Protein AF-0000000078983158 (afdb_homodimer)

Foldseek 3Di:
DEEEEEPLQFFLNVLLQVVCVVVPYHYFYEDCDPRTNAHDDLLDLVSLLVVLVVCPPAAHAEYEHDWADQQFVPPDPVRDDPVSLVVRLSTLPVSLVSNCVSCVVNCLVNLHEYEREAALLCAPVPPPDGSVSNNVSSVNNLVVQLVVQVVCLVSSYAGEYEHLFLEPTPRSHPPTPYYSNQSSVLQVVVRVVTGSVCGSFYYYSNGHGHHD/DEEEEEPLQFFLNVLLQVVCVVVPYHYFYEDCDPRTNAHDDLLDLVSLLVVLVVCPPAAHAEYEYDWADQQFVPPDPVRDDPVSLVVRLSTLPVSLVSNCVSCVVNCLVNLHEYEREAALLCAPVPPPDGSVSNNVSSVNNLVVQLVVQVVCLVSSYAGEYEHLFLEPTPRSHPPTPYYSNQSSVLQVVVRVVTGSVCGSFYYYSNGHGHHD

Structure (mmCIF, N/CA/C/O backbone):
data_AF-0000000078983158-model_v1
#
loop_
_entity.id
_entity.type
_entity.pdbx_description
1 polymer 'Oxidoreductase, short-chain dehydrogenase/reductase family'
#
loop_
_atom_site.group_PDB
_atom_site.id
_atom_site.type_symbol
_atom_site.label_atom_id
_atom_site.label_alt_id
_atom_site.label_comp_id
_atom_site.label_asym_id
_atom_site.label_entity_id
_atom_site.label_seq_id
_atom_site.pdbx_PDB_ins_code
_atom_site.Cartn_x
_atom_site.Cartn_y
_atom_site.Cartn_z
_atom_site.occupancy
_atom_site.B_iso_or_equiv
_atom_site.auth_seq_id
_atom_site.auth_comp_id
_atom_site.auth_asym_id
_atom_site.auth_atom_id
_atom_site.pdbx_PDB_model_num
ATOM 1 N N . MET A 1 1 ? -1.088 28.672 16.016 1 96.62 1 MET A N 1
ATOM 2 C CA . MET A 1 1 ? -0.353 27.766 15.141 1 96.62 1 MET A CA 1
ATOM 3 C C . MET A 1 1 ? -0.89 27.844 13.711 1 96.62 1 MET A C 1
ATOM 5 O O . MET A 1 1 ? -1.976 28.375 13.477 1 96.62 1 MET A O 1
ATOM 9 N N . HIS A 1 2 ? -0.095 27.484 12.703 1 98.75 2 HIS A N 1
ATOM 10 C CA . HIS A 1 2 ? -0.523 27.359 11.32 1 98.75 2 HIS A CA 1
ATOM 11 C C . HIS A 1 2 ? -0.781 25.891 10.953 1 98.75 2 HIS A C 1
ATOM 13 O O . HIS A 1 2 ? 0.136 25.078 10.984 1 98.75 2 HIS A O 1
ATOM 19 N N . VAL A 1 3 ? -2.059 25.594 10.633 1 98.88 3 VAL A N 1
ATOM 20 C CA . VAL A 1 3 ? -2.494 24.25 10.266 1 98.88 3 VAL A CA 1
ATOM 21 C C . VAL A 1 3 ? -2.773 24.188 8.766 1 98.88 3 VAL A C 1
ATOM 23 O O . VAL A 1 3 ? -3.492 25.031 8.227 1 98.88 3 VAL A O 1
ATOM 26 N N . LEU A 1 4 ? -2.125 23.281 8.078 1 98.94 4 LEU A N 1
ATOM 27 C CA . LEU A 1 4 ? -2.449 23.031 6.676 1 98.94 4 LEU A CA 1
ATOM 28 C C . LEU A 1 4 ? -3.176 21.703 6.516 1 98.94 4 LEU A C 1
ATOM 30 O O . LEU A 1 4 ? -2.732 20.672 7.039 1 98.94 4 LEU A O 1
ATOM 34 N N . ILE A 1 5 ? -4.312 21.719 5.844 1 98.94 5 ILE A N 1
ATOM 35 C CA . ILE A 1 5 ? -5.152 20.531 5.684 1 98.94 5 ILE A CA 1
ATOM 36 C C . ILE A 1 5 ? -5.449 20.297 4.203 1 98.94 5 ILE A C 1
ATOM 38 O O . ILE A 1 5 ? -5.98 21.188 3.525 1 98.94 5 ILE A O 1
ATOM 42 N N . THR A 1 6 ? -5.078 19.125 3.688 1 98.88 6 THR A N 1
ATOM 43 C CA . THR A 1 6 ? -5.496 18.781 2.33 1 98.88 6 THR A CA 1
ATOM 44 C C . THR A 1 6 ? -6.91 18.203 2.33 1 98.88 6 THR A C 1
ATOM 46 O O . THR A 1 6 ? -7.285 17.484 3.25 1 98.88 6 THR A O 1
ATOM 49 N N . GLY A 1 7 ? -7.648 18.453 1.261 1 98.06 7 GLY A N 1
ATOM 50 C CA . GLY A 1 7 ? -9.039 18.016 1.235 1 98.06 7 GLY A CA 1
ATOM 51 C C . GLY A 1 7 ? -9.891 18.688 2.295 1 98.06 7 GLY A C 1
ATOM 52 O O . GLY A 1 7 ? -10.594 18 3.051 1 98.06 7 GLY A O 1
ATOM 53 N N . GLY A 1 8 ? -9.875 20 2.336 1 97.88 8 GLY A N 1
ATOM 54 C CA . GLY A 1 8 ? -10.508 20.734 3.424 1 97.88 8 GLY A CA 1
ATOM 55 C C . GLY A 1 8 ? -11.906 21.219 3.086 1 97.88 8 GLY A C 1
ATOM 56 O O . GLY A 1 8 ? -12.523 21.938 3.869 1 97.88 8 GLY A O 1
ATOM 57 N N . ASN A 1 9 ? -12.5 20.797 1.946 1 96.25 9 ASN A N 1
ATOM 58 C CA . ASN A 1 9 ? -13.734 21.422 1.486 1 96.25 9 ASN A CA 1
ATOM 59 C C . ASN A 1 9 ? -14.953 20.578 1.854 1 96.25 9 ASN A C 1
ATOM 61 O O . ASN A 1 9 ? -16.094 21.016 1.698 1 96.25 9 ASN A O 1
ATOM 65 N N . ARG A 1 10 ? -14.797 19.406 2.314 1 94.44 10 ARG A N 1
ATOM 66 C CA . ARG A 1 10 ? -15.938 18.578 2.723 1 94.44 10 ARG A CA 1
ATOM 67 C C . ARG A 1 10 ? -15.547 17.609 3.834 1 94.44 10 ARG A C 1
ATOM 69 O O . ARG A 1 10 ? -14.375 17.484 4.172 1 94.44 10 ARG A O 1
ATOM 76 N N . GLY A 1 11 ? -16.516 17.062 4.457 1 96.25 11 GLY A N 1
ATOM 77 C CA . GLY A 1 11 ? -16.344 15.961 5.395 1 96.25 11 GLY A CA 1
ATOM 78 C C . GLY A 1 11 ? -15.453 16.328 6.574 1 96.25 11 GLY A C 1
ATOM 79 O O . GLY A 1 11 ? -15.664 17.359 7.215 1 96.25 11 GLY A O 1
ATOM 80 N N . ILE A 1 12 ? -14.547 15.43 6.902 1 97.88 12 ILE A N 1
ATOM 81 C CA . ILE A 1 12 ? -13.68 15.531 8.07 1 97.88 12 ILE A CA 1
ATOM 82 C C . ILE A 1 12 ? -12.758 16.734 7.938 1 97.88 12 ILE A C 1
ATOM 84 O O . ILE A 1 12 ? -12.594 17.516 8.883 1 97.88 12 ILE A O 1
ATOM 88 N N . GLY A 1 13 ? -12.211 16.953 6.68 1 98.44 13 GLY A N 1
ATOM 89 C CA . GLY A 1 13 ? -11.305 18.062 6.441 1 98.44 13 GLY A CA 1
ATOM 90 C C . GLY A 1 13 ? -11.953 19.422 6.688 1 98.44 13 GLY A C 1
ATOM 91 O O . GLY A 1 13 ? -11.352 20.297 7.297 1 98.44 13 GLY A O 1
ATOM 92 N N . ARG A 1 14 ? -13.141 19.531 6.203 1 98.12 14 ARG A N 1
ATOM 93 C CA . ARG A 1 14 ? -13.883 20.781 6.395 1 98.12 14 ARG A CA 1
ATOM 94 C C . ARG A 1 14 ? -14.133 21.047 7.875 1 98.12 14 ARG A C 1
ATOM 96 O O . ARG A 1 14 ? -13.977 22.172 8.344 1 98.12 14 ARG A O 1
ATOM 103 N N . GLU A 1 15 ? -14.555 20.016 8.609 1 98.56 15 GLU A N 1
ATOM 104 C CA . GLU A 1 15 ? -14.836 20.156 10.031 1 98.56 15 GLU A CA 1
ATOM 105 C C . GLU A 1 15 ? -13.57 20.5 10.812 1 98.56 15 GLU A C 1
ATOM 107 O O . GLU A 1 15 ? -13.594 21.359 11.695 1 98.56 15 GLU A O 1
ATOM 112 N N . LEU A 1 16 ? -12.453 19.844 10.508 1 98.81 16 LEU A N 1
ATOM 113 C CA . LEU A 1 16 ? -11.188 20.125 11.164 1 98.81 16 LEU A CA 1
ATOM 114 C C . LEU A 1 16 ? -10.766 21.578 10.922 1 98.81 16 LEU A C 1
ATOM 116 O O . LEU A 1 16 ? -10.359 22.281 11.859 1 98.81 16 LEU A O 1
ATOM 120 N N . ALA A 1 17 ? -10.867 22 9.656 1 98.69 17 ALA A N 1
ATOM 121 C CA . ALA A 1 17 ? -10.508 23.375 9.312 1 98.69 17 ALA A CA 1
ATOM 122 C C . ALA A 1 17 ? -11.344 24.375 10.109 1 98.69 17 ALA A C 1
ATOM 124 O O . ALA A 1 17 ? -10.812 25.328 10.672 1 98.69 17 ALA A O 1
ATOM 125 N N . ALA A 1 18 ? -12.617 24.156 10.188 1 98.5 18 ALA A N 1
ATOM 126 C CA . ALA A 1 18 ? -13.531 25.047 10.891 1 98.5 18 ALA A CA 1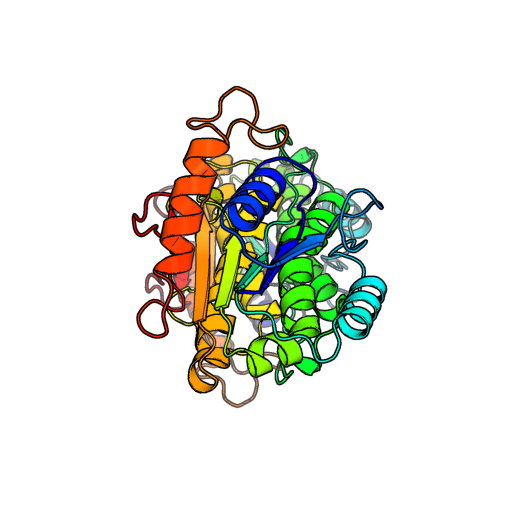
ATOM 127 C C . ALA A 1 18 ? -13.188 25.109 12.375 1 98.5 18 ALA A C 1
ATOM 129 O O . ALA A 1 18 ? -13.195 26.203 12.969 1 98.5 18 ALA A O 1
ATOM 130 N N . ARG A 1 19 ? -12.891 24.016 12.961 1 98.69 19 ARG A N 1
ATOM 131 C CA . ARG A 1 19 ? -12.602 23.953 14.391 1 98.69 19 ARG A CA 1
ATOM 132 C C . ARG A 1 19 ? -11.289 24.656 14.719 1 98.69 19 ARG A C 1
ATOM 134 O O . ARG A 1 19 ? -11.195 25.359 15.719 1 98.69 19 ARG A O 1
ATOM 141 N N . TYR A 1 20 ? -10.281 24.453 13.953 1 98.81 20 TYR A N 1
ATOM 142 C CA . TYR A 1 20 ? -9.016 25.141 14.195 1 98.81 20 TYR A CA 1
ATOM 143 C C . TYR A 1 20 ? -9.156 26.641 14.016 1 98.81 20 TYR A C 1
ATOM 145 O O . TYR A 1 20 ? -8.594 27.422 14.789 1 98.81 20 TYR A O 1
ATOM 153 N N . ARG A 1 21 ? -9.93 27.078 13 1 98.62 21 ARG A N 1
ATOM 154 C CA . ARG A 1 21 ? -10.18 28.5 12.82 1 98.62 21 ARG A CA 1
ATOM 155 C C . ARG A 1 21 ? -10.914 29.094 14.016 1 98.62 21 ARG A C 1
ATOM 157 O O . ARG A 1 21 ? -10.57 30.172 14.5 1 98.62 21 ARG A O 1
ATOM 164 N N . ALA A 1 22 ? -11.875 28.344 14.469 1 98.44 22 ALA A N 1
ATOM 165 C CA . ALA A 1 22 ? -12.68 28.797 15.602 1 98.44 22 ALA A CA 1
ATOM 166 C C . ALA A 1 22 ? -11.82 28.922 16.859 1 98.44 22 ALA A C 1
ATOM 168 O O . ALA A 1 22 ? -12.07 29.781 17.719 1 98.44 22 ALA A O 1
ATOM 169 N N . ALA A 1 23 ? -10.828 28.109 16.953 1 98.38 23 ALA A N 1
ATOM 170 C CA . ALA A 1 23 ? -9.938 28.109 18.109 1 98.38 23 ALA A CA 1
ATOM 171 C C . ALA A 1 23 ? -8.859 29.188 17.953 1 98.38 23 ALA A C 1
ATOM 173 O O . ALA A 1 23 ? -7.977 29.312 18.812 1 98.38 23 ALA A O 1
ATOM 174 N N . GLY A 1 24 ? -8.812 29.922 16.844 1 98.38 24 GLY A N 1
ATOM 175 C CA . GLY A 1 24 ? -7.949 31.078 16.672 1 98.38 24 GLY A CA 1
ATOM 176 C C . GLY A 1 24 ? -6.66 30.75 15.938 1 98.38 24 GLY A C 1
ATOM 177 O O . GLY A 1 24 ? -5.75 31.578 15.875 1 98.38 24 GLY A O 1
ATOM 178 N N . HIS A 1 25 ? -6.551 29.562 15.383 1 98.5 25 HIS A N 1
ATOM 179 C CA . HIS A 1 25 ? -5.352 29.172 14.656 1 98.5 25 HIS A CA 1
ATOM 180 C C . HIS A 1 25 ? -5.422 29.625 13.195 1 98.5 25 HIS A C 1
ATOM 182 O O . HIS A 1 25 ? -6.512 29.828 12.656 1 98.5 25 HIS A O 1
ATOM 188 N N . GLY A 1 26 ? -4.258 29.922 12.57 1 98.5 26 GLY A N 1
ATOM 189 C CA . GLY A 1 26 ? -4.199 30.062 11.125 1 98.5 26 GLY A CA 1
ATOM 190 C C . GLY A 1 26 ? -4.402 28.75 10.391 1 98.5 26 GLY A C 1
ATOM 191 O O . GLY A 1 26 ? -3.816 27.719 10.758 1 98.5 26 GLY A O 1
ATOM 192 N N . VAL A 1 27 ? -5.32 28.766 9.391 1 98.75 27 VAL A N 1
ATOM 193 C CA . VAL A 1 27 ? -5.598 27.516 8.672 1 98.75 27 VAL A CA 1
ATOM 194 C C . VAL A 1 27 ? -5.449 27.75 7.172 1 98.75 27 VAL A C 1
ATOM 196 O O . VAL A 1 27 ? -5.957 28.734 6.633 1 98.75 27 VAL A O 1
ATOM 199 N N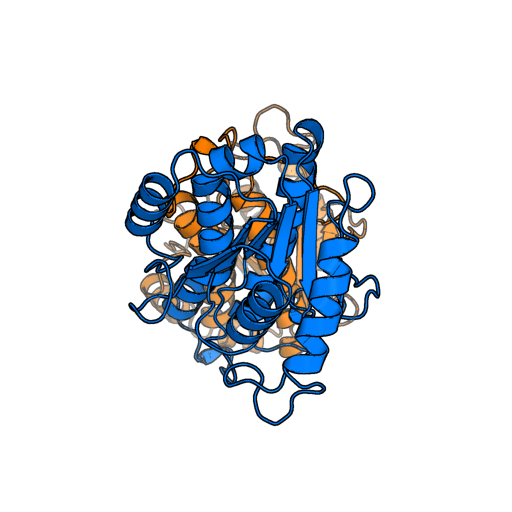 . THR A 1 28 ? -4.66 26.969 6.496 1 98.75 28 THR A N 1
ATOM 200 C CA . THR A 1 28 ? -4.652 26.812 5.043 1 98.75 28 THR A CA 1
ATOM 201 C C . THR A 1 28 ? -5.301 25.5 4.629 1 98.75 28 THR A C 1
ATOM 203 O O . THR A 1 28 ? -4.695 24.438 4.762 1 98.75 28 THR A O 1
ATOM 206 N N . ALA A 1 29 ? -6.508 25.578 4.176 1 98.75 29 ALA A N 1
ATOM 207 C CA . ALA A 1 29 ? -7.195 24.406 3.629 1 98.75 29 ALA A CA 1
ATOM 208 C C . ALA A 1 29 ? -7.051 24.344 2.111 1 98.75 29 ALA A C 1
ATOM 210 O O . ALA A 1 29 ? -7.035 25.375 1.44 1 98.75 29 ALA A O 1
ATOM 211 N N . THR A 1 30 ? -6.914 23.109 1.592 1 98.69 30 THR A N 1
ATOM 212 C CA . THR A 1 30 ? -6.805 22.969 0.146 1 98.69 30 THR A CA 1
ATOM 213 C C . THR A 1 30 ? -7.953 22.109 -0.398 1 98.69 30 THR A C 1
ATOM 215 O O . THR A 1 30 ? -8.562 21.344 0.342 1 98.69 30 THR A O 1
ATOM 218 N N . ALA A 1 31 ? -8.281 22.297 -1.625 1 97.94 31 ALA A N 1
ATOM 219 C CA . ALA A 1 31 ? -9.234 21.484 -2.381 1 97.94 31 ALA A CA 1
ATOM 220 C C . ALA A 1 31 ? -8.922 21.531 -3.875 1 97.94 31 ALA A C 1
ATOM 222 O O . ALA A 1 31 ? -8.164 22.391 -4.336 1 97.94 31 ALA A O 1
ATOM 223 N N . ARG A 1 32 ? -9.438 20.641 -4.598 1 95.25 32 ARG A N 1
ATOM 224 C CA . ARG A 1 32 ? -9.18 20.562 -6.031 1 95.25 32 ARG A CA 1
ATOM 225 C C . ARG A 1 32 ? -9.75 21.766 -6.762 1 95.25 32 ARG A C 1
ATOM 227 O O . ARG A 1 32 ? -9.203 22.203 -7.777 1 95.25 32 ARG A O 1
ATOM 234 N N . ASP A 1 33 ? -10.773 22.234 -6.164 1 90.25 33 ASP A N 1
ATOM 235 C CA . ASP A 1 33 ? -11.391 23.406 -6.766 1 90.25 33 ASP A CA 1
ATOM 236 C C . ASP A 1 33 ? -11.055 24.672 -5.969 1 90.25 33 ASP A C 1
ATOM 238 O O . ASP A 1 33 ? -10.203 24.641 -5.078 1 90.25 33 ASP A O 1
ATOM 242 N N . ASP A 1 34 ? -11.633 25.797 -6.293 1 90.69 34 ASP A N 1
ATOM 243 C CA . ASP A 1 34 ? -11.297 27.062 -5.68 1 90.69 34 ASP A CA 1
ATOM 244 C C . ASP A 1 34 ? -12.156 27.328 -4.445 1 90.69 34 ASP A C 1
ATOM 246 O O . ASP A 1 34 ? -12.336 28.484 -4.039 1 90.69 34 ASP A O 1
ATOM 250 N N . SER A 1 35 ? -12.562 26.219 -3.803 1 93.5 35 SER A N 1
ATOM 251 C CA . SER A 1 35 ? -13.477 26.375 -2.676 1 93.5 35 SER A CA 1
ATOM 252 C C . SER A 1 35 ? -12.711 26.578 -1.368 1 93.5 35 SER A C 1
ATOM 254 O O . SER A 1 35 ? -13.312 26.859 -0.329 1 93.5 35 SER A O 1
ATOM 256 N N . CYS A 1 36 ? -11.391 26.422 -1.396 1 96.31 36 CYS A N 1
ATOM 257 C CA . CYS A 1 36 ? -10.562 26.578 -0.202 1 96.31 36 CYS A CA 1
ATOM 258 C C . CYS A 1 36 ? -9.484 27.641 -0.414 1 96.31 36 CYS A C 1
ATOM 260 O O . CYS A 1 36 ? -9.531 28.391 -1.389 1 96.31 36 CYS A O 1
ATOM 262 N N . ASP A 1 37 ? -8.602 27.766 0.597 1 96.88 37 ASP A N 1
ATOM 263 C CA . ASP A 1 37 ? -7.57 28.797 0.602 1 96.88 37 ASP A CA 1
ATOM 264 C C . ASP A 1 37 ? -6.574 28.578 -0.535 1 96.88 37 ASP A C 1
ATOM 266 O O . ASP A 1 37 ? -6.055 29.547 -1.104 1 96.88 37 ASP A O 1
ATOM 270 N N . VAL A 1 38 ? -6.242 27.359 -0.862 1 97.69 38 VAL A N 1
ATOM 271 C CA . VAL A 1 38 ? -5.281 27 -1.898 1 97.69 38 VAL A CA 1
ATOM 272 C C . VAL A 1 38 ? -5.867 25.891 -2.781 1 97.69 38 VAL A C 1
ATOM 274 O O . VAL A 1 38 ? -6.414 24.906 -2.279 1 97.69 38 VAL A O 1
ATOM 277 N N . ALA A 1 39 ? -5.848 26.094 -4.09 1 97.56 39 ALA A N 1
ATOM 278 C CA . ALA A 1 39 ? -6.215 25.031 -5.023 1 97.56 39 ALA A CA 1
ATOM 279 C C . ALA A 1 39 ? -5.125 23.969 -5.098 1 97.56 39 ALA A C 1
ATOM 281 O O . ALA A 1 39 ? -3.965 24.281 -5.375 1 97.56 39 ALA A O 1
ATOM 282 N N . LEU A 1 40 ? -5.531 22.672 -4.809 1 98.56 40 LEU A N 1
ATOM 283 C CA . LEU A 1 40 ? -4.562 21.578 -4.859 1 98.56 40 LEU A CA 1
ATOM 284 C C . LEU A 1 40 ? -5.25 20.25 -5.184 1 98.56 40 LEU A C 1
ATOM 286 O O . LEU A 1 40 ? -6.043 19.75 -4.387 1 98.56 40 LEU A O 1
ATOM 290 N N . ASP A 1 41 ? -5.035 19.797 -6.375 1 98.62 41 ASP A N 1
ATOM 291 C CA . ASP A 1 41 ? -5.184 18.359 -6.633 1 98.62 41 ASP A CA 1
ATOM 292 C C . ASP A 1 41 ? -3.945 17.594 -6.176 1 98.62 41 ASP A C 1
ATOM 294 O O . ASP A 1 41 ? -2.877 17.719 -6.781 1 98.62 41 ASP A O 1
ATOM 298 N N . VAL A 1 42 ? -4.082 16.781 -5.125 1 98.75 42 VAL A N 1
ATOM 299 C CA . VAL A 1 42 ? -2.92 16.172 -4.496 1 98.75 42 VAL A CA 1
ATOM 300 C C . VAL A 1 42 ? -2.26 15.195 -5.473 1 98.75 42 VAL A C 1
ATOM 302 O O . VAL A 1 42 ? -1.14 14.734 -5.242 1 98.75 42 VAL A O 1
ATOM 305 N N . THR A 1 43 ? -2.938 14.867 -6.613 1 98.5 43 THR A N 1
ATOM 306 C CA . THR A 1 43 ? -2.346 13.969 -7.594 1 98.5 43 THR A CA 1
ATOM 307 C C . THR A 1 43 ? -1.53 14.742 -8.625 1 98.5 43 THR A C 1
ATOM 309 O O . THR A 1 43 ? -0.917 14.148 -9.508 1 98.5 43 THR A O 1
ATOM 312 N N . ASP A 1 44 ? -1.465 16.094 -8.531 1 98.44 44 ASP A N 1
ATOM 313 C CA . ASP A 1 44 ? -0.818 16.938 -9.539 1 98.44 44 ASP A CA 1
ATOM 314 C C . ASP A 1 44 ? 0.466 17.547 -9 1 98.44 44 ASP A C 1
ATOM 316 O O . ASP A 1 44 ? 0.421 18.547 -8.273 1 98.44 44 ASP A O 1
ATOM 320 N N . PRO A 1 45 ? 1.632 17.047 -9.461 1 98.19 45 PRO A N 1
ATOM 321 C CA . PRO A 1 45 ? 2.9 17.578 -8.961 1 98.19 45 PRO A CA 1
ATOM 322 C C . PRO A 1 45 ? 3.057 19.078 -9.211 1 98.19 45 PRO A C 1
ATOM 324 O O . PRO A 1 45 ? 3.668 19.781 -8.398 1 98.19 45 PRO A O 1
ATOM 327 N N . ALA A 1 46 ? 2.537 19.531 -10.273 1 98.19 46 ALA A N 1
ATOM 328 C CA . ALA A 1 46 ? 2.668 20.953 -10.586 1 98.19 46 ALA A CA 1
ATOM 329 C C . ALA A 1 46 ? 1.929 21.812 -9.57 1 98.19 46 ALA A C 1
ATOM 331 O O . ALA A 1 46 ? 2.389 22.906 -9.219 1 98.19 46 ALA A O 1
ATOM 332 N N . GLN A 1 47 ? 0.814 21.391 -9.086 1 98.5 47 GLN A N 1
ATOM 333 C CA . GLN A 1 47 ? 0.055 22.141 -8.094 1 98.5 47 GLN A CA 1
ATOM 334 C C . GLN A 1 47 ? 0.733 22.109 -6.73 1 98.5 47 GLN A C 1
ATOM 336 O O . GLN A 1 47 ? 0.609 23.047 -5.941 1 98.5 47 GLN A O 1
ATOM 341 N N . HIS A 1 48 ? 1.474 21.047 -6.434 1 98.62 48 HIS A N 1
ATOM 342 C CA . HIS A 1 48 ? 2.275 21.016 -5.219 1 98.62 48 HIS A CA 1
ATOM 343 C C . HIS A 1 48 ? 3.373 22.078 -5.25 1 98.62 48 HIS A C 1
ATOM 345 O O . HIS A 1 48 ? 3.621 22.75 -4.25 1 98.62 48 HIS A O 1
ATOM 351 N N . ARG A 1 49 ? 4.004 22.125 -6.387 1 97.81 49 ARG A N 1
ATOM 352 C CA . ARG A 1 49 ? 5.043 23.141 -6.539 1 97.81 49 ARG A CA 1
ATOM 353 C C . ARG A 1 49 ? 4.469 24.547 -6.359 1 97.81 49 ARG A C 1
ATOM 355 O O . ARG A 1 49 ? 5.07 25.391 -5.688 1 97.81 49 ARG A O 1
ATOM 362 N N . ALA A 1 50 ? 3.357 24.797 -6.953 1 98 50 ALA A N 1
ATOM 363 C CA . ALA A 1 50 ? 2.703 26.094 -6.844 1 98 50 ALA A CA 1
ATOM 364 C C . ALA A 1 50 ? 2.338 26.406 -5.395 1 98 50 ALA A C 1
ATOM 366 O O . ALA A 1 50 ? 2.516 27.531 -4.93 1 98 50 ALA A O 1
ATOM 367 N N . MET A 1 51 ? 1.805 25.422 -4.688 1 98.31 51 MET A N 1
ATOM 368 C CA . MET A 1 51 ? 1.46 25.594 -3.281 1 98.31 51 MET A CA 1
ATOM 369 C C . MET A 1 51 ? 2.699 25.906 -2.453 1 98.31 51 MET A C 1
ATOM 371 O O . MET A 1 51 ? 2.67 26.797 -1.595 1 98.31 51 MET A O 1
ATOM 375 N N . ALA A 1 52 ? 3.762 25.172 -2.703 1 98 52 ALA A N 1
ATOM 376 C CA . ALA A 1 52 ? 5.012 25.406 -1.979 1 98 52 ALA A CA 1
ATOM 377 C C . ALA A 1 52 ? 5.516 26.828 -2.195 1 98 52 ALA A C 1
ATOM 379 O O . ALA A 1 52 ? 5.988 27.469 -1.257 1 98 52 ALA A O 1
ATOM 380 N N . GLU A 1 53 ? 5.395 27.25 -3.416 1 98.06 53 GLU A N 1
ATOM 381 C CA . GLU A 1 53 ? 5.805 28.609 -3.727 1 98.06 53 GLU A CA 1
ATOM 382 C C . GLU A 1 53 ? 4.93 29.625 -3.004 1 98.06 53 GLU A C 1
ATOM 384 O O . GLU A 1 53 ? 5.434 30.609 -2.451 1 98.06 53 GLU A O 1
ATOM 389 N N . GLN A 1 54 ? 3.676 29.422 -3.004 1 97.56 54 GLN A N 1
ATOM 390 C CA . GLN A 1 54 ? 2.719 30.312 -2.361 1 97.56 54 GLN A CA 1
ATOM 391 C C . GLN A 1 54 ? 2.969 30.391 -0.857 1 97.56 54 GLN A C 1
ATOM 393 O O . GLN A 1 54 ? 2.758 31.438 -0.244 1 97.56 54 GLN A O 1
ATOM 398 N N . LEU A 1 55 ? 3.428 29.312 -0.294 1 98.06 55 LEU A N 1
ATOM 399 C CA . LEU A 1 55 ? 3.566 29.234 1.156 1 98.06 55 LEU A CA 1
ATOM 400 C C . LEU A 1 55 ? 5.023 29.406 1.574 1 98.06 55 LEU A C 1
ATOM 402 O O . LEU A 1 55 ? 5.375 29.156 2.729 1 98.06 55 LEU A O 1
ATOM 406 N N . ALA A 1 56 ? 5.852 29.812 0.584 1 96.94 56 ALA A N 1
ATOM 407 C CA . ALA A 1 56 ? 7.285 29.922 0.85 1 96.94 56 ALA A CA 1
ATOM 408 C C . ALA A 1 56 ? 7.543 30.812 2.066 1 96.94 56 ALA A C 1
ATOM 410 O O . ALA A 1 56 ? 6.973 31.906 2.18 1 96.94 56 ALA A O 1
ATOM 411 N N . GLY A 1 57 ? 8.359 30.266 2.98 1 96.44 57 GLY A N 1
ATOM 412 C CA . GLY A 1 57 ? 8.758 31.047 4.145 1 96.44 57 GLY A CA 1
ATOM 413 C C . GLY A 1 57 ? 7.738 31.016 5.262 1 96.44 57 GLY A C 1
ATOM 414 O O . GLY A 1 57 ? 7.984 31.531 6.352 1 96.44 57 GLY A O 1
ATOM 415 N N . ARG A 1 58 ? 6.594 30.469 5.078 1 98.19 58 ARG A N 1
ATOM 416 C CA . ARG A 1 58 ? 5.562 30.391 6.105 1 98.19 58 ARG A CA 1
ATOM 417 C C . ARG A 1 58 ? 5.637 29.062 6.855 1 98.19 58 ARG A C 1
ATOM 419 O O . ARG A 1 58 ? 5.371 28 6.277 1 98.19 58 ARG A O 1
ATOM 426 N N . PRO A 1 59 ? 6 29.172 8.094 1 98.69 59 PRO A N 1
ATOM 427 C CA . PRO A 1 59 ? 6.078 27.922 8.859 1 98.69 59 PRO A CA 1
ATOM 428 C C . PRO A 1 59 ? 4.73 27.203 8.953 1 98.69 59 PRO A C 1
ATOM 430 O O . PRO A 1 59 ? 3.684 27.844 9.016 1 98.69 59 PRO A O 1
ATOM 433 N N . VAL A 1 60 ? 4.723 25.859 8.906 1 98.81 60 VAL A N 1
ATOM 434 C CA . VAL A 1 60 ? 3.553 25.016 9.109 1 98.81 60 VAL A CA 1
ATOM 435 C C . VAL A 1 60 ? 3.742 24.172 10.359 1 98.81 60 VAL A C 1
ATOM 437 O O . VAL A 1 60 ? 4.629 23.312 10.406 1 98.81 60 VAL A O 1
ATOM 440 N N . ASP A 1 61 ? 2.891 24.375 11.352 1 98.88 61 ASP A N 1
ATOM 441 C CA . ASP A 1 61 ? 3.016 23.703 12.641 1 98.88 61 ASP A CA 1
ATOM 442 C C . ASP A 1 61 ? 2.393 22.312 12.602 1 98.88 61 ASP A C 1
ATOM 444 O O . ASP A 1 61 ? 2.812 21.406 13.336 1 98.88 61 ASP A O 1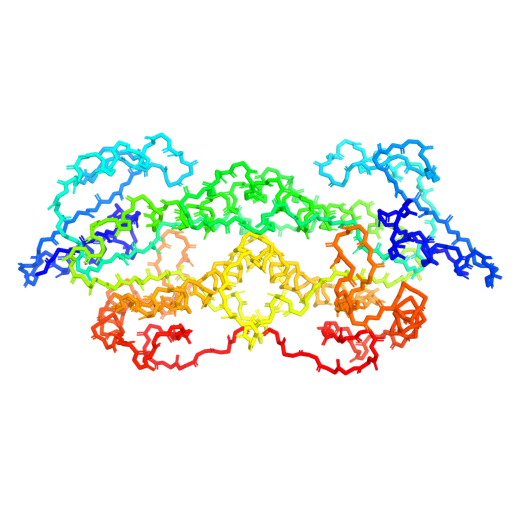
ATOM 448 N N . LEU A 1 62 ? 1.373 22.156 11.805 1 98.94 62 LEU A N 1
ATOM 449 C CA . LEU A 1 62 ? 0.647 20.891 11.68 1 98.94 62 LEU A CA 1
ATOM 450 C C . LEU A 1 62 ? 0.151 20.703 10.25 1 98.94 62 LEU A C 1
ATOM 452 O O . LEU A 1 62 ? -0.611 21.516 9.734 1 98.94 62 LEU A O 1
ATOM 456 N N . LEU A 1 63 ? 0.661 19.719 9.602 1 98.94 63 LEU A N 1
ATOM 457 C CA . LEU A 1 63 ? 0.161 19.266 8.305 1 98.94 63 LEU A CA 1
ATOM 458 C C . LEU A 1 63 ? -0.775 18.078 8.461 1 98.94 63 LEU A C 1
ATOM 460 O O . LEU A 1 63 ? -0.397 17.062 9.047 1 98.94 63 LEU A O 1
ATOM 464 N N . ILE A 1 64 ? -1.992 18.219 8.039 1 98.94 64 ILE A N 1
ATOM 465 C CA . ILE A 1 64 ? -2.971 17.141 8.047 1 98.94 64 ILE A CA 1
ATOM 466 C C . ILE A 1 64 ? -3.211 16.641 6.625 1 98.94 64 ILE A C 1
ATOM 468 O O . ILE A 1 64 ? -3.869 17.328 5.832 1 98.94 64 ILE A O 1
ATOM 472 N N . CYS A 1 65 ? -2.65 15.5 6.316 1 98.94 65 CYS A N 1
ATOM 473 C CA . CYS A 1 65 ? -2.918 14.836 5.047 1 98.94 65 CYS A CA 1
ATOM 474 C C . CYS A 1 65 ? -4.246 14.086 5.09 1 98.94 65 CYS A C 1
ATOM 476 O O . CYS A 1 65 ? -4.289 12.906 5.43 1 98.94 65 CYS A O 1
ATOM 478 N N . ASN A 1 66 ? -5.273 14.766 4.676 1 98.75 66 ASN A N 1
ATOM 479 C CA . ASN A 1 66 ? -6.645 14.289 4.812 1 98.75 66 ASN A CA 1
ATOM 480 C C . ASN A 1 66 ? -7.242 13.898 3.461 1 98.75 66 ASN A C 1
ATOM 482 O O . ASN A 1 66 ? -8.109 13.031 3.389 1 98.75 66 ASN A O 1
ATOM 486 N N . ALA A 1 67 ? -6.75 14.547 2.385 1 98.5 67 ALA A N 1
ATOM 487 C CA . ALA A 1 67 ? -7.289 14.25 1.059 1 98.5 67 ALA A CA 1
ATOM 488 C C . ALA A 1 67 ? -7.168 12.766 0.731 1 98.5 67 ALA A C 1
ATOM 490 O O . ALA A 1 67 ? -6.125 12.156 0.969 1 98.5 67 ALA A O 1
ATOM 491 N N . GLY A 1 68 ? -8.172 12.148 0.291 1 97.81 68 GLY A N 1
ATOM 492 C CA . GLY A 1 68 ? -8.211 10.75 -0.1 1 97.81 68 GLY A CA 1
ATOM 493 C C . GLY A 1 68 ? -9.477 10.375 -0.842 1 97.81 68 GLY A C 1
ATOM 494 O O . GLY A 1 68 ? -10.422 11.164 -0.916 1 97.81 68 GLY A O 1
ATOM 495 N N . VAL A 1 69 ? -9.453 9.203 -1.455 1 98.19 69 VAL A N 1
ATOM 496 C CA . VAL A 1 69 ? -10.602 8.734 -2.219 1 98.19 69 VAL A CA 1
ATOM 497 C C . VAL A 1 69 ? -10.898 7.277 -1.876 1 98.19 69 VAL A C 1
ATOM 499 O O . VAL A 1 69 ? -10.008 6.555 -1.419 1 98.19 69 VAL A O 1
ATOM 502 N N . TYR A 1 70 ? -12.102 6.91 -1.935 1 98.06 70 TYR A N 1
ATOM 503 C CA . TYR A 1 70 ? -12.602 5.543 -1.866 1 98.06 70 TYR A CA 1
ATOM 504 C C . TYR A 1 70 ? -13.383 5.184 -3.127 1 98.06 70 TYR A C 1
ATOM 506 O O . TYR A 1 70 ? -14.617 5.191 -3.123 1 98.06 70 TYR A O 1
ATOM 514 N N . LEU A 1 71 ? -12.695 4.703 -4.168 1 98.25 71 LEU A N 1
ATOM 515 C CA . LEU A 1 71 ? -13.242 4.664 -5.52 1 98.25 71 LEU A CA 1
ATOM 516 C C . LEU A 1 71 ? -13.828 3.293 -5.832 1 98.25 71 LEU A C 1
ATOM 518 O O . LEU A 1 71 ? -14.555 3.131 -6.812 1 98.25 71 LEU A O 1
ATOM 522 N N . ASP A 1 72 ? -13.523 2.273 -5.02 1 98.12 72 ASP A N 1
ATOM 523 C CA . ASP A 1 72 ? -13.891 0.915 -5.406 1 98.12 72 ASP A CA 1
ATOM 524 C C . ASP A 1 72 ? -14.945 0.343 -4.461 1 98.12 72 ASP A C 1
ATOM 526 O O . ASP A 1 72 ? -15.039 -0.875 -4.285 1 98.12 72 ASP A O 1
ATOM 530 N N . LYS A 1 73 ? -15.664 1.283 -3.797 1 94.88 73 LYS A N 1
ATOM 531 C CA . LYS A 1 73 ? -16.766 0.843 -2.938 1 94.88 73 LYS A CA 1
ATOM 532 C C . LYS A 1 73 ? -17.766 0.002 -3.715 1 94.88 73 LYS A C 1
ATOM 534 O O . LYS A 1 73 ? -18.281 0.436 -4.75 1 94.88 73 LYS A O 1
ATOM 539 N N . GLY A 1 74 ? -17.953 -1.215 -3.295 1 93.88 74 GLY A N 1
ATOM 540 C CA . GLY A 1 74 ? -18.984 -2.068 -3.852 1 93.88 74 GLY A CA 1
ATOM 541 C C . GLY A 1 74 ? -18.531 -2.828 -5.086 1 93.88 74 GLY A C 1
ATOM 542 O O . GLY A 1 74 ? -19.297 -3.633 -5.633 1 93.88 74 GLY A O 1
ATOM 543 N N . LEU A 1 75 ? -17.297 -2.594 -5.543 1 96.31 75 LEU A N 1
ATOM 544 C CA . LEU A 1 75 ? -16.812 -3.312 -6.715 1 96.31 75 LEU A CA 1
ATOM 545 C C . LEU A 1 75 ? -16.547 -4.773 -6.383 1 96.31 75 LEU A C 1
ATOM 547 O O . LEU A 1 75 ? -16.172 -5.098 -5.25 1 96.31 75 LEU A O 1
ATOM 551 N N . THR A 1 76 ? -16.734 -5.566 -7.398 1 95.31 76 THR A N 1
ATOM 552 C CA . THR A 1 76 ? -16.406 -6.984 -7.277 1 95.31 76 THR A CA 1
ATOM 553 C C . THR A 1 76 ? -15.102 -7.301 -8.008 1 95.31 76 THR A C 1
ATOM 555 O O . THR A 1 76 ? -14.664 -6.531 -8.867 1 95.31 76 THR A O 1
ATOM 558 N N . LEU A 1 77 ? -14.531 -8.43 -7.652 1 94.62 77 LEU A N 1
ATOM 559 C CA . LEU A 1 77 ? -13.219 -8.844 -8.133 1 94.62 77 LEU A CA 1
ATOM 560 C C . LEU A 1 77 ? -13.141 -8.742 -9.648 1 94.62 77 LEU A C 1
ATOM 562 O O . LEU A 1 77 ? -12.109 -8.336 -10.195 1 94.62 77 LEU A O 1
ATOM 566 N N . ASP A 1 78 ? -14.195 -8.984 -10.367 1 93.38 78 ASP A N 1
ATOM 567 C CA . ASP A 1 78 ? -14.188 -9.086 -11.828 1 93.38 78 ASP A CA 1
ATOM 568 C C . ASP A 1 78 ? -14.383 -7.719 -12.477 1 93.38 78 ASP A C 1
ATOM 570 O O . ASP A 1 78 ? -14.211 -7.57 -13.688 1 93.38 78 ASP A O 1
ATOM 574 N N . THR A 1 79 ? -14.609 -6.672 -11.656 1 95.31 79 THR A N 1
ATOM 575 C CA . THR A 1 79 ? -14.992 -5.395 -12.25 1 95.31 79 THR A CA 1
ATOM 576 C C . THR A 1 79 ? -13.867 -4.371 -12.109 1 95.31 79 THR A C 1
ATOM 578 O O . THR A 1 79 ? -13.93 -3.283 -12.68 1 95.31 79 THR A O 1
ATOM 581 N N . TYR A 1 80 ? -12.812 -4.723 -11.383 1 97.56 80 TYR A N 1
ATOM 582 C CA . TYR A 1 80 ? -11.711 -3.787 -11.164 1 97.56 80 TYR A CA 1
ATOM 583 C C . TYR A 1 80 ? -10.977 -3.5 -12.469 1 97.56 80 TYR A C 1
ATOM 585 O O . TYR A 1 80 ? -10.75 -4.406 -13.273 1 97.56 80 TYR A O 1
ATOM 593 N N . THR A 1 81 ? -10.672 -2.271 -12.672 1 97.75 81 THR A N 1
ATOM 594 C CA . THR A 1 81 ? -9.789 -1.86 -13.758 1 97.75 81 THR A CA 1
ATOM 595 C C . THR A 1 81 ? -8.461 -1.342 -13.211 1 97.75 81 THR A C 1
ATOM 597 O O . THR A 1 81 ? -8.375 -0.95 -12.047 1 97.75 81 THR A O 1
ATOM 600 N N . ALA A 1 82 ? -7.426 -1.301 -14.094 1 98.25 82 ALA A N 1
ATOM 601 C CA . ALA A 1 82 ? -6.133 -0.743 -13.703 1 98.25 82 ALA A CA 1
ATOM 602 C C . ALA A 1 82 ? -6.27 0.717 -13.281 1 98.25 82 ALA A C 1
ATOM 604 O O . ALA A 1 82 ? -5.547 1.184 -12.398 1 98.25 82 ALA A O 1
ATOM 605 N N . GLN A 1 83 ? -7.195 1.355 -13.891 1 98.38 83 GLN A N 1
ATOM 606 C CA . GLN A 1 83 ? -7.352 2.785 -13.648 1 98.38 83 GLN A CA 1
ATOM 607 C C . GLN A 1 83 ? -7.84 3.051 -12.227 1 98.38 83 GLN A C 1
ATOM 609 O O . GLN A 1 83 ? -7.441 4.035 -11.602 1 98.38 83 GLN A O 1
ATOM 614 N N . ILE A 1 84 ? -8.711 2.223 -11.672 1 98.56 84 ILE A N 1
ATOM 615 C CA . ILE A 1 84 ? -9.203 2.371 -10.305 1 98.56 84 ILE A CA 1
ATOM 616 C C . ILE A 1 84 ? -8.039 2.305 -9.32 1 98.56 84 ILE A C 1
ATOM 618 O O . ILE A 1 84 ? -7.965 3.092 -8.375 1 98.56 84 ILE A O 1
ATOM 622 N N . TRP A 1 85 ? -7.137 1.392 -9.57 1 98.81 85 TRP A N 1
ATOM 623 C CA . TRP A 1 85 ? -5.945 1.254 -8.734 1 98.81 85 TRP A CA 1
ATOM 624 C C . TRP A 1 85 ? -5.062 2.492 -8.836 1 98.81 85 TRP A C 1
ATOM 626 O O . TRP A 1 85 ? -4.68 3.074 -7.82 1 98.81 85 TRP A O 1
ATOM 636 N N . ALA A 1 86 ? -4.816 2.885 -10.055 1 98.75 86 ALA A N 1
ATOM 637 C CA . ALA A 1 86 ? -3.928 4.02 -10.289 1 98.75 86 ALA A CA 1
ATOM 638 C C . ALA A 1 86 ? -4.453 5.277 -9.602 1 98.75 86 ALA A C 1
ATOM 640 O O . ALA A 1 86 ? -3.701 5.977 -8.914 1 98.75 86 ALA A O 1
ATOM 641 N N . ASP A 1 87 ? -5.738 5.539 -9.789 1 98.75 87 ASP A N 1
ATOM 642 C CA . ASP A 1 87 ? -6.348 6.727 -9.195 1 98.75 87 ASP A CA 1
ATOM 643 C C . ASP A 1 87 ? -6.328 6.66 -7.676 1 98.75 87 ASP A C 1
ATOM 645 O O . ASP A 1 87 ? -6.094 7.668 -7.004 1 98.75 87 ASP A O 1
ATOM 649 N N . SER A 1 88 ? -6.574 5.5 -7.113 1 98.88 88 SER A N 1
ATOM 650 C CA . SER A 1 88 ? -6.598 5.324 -5.664 1 98.88 88 SER A CA 1
ATOM 651 C C . SER A 1 88 ? -5.223 5.57 -5.055 1 98.88 88 SER A C 1
ATOM 653 O O . SER A 1 88 ? -5.094 6.309 -4.078 1 98.88 88 SER A O 1
ATOM 655 N N . PHE A 1 89 ? -4.176 4.992 -5.641 1 98.94 89 PHE A N 1
ATOM 656 C CA . PHE A 1 89 ? -2.83 5.137 -5.098 1 98.94 89 PHE A CA 1
ATOM 657 C C . PHE A 1 89 ? -2.309 6.551 -5.312 1 98.94 89 PHE A C 1
ATOM 659 O O . PHE A 1 89 ? -1.587 7.09 -4.469 1 98.94 89 PHE A O 1
ATOM 666 N N . ALA A 1 90 ? -2.672 7.148 -6.441 1 98.88 90 ALA A N 1
ATOM 667 C CA . ALA A 1 90 ? -2.238 8.516 -6.711 1 98.88 90 ALA A CA 1
ATOM 668 C C . ALA A 1 90 ? -2.742 9.477 -5.637 1 98.88 90 ALA A C 1
ATOM 670 O O . ALA A 1 90 ? -1.997 10.336 -5.164 1 98.88 90 ALA A O 1
ATOM 671 N N . ALA A 1 91 ? -3.945 9.312 -5.23 1 98.81 91 ALA A N 1
ATOM 672 C CA . ALA A 1 91 ? -4.539 10.219 -4.258 1 98.81 91 ALA A CA 1
ATOM 673 C C . ALA A 1 91 ? -4.141 9.836 -2.834 1 98.81 91 ALA A C 1
ATOM 675 O O . ALA A 1 91 ? -3.652 10.672 -2.072 1 98.81 91 ALA A O 1
ATOM 676 N N . ASN A 1 92 ? -4.27 8.555 -2.494 1 98.94 92 ASN A N 1
ATOM 677 C CA . ASN A 1 92 ? -4.219 8.125 -1.101 1 98.94 92 ASN A CA 1
ATOM 678 C C . ASN A 1 92 ? -2.783 7.945 -0.619 1 98.94 92 ASN A C 1
ATOM 680 O O . ASN A 1 92 ? -2.531 7.887 0.585 1 98.94 92 ASN A O 1
ATOM 684 N N . VAL A 1 93 ? -1.84 7.777 -1.542 1 98.94 93 VAL A N 1
ATOM 685 C CA . VAL A 1 93 ? -0.473 7.48 -1.127 1 98.94 93 VAL A CA 1
ATOM 686 C C . VAL A 1 93 ? 0.483 8.516 -1.714 1 98.94 93 VAL A C 1
ATOM 688 O O . VAL A 1 93 ? 1.116 9.273 -0.976 1 98.94 93 VAL A O 1
ATOM 691 N N . THR A 1 94 ? 0.507 8.578 -3.062 1 98.88 94 THR A N 1
ATOM 692 C CA . THR A 1 94 ? 1.431 9.492 -3.727 1 98.88 94 THR A CA 1
ATOM 693 C C . THR A 1 94 ? 1.127 10.938 -3.35 1 98.88 94 THR A C 1
ATOM 695 O O . THR A 1 94 ? 2.043 11.734 -3.145 1 98.88 94 THR A O 1
ATOM 698 N N . GLY A 1 95 ? -0.154 11.25 -3.289 1 98.88 95 GLY A N 1
ATOM 699 C CA . GLY A 1 95 ? -0.564 12.586 -2.885 1 98.88 95 GLY A CA 1
ATOM 700 C C . GLY A 1 95 ? -0.074 12.961 -1.501 1 98.88 95 GLY A C 1
ATOM 701 O O . GLY A 1 95 ? 0.321 14.109 -1.27 1 98.88 95 GLY A O 1
ATOM 702 N N . VAL A 1 96 ? -0.109 12.039 -0.547 1 98.94 96 VAL A N 1
ATOM 703 C CA . VAL A 1 96 ? 0.406 12.258 0.8 1 98.94 96 VAL A CA 1
ATOM 704 C C . VAL A 1 96 ? 1.899 12.57 0.74 1 98.94 96 VAL A C 1
ATOM 706 O O . VAL A 1 96 ? 2.355 13.562 1.307 1 98.94 96 VAL A O 1
ATOM 709 N N . PHE A 1 97 ? 2.676 11.766 0.07 1 98.94 97 PHE A N 1
ATOM 710 C CA . PHE A 1 97 ? 4.121 11.938 -0.012 1 98.94 97 PHE A CA 1
ATOM 711 C C . PHE A 1 97 ? 4.477 13.273 -0.641 1 98.94 97 PHE A C 1
ATOM 713 O O . PHE A 1 97 ? 5.324 14.008 -0.122 1 98.94 97 PHE A O 1
ATOM 720 N N . LEU A 1 98 ? 3.811 13.547 -1.817 1 98.88 98 LEU A N 1
ATOM 721 C CA . LEU A 1 98 ? 4.113 14.781 -2.533 1 98.88 98 LEU A CA 1
ATOM 722 C C . LEU A 1 98 ? 3.799 16 -1.671 1 98.88 98 LEU A C 1
ATOM 724 O O . LEU A 1 98 ? 4.5 17.016 -1.741 1 98.88 98 LEU A O 1
ATOM 728 N N . THR A 1 99 ? 2.744 15.93 -0.893 1 98.88 99 THR A N 1
ATOM 729 C CA . THR A 1 99 ? 2.395 17.016 0.006 1 98.88 99 THR A CA 1
ATOM 730 C C . THR A 1 99 ? 3.49 17.234 1.044 1 98.88 99 THR A C 1
ATOM 732 O O . THR A 1 99 ? 3.945 18.375 1.244 1 98.88 99 THR A O 1
ATOM 735 N N . VAL A 1 100 ? 3.916 16.141 1.694 1 98.81 100 VAL A N 1
ATOM 736 C CA . VAL A 1 100 ? 4.977 16.203 2.693 1 98.81 100 VAL A CA 1
ATOM 737 C C . VAL A 1 100 ? 6.258 16.734 2.049 1 98.81 100 VAL A C 1
ATOM 739 O O . VAL A 1 100 ? 6.895 17.656 2.582 1 98.81 100 VAL A O 1
ATOM 742 N N . GLN A 1 101 ? 6.594 16.188 0.884 1 98.56 101 GLN A N 1
ATOM 743 C CA . GLN A 1 101 ? 7.801 16.578 0.161 1 98.56 101 GLN A CA 1
ATOM 744 C C . GLN A 1 101 ? 7.801 18.078 -0.145 1 98.56 101 GLN A C 1
ATOM 746 O O . GLN A 1 101 ? 8.789 18.766 0.104 1 98.56 101 GLN A O 1
ATOM 751 N N . ALA A 1 102 ? 6.699 18.594 -0.636 1 98.5 102 ALA A N 1
ATOM 752 C CA . ALA A 1 102 ? 6.586 19.984 -1.054 1 98.5 102 ALA A CA 1
ATOM 753 C C . ALA A 1 102 ? 6.676 20.938 0.144 1 98.5 102 ALA A C 1
ATOM 755 O O . ALA A 1 102 ? 7.18 22.047 0.024 1 98.5 102 ALA A O 1
ATOM 756 N N . LEU A 1 103 ? 6.234 20.469 1.325 1 98.62 103 LEU A N 1
ATOM 757 C CA . LEU A 1 103 ? 6.086 21.359 2.463 1 98.62 103 LEU A CA 1
ATOM 758 C C . LEU A 1 103 ? 7.195 21.141 3.486 1 98.62 103 LEU A C 1
ATOM 760 O O . LEU A 1 103 ? 7.152 21.688 4.586 1 98.62 103 LEU A O 1
ATOM 764 N N . LEU A 1 104 ? 8.172 20.312 3.129 1 98.19 104 LEU A N 1
ATOM 765 C CA . LEU A 1 104 ? 9.242 19.969 4.062 1 98.19 104 LEU A CA 1
ATOM 766 C C . LEU A 1 104 ? 9.922 21.234 4.59 1 98.19 104 LEU A C 1
ATOM 768 O O . LEU A 1 104 ? 10.148 21.359 5.793 1 98.19 104 LEU A O 1
ATOM 772 N N . PRO A 1 105 ? 10.227 22.281 3.715 1 98.19 105 PRO A N 1
ATOM 773 C CA . PRO A 1 105 ? 10.836 23.5 4.258 1 98.19 105 PRO A CA 1
ATOM 774 C C . PRO A 1 105 ? 9.938 24.203 5.277 1 98.19 105 PRO A C 1
ATOM 776 O O . PRO A 1 105 ? 10.43 24.703 6.285 1 98.19 105 PRO A O 1
ATOM 779 N N . ASN A 1 106 ? 8.625 24.25 5.027 1 98.75 106 ASN A N 1
ATOM 780 C CA . ASN A 1 106 ? 7.676 24.891 5.941 1 98.75 106 ASN A CA 1
ATOM 781 C C . ASN A 1 106 ? 7.598 24.141 7.27 1 98.75 106 ASN A C 1
ATOM 783 O O . ASN A 1 106 ? 7.512 24.75 8.328 1 98.75 106 ASN A O 1
ATOM 787 N N . LEU A 1 107 ? 7.637 22.797 7.199 1 98.69 107 LEU A N 1
ATOM 788 C CA . LEU A 1 107 ? 7.574 21.938 8.383 1 98.69 107 LEU A CA 1
ATOM 789 C C . LEU A 1 107 ? 8.844 22.078 9.211 1 98.69 107 LEU A C 1
ATOM 791 O O . LEU A 1 107 ? 8.781 22.141 10.445 1 98.69 107 LEU A O 1
ATOM 795 N N . ARG A 1 108 ? 9.977 22.094 8.523 1 98.06 108 ARG A N 1
ATOM 796 C CA . ARG A 1 108 ? 11.25 22.234 9.211 1 98.06 108 ARG A CA 1
ATOM 797 C C . ARG A 1 108 ? 11.336 23.594 9.914 1 98.06 108 ARG A C 1
ATOM 799 O O . ARG A 1 108 ? 11.844 23.688 11.039 1 98.06 108 ARG A O 1
ATOM 806 N N . ALA A 1 109 ? 10.836 24.609 9.273 1 98.12 109 ALA A N 1
ATOM 807 C CA . ALA A 1 109 ? 10.875 25.953 9.836 1 98.12 109 ALA A CA 1
ATOM 808 C C . ALA A 1 109 ? 10.086 26.016 11.148 1 98.12 109 ALA A C 1
ATOM 810 O O . ALA A 1 109 ? 10.438 26.781 12.047 1 98.12 109 ALA A O 1
ATOM 811 N N . ALA A 1 110 ? 9.062 25.203 11.328 1 98 110 ALA A N 1
ATOM 812 C CA . ALA A 1 110 ? 8.188 25.25 12.492 1 98 110 ALA A CA 1
ATOM 813 C C . ALA A 1 110 ? 8.5 24.109 13.461 1 98 110 ALA A C 1
ATOM 815 O O . ALA A 1 110 ? 7.941 24.047 14.562 1 98 110 ALA A O 1
ATOM 816 N N . SER A 1 111 ? 9.453 23.203 13.039 1 96.94 111 SER A N 1
ATOM 817 C CA . SER A 1 111 ? 9.523 21.922 13.742 1 96.94 111 SER A CA 1
ATOM 818 C C . SER A 1 111 ? 8.133 21.328 13.914 1 96.94 111 SER A C 1
ATOM 820 O O . SER A 1 111 ? 7.738 20.969 15.031 1 96.94 111 SER A O 1
ATOM 822 N N . GLY A 1 112 ? 7.43 21.312 12.805 1 98.38 112 GLY A N 1
ATOM 823 C CA . GLY A 1 112 ? 6.02 20.953 12.789 1 98.38 112 GLY A CA 1
ATOM 824 C C . GLY A 1 112 ? 5.773 19.469 12.906 1 98.38 112 GLY A C 1
ATOM 825 O O . GLY A 1 112 ? 6.699 18.703 13.172 1 98.38 112 GLY A O 1
ATOM 826 N N . LYS A 1 113 ? 4.449 19.047 12.836 1 98.81 113 LYS A N 1
ATOM 827 C CA . LYS A 1 113 ? 3.971 17.672 12.891 1 98.81 113 LYS A CA 1
ATOM 828 C C . LYS A 1 113 ? 3.178 17.312 11.633 1 98.81 113 LYS A C 1
ATOM 830 O O . LYS A 1 113 ? 2.662 18.203 10.953 1 98.81 113 LYS A O 1
ATOM 835 N N . ILE A 1 114 ? 3.184 16.047 11.375 1 98.94 114 ILE A N 1
ATOM 836 C CA . ILE A 1 114 ? 2.42 15.539 10.234 1 98.94 114 ILE A CA 1
ATOM 837 C C . ILE A 1 114 ? 1.397 14.516 10.719 1 98.94 114 ILE A C 1
ATOM 839 O O . ILE A 1 114 ? 1.743 13.578 11.445 1 98.94 114 ILE A O 1
ATOM 843 N N . ALA A 1 115 ? 0.172 14.727 10.398 1 98.94 115 ALA A N 1
ATOM 844 C CA . ALA A 1 115 ? -0.898 13.758 10.625 1 98.94 115 ALA A CA 1
ATOM 845 C C . ALA A 1 115 ? -1.41 13.195 9.305 1 98.94 115 ALA A C 1
ATOM 847 O O . ALA A 1 115 ? -1.848 13.938 8.43 1 98.94 115 ALA A O 1
ATOM 848 N N . ILE A 1 116 ? -1.33 11.898 9.141 1 98.94 116 ILE A N 1
ATOM 849 C CA . ILE A 1 116 ? -1.832 11.211 7.957 1 98.94 116 ILE A CA 1
ATOM 850 C C . ILE A 1 116 ? -3.135 10.484 8.289 1 98.94 116 ILE A C 1
ATOM 852 O O . ILE A 1 116 ? -3.182 9.672 9.219 1 98.94 116 ILE A O 1
ATOM 856 N N . ILE A 1 117 ? -4.199 10.82 7.555 1 98.75 117 ILE A N 1
ATOM 857 C CA . ILE A 1 117 ? -5.469 10.125 7.75 1 98.75 117 ILE A CA 1
ATOM 858 C C . ILE A 1 117 ? -5.496 8.852 6.914 1 98.75 117 ILE A C 1
ATOM 860 O O . ILE A 1 117 ? -5.605 8.906 5.684 1 98.75 117 ILE A O 1
ATOM 864 N N . SER A 1 118 ? -5.312 7.758 7.535 1 98.25 118 SER A N 1
ATOM 865 C CA . SER A 1 118 ? -5.473 6.434 6.945 1 98.25 118 SER A CA 1
ATOM 866 C C . SER A 1 118 ? -6.824 5.824 7.309 1 98.25 118 SER A C 1
ATOM 868 O O . SER A 1 118 ? -7.852 6.5 7.25 1 98.25 118 SER A O 1
ATOM 870 N N . SER A 1 119 ? -6.871 4.57 7.527 1 97.94 119 SER A N 1
ATOM 871 C CA . SER A 1 119 ? -8.102 3.85 7.844 1 97.94 119 SER A CA 1
ATOM 872 C C . SER A 1 119 ? -7.805 2.543 8.57 1 97.94 119 SER A C 1
ATOM 874 O O . SER A 1 119 ? -6.754 1.935 8.367 1 97.94 119 SER A O 1
ATOM 876 N N . GLN A 1 120 ? -8.781 2.125 9.422 1 97.19 120 GLN A N 1
ATOM 877 C CA . GLN A 1 120 ? -8.695 0.783 9.984 1 97.19 120 GLN A CA 1
ATOM 878 C C . GLN A 1 120 ? -8.695 -0.279 8.891 1 97.19 120 GLN A C 1
ATOM 880 O O . GLN A 1 120 ? -8.258 -1.407 9.109 1 97.19 120 GLN A O 1
ATOM 885 N N . MET A 1 121 ? -9.148 0.067 7.734 1 97.56 121 MET A N 1
ATOM 886 C CA . MET A 1 121 ? -9.195 -0.865 6.609 1 97.56 121 MET A CA 1
ATOM 887 C C . MET A 1 121 ? -7.789 -1.174 6.102 1 97.56 121 MET A C 1
ATOM 889 O O . MET A 1 121 ? -7.602 -2.09 5.301 1 97.56 121 MET A O 1
ATOM 893 N N . ALA A 1 122 ? -6.789 -0.461 6.605 1 97.81 122 ALA A N 1
ATOM 894 C CA . ALA A 1 122 ? -5.383 -0.734 6.316 1 97.81 122 ALA A CA 1
ATOM 895 C C . ALA A 1 122 ? -4.875 -1.923 7.129 1 97.81 122 ALA A C 1
ATOM 897 O O . ALA A 1 122 ? -3.844 -2.514 6.797 1 97.81 122 ALA A O 1
ATOM 898 N N . SER A 1 123 ? -5.547 -2.227 8.242 1 96.31 123 SER A N 1
ATOM 899 C CA . SER A 1 123 ? -5.043 -3.156 9.242 1 96.31 123 SER A CA 1
ATOM 900 C C . SER A 1 123 ? -5.074 -4.594 8.734 1 96.31 123 SER A C 1
ATOM 902 O O . SER A 1 123 ? -6.039 -5.004 8.086 1 96.31 123 SER A O 1
ATOM 904 N N . HIS A 1 124 ? -4.008 -5.297 9.102 1 91.25 124 HIS A N 1
ATOM 905 C CA . HIS A 1 124 ? -3.971 -6.707 8.742 1 91.25 124 HIS A CA 1
ATOM 906 C C . HIS A 1 124 ? -4.992 -7.508 9.539 1 91.25 124 HIS A C 1
ATOM 908 O O . HIS A 1 124 ? -5.324 -8.641 9.18 1 91.25 124 HIS A O 1
ATOM 914 N N . THR A 1 125 ? -5.484 -6.957 10.609 1 94.25 125 THR A N 1
ATOM 915 C CA . THR A 1 125 ? -6.418 -7.68 11.469 1 94.25 125 THR A CA 1
ATOM 916 C C . THR A 1 125 ? -7.859 -7.43 11.023 1 94.25 125 THR A C 1
ATOM 918 O O . THR A 1 125 ? -8.789 -8.055 11.547 1 94.25 125 THR A O 1
ATOM 921 N N . ARG A 1 126 ? -8.031 -6.516 10.125 1 94.19 126 ARG A N 1
ATOM 922 C CA . ARG A 1 126 ? -9.328 -6.227 9.531 1 94.19 126 ARG A CA 1
ATOM 923 C C . ARG A 1 126 ? -9.312 -6.473 8.031 1 94.19 126 ARG A C 1
ATOM 925 O O . ARG A 1 126 ? -9.32 -5.527 7.238 1 94.19 126 ARG A O 1
ATOM 932 N N . ALA A 1 127 ? -9.289 -7.711 7.652 1 95.94 127 ALA A N 1
ATOM 933 C CA . ALA A 1 127 ? -9.203 -8.102 6.246 1 95.94 127 ALA A CA 1
ATOM 934 C C . ALA A 1 127 ? -10.406 -8.945 5.844 1 95.94 127 ALA A C 1
ATOM 936 O O . ALA A 1 127 ? -10.258 -10.117 5.477 1 95.94 127 ALA A O 1
ATOM 937 N N . PRO A 1 128 ? -11.602 -8.383 5.828 1 96.62 128 PRO A N 1
ATOM 938 C CA . PRO A 1 128 ? -12.812 -9.148 5.527 1 96.62 128 PRO A CA 1
ATOM 939 C C . PRO A 1 128 ? -12.984 -9.422 4.035 1 96.62 128 PRO A C 1
ATOM 941 O O . PRO A 1 128 ? -13.906 -10.133 3.635 1 96.62 128 PRO A O 1
ATOM 944 N N . GLY A 1 129 ? -12.133 -8.891 3.172 1 96.81 129 GLY A N 1
ATOM 945 C CA . GLY A 1 129 ? -12.305 -8.938 1.729 1 96.81 129 GLY A CA 1
ATOM 946 C C . GLY A 1 129 ? -12.938 -7.684 1.158 1 96.81 129 GLY A C 1
ATOM 947 O O . GLY A 1 129 ? -13.383 -6.816 1.908 1 96.81 129 GLY A O 1
ATOM 948 N N . GLY A 1 130 ? -12.891 -7.539 -0.188 1 97.12 130 GLY A N 1
ATOM 949 C CA . GLY A 1 130 ? -13.508 -6.406 -0.858 1 97.12 130 GLY A CA 1
ATOM 950 C C . GLY A 1 130 ? -12.727 -5.117 -0.682 1 97.12 130 GLY A C 1
ATOM 951 O O . GLY A 1 130 ? -11.773 -5.062 0.1 1 97.12 130 GLY A O 1
ATOM 952 N N . SER A 1 131 ? -13.078 -4.117 -1.502 1 98.31 131 SER A N 1
ATOM 953 C CA . SER A 1 131 ? -12.453 -2.801 -1.433 1 98.31 131 SER A CA 1
ATOM 954 C C . SER A 1 131 ? -10.93 -2.902 -1.53 1 98.31 131 SER A C 1
ATOM 956 O O . SER A 1 131 ? -10.211 -2.264 -0.759 1 98.31 131 SER A O 1
ATOM 958 N N . TYR A 1 132 ? -10.477 -3.697 -2.42 1 98.62 132 TYR A N 1
ATOM 959 C CA . TYR A 1 132 ? -9.07 -4.07 -2.475 1 98.62 132 TYR A CA 1
ATOM 960 C C . TYR A 1 132 ? -8.188 -2.842 -2.652 1 98.62 132 TYR A C 1
ATOM 962 O O . TYR A 1 132 ? -7.191 -2.676 -1.94 1 98.62 132 TYR A O 1
ATOM 970 N N . ALA A 1 133 ? -8.539 -1.97 -3.611 1 98.81 133 ALA A N 1
ATOM 971 C CA . ALA A 1 133 ? -7.695 -0.819 -3.924 1 98.81 133 ALA A CA 1
ATOM 972 C C . ALA A 1 133 ? -7.645 0.158 -2.754 1 98.81 133 ALA A C 1
ATOM 974 O O . ALA A 1 133 ? -6.578 0.679 -2.418 1 98.81 133 ALA A O 1
ATOM 975 N N . TYR A 1 134 ? -8.781 0.402 -2.135 1 98.75 134 TYR A N 1
ATOM 976 C CA . TYR A 1 134 ? -8.828 1.314 -0.999 1 98.75 134 TYR A CA 1
ATOM 977 C C . TYR A 1 134 ? -8.039 0.757 0.18 1 98.75 134 TYR A C 1
ATOM 979 O O . TYR A 1 134 ? -7.18 1.443 0.742 1 98.75 134 TYR A O 1
ATOM 987 N N . ARG A 1 135 ? -8.328 -0.489 0.553 1 98.69 135 ARG A N 1
ATOM 988 C CA . ARG A 1 135 ? -7.637 -1.122 1.674 1 98.69 135 ARG A CA 1
ATOM 989 C C . ARG A 1 135 ? -6.129 -1.14 1.45 1 98.69 135 ARG A C 1
ATOM 991 O O . ARG A 1 135 ? -5.359 -0.769 2.34 1 98.69 135 ARG A O 1
ATOM 998 N N . ALA A 1 136 ? -5.734 -1.54 0.292 1 98.81 136 ALA A N 1
ATOM 999 C CA . ALA A 1 136 ? -4.312 -1.604 -0.039 1 98.81 136 ALA A CA 1
ATOM 1000 C C . ALA A 1 136 ? -3.68 -0.216 -0.014 1 98.81 136 ALA A C 1
ATOM 1002 O O . ALA A 1 136 ? -2.553 -0.049 0.456 1 98.81 136 ALA A O 1
ATOM 1003 N N . SER A 1 137 ? -4.359 0.786 -0.548 1 98.88 137 SER A N 1
ATOM 1004 C CA . SER A 1 137 ? -3.822 2.143 -0.566 1 98.88 137 SER A CA 1
ATOM 1005 C C . SER A 1 137 ? -3.654 2.689 0.847 1 98.88 137 SER A C 1
ATOM 1007 O O . SER A 1 137 ? -2.67 3.373 1.141 1 98.88 137 SER A O 1
ATOM 1009 N N . LYS A 1 138 ? -4.59 2.418 1.707 1 98.88 138 LYS A N 1
ATOM 1010 C CA . LYS A 1 138 ? -4.492 2.906 3.08 1 98.88 138 LYS A CA 1
ATOM 1011 C C . LYS A 1 138 ? -3.416 2.156 3.857 1 98.88 138 LYS A C 1
ATOM 1013 O O . LYS A 1 138 ? -2.76 2.73 4.73 1 98.88 138 LYS A O 1
ATOM 1018 N N . ALA A 1 139 ? -3.213 0.882 3.539 1 98.69 139 ALA A N 1
ATOM 1019 C CA . ALA A 1 139 ? -2.08 0.148 4.098 1 98.69 139 ALA A CA 1
ATOM 1020 C C . ALA A 1 139 ? -0.755 0.746 3.629 1 98.69 139 ALA A C 1
ATOM 1022 O O . ALA A 1 139 ? 0.196 0.849 4.406 1 98.69 139 ALA A O 1
ATOM 1023 N N . ALA A 1 140 ? -0.703 1.077 2.385 1 98.81 140 ALA A N 1
ATOM 1024 C CA . ALA A 1 140 ? 0.487 1.72 1.834 1 98.81 140 ALA A CA 1
ATOM 1025 C C . ALA A 1 140 ? 0.748 3.062 2.51 1 98.81 140 ALA A C 1
ATOM 1027 O O . ALA A 1 140 ? 1.889 3.383 2.85 1 98.81 140 ALA A O 1
ATOM 1028 N N . ALA A 1 141 ? -0.304 3.846 2.695 1 98.81 141 ALA A N 1
ATOM 1029 C CA . ALA A 1 141 ? -0.17 5.137 3.367 1 98.81 141 ALA A CA 1
ATOM 1030 C C . ALA A 1 141 ? 0.328 4.961 4.797 1 98.81 141 ALA A C 1
ATOM 1032 O O . ALA A 1 141 ? 1.129 5.762 5.285 1 98.81 141 ALA A O 1
ATOM 1033 N N . LEU A 1 142 ? -0.197 3.967 5.465 1 98.5 142 LEU A N 1
ATOM 1034 C CA . LEU A 1 142 ? 0.251 3.635 6.812 1 98.5 142 LEU A CA 1
ATOM 1035 C C . LEU A 1 142 ? 1.744 3.322 6.828 1 98.5 142 LEU A C 1
ATOM 1037 O O . LEU A 1 142 ? 2.484 3.855 7.656 1 98.5 142 LEU A O 1
ATOM 1041 N N . ASN A 1 143 ? 2.189 2.457 5.906 1 98.62 143 ASN A N 1
ATOM 1042 C CA . ASN A 1 143 ? 3.602 2.109 5.793 1 98.62 143 ASN A CA 1
ATOM 1043 C C . ASN A 1 143 ? 4.457 3.334 5.484 1 98.62 143 ASN A C 1
ATOM 1045 O O . ASN A 1 143 ? 5.527 3.512 6.07 1 98.62 143 ASN A O 1
ATOM 1049 N N . LEU A 1 144 ? 3.959 4.168 4.613 1 98.62 144 LEU A N 1
ATOM 1050 C CA . LEU A 1 144 ? 4.633 5.422 4.281 1 98.62 144 LEU A CA 1
ATOM 1051 C C . LEU A 1 144 ? 4.824 6.285 5.523 1 98.62 144 LEU A C 1
ATOM 1053 O O . LEU A 1 144 ? 5.93 6.766 5.785 1 98.62 144 LEU A O 1
ATOM 1057 N N . GLY A 1 145 ? 3.768 6.43 6.27 1 98.62 145 GLY A N 1
ATOM 1058 C CA . GLY A 1 145 ? 3.834 7.238 7.477 1 98.62 145 GLY A CA 1
ATOM 1059 C C . GLY A 1 145 ? 4.855 6.734 8.477 1 98.62 145 GLY A C 1
ATOM 1060 O O . GLY A 1 145 ? 5.582 7.523 9.086 1 98.62 145 GLY A O 1
ATOM 1061 N N . ARG A 1 146 ? 4.895 5.414 8.641 1 98.25 146 ARG A N 1
ATOM 1062 C CA . ARG A 1 146 ? 5.844 4.812 9.57 1 98.25 146 ARG A CA 1
ATOM 1063 C C . ARG A 1 146 ? 7.281 5.102 9.148 1 98.25 146 ARG A C 1
ATOM 1065 O O . ARG A 1 146 ? 8.125 5.414 9.992 1 98.25 146 ARG A O 1
ATOM 1072 N N . ASN A 1 147 ? 7.543 5.008 7.891 1 98.5 147 ASN A N 1
ATOM 1073 C CA . ASN A 1 147 ? 8.906 5.219 7.406 1 98.5 147 ASN A CA 1
ATOM 1074 C C . ASN A 1 147 ? 9.266 6.699 7.387 1 98.5 147 ASN A C 1
ATOM 1076 O O . ASN A 1 147 ? 10.414 7.066 7.648 1 98.5 147 ASN A O 1
ATOM 1080 N N . LEU A 1 148 ? 8.328 7.578 7.09 1 98.69 148 LEU A N 1
ATOM 1081 C CA . LEU A 1 148 ? 8.555 9.016 7.211 1 98.69 148 LEU A CA 1
ATOM 1082 C C . LEU A 1 148 ? 8.875 9.398 8.656 1 98.69 148 LEU A C 1
ATOM 1084 O O . LEU A 1 148 ? 9.742 10.234 8.898 1 98.69 148 LEU A O 1
ATOM 1088 N N . ALA A 1 149 ? 8.109 8.797 9.578 1 98.75 149 ALA A N 1
ATOM 1089 C CA . ALA A 1 149 ? 8.336 9.07 11 1 98.75 149 ALA A CA 1
ATOM 1090 C C . ALA A 1 149 ? 9.797 8.812 11.383 1 98.75 149 ALA A C 1
ATOM 1092 O O . ALA A 1 149 ? 10.406 9.617 12.086 1 98.75 149 ALA A O 1
ATOM 1093 N N . THR A 1 150 ? 10.336 7.711 10.898 1 98.12 150 THR A N 1
ATOM 1094 C CA . THR A 1 150 ? 11.711 7.355 11.203 1 98.12 150 THR A CA 1
ATOM 1095 C C . THR A 1 150 ? 12.68 8.383 10.617 1 98.12 150 THR A C 1
ATOM 1097 O O . THR A 1 150 ? 13.57 8.867 11.305 1 98.12 150 THR A O 1
ATOM 1100 N N . ASP A 1 151 ? 12.492 8.766 9.406 1 98 151 ASP A N 1
ATOM 1101 C CA . ASP A 1 151 ? 13.438 9.641 8.711 1 98 151 ASP A CA 1
ATOM 1102 C C . ASP A 1 151 ? 13.367 11.062 9.25 1 98 151 ASP A C 1
ATOM 1104 O O . ASP A 1 151 ? 14.375 11.773 9.266 1 98 151 ASP A O 1
ATOM 1108 N N . LEU A 1 152 ? 12.211 11.484 9.711 1 98.38 152 LEU A N 1
ATOM 1109 C CA . LEU A 1 152 ? 12.031 12.883 10.086 1 98.38 152 LEU A CA 1
ATOM 1110 C C . LEU A 1 152 ? 12.242 13.078 11.578 1 98.38 152 LEU A C 1
ATOM 1112 O O . LEU A 1 152 ? 12.383 14.211 12.047 1 98.38 152 LEU A O 1
ATOM 1116 N N . ALA A 1 153 ? 12.328 11.977 12.312 1 97.94 153 ALA A N 1
ATOM 1117 C CA . ALA A 1 153 ? 12.492 12.023 13.758 1 97.94 153 ALA A CA 1
ATOM 1118 C C . ALA A 1 153 ? 13.727 12.828 14.141 1 97.94 153 ALA A C 1
ATOM 1120 O O . ALA A 1 153 ? 13.672 13.695 15.016 1 97.94 153 ALA A O 1
ATOM 1121 N N . PRO A 1 154 ? 14.852 12.578 13.477 1 97.25 154 PRO A N 1
ATOM 1122 C CA . PRO A 1 154 ? 16.047 13.328 13.844 1 97.25 154 PRO A CA 1
ATOM 1123 C C . PRO A 1 154 ? 15.906 14.836 13.625 1 97.25 154 PRO A C 1
ATOM 1125 O O . PRO A 1 154 ? 16.672 15.625 14.188 1 97.25 154 PRO A O 1
ATOM 1128 N N . GLU A 1 155 ? 14.953 15.227 12.805 1 97 155 GLU A N 1
ATOM 1129 C CA . GLU A 1 155 ? 14.734 16.641 12.516 1 97 155 GLU A CA 1
ATOM 1130 C C . GLU A 1 155 ? 13.703 17.25 13.461 1 97 155 GLU A C 1
ATOM 1132 O O . GLU A 1 155 ? 13.344 18.422 13.336 1 97 155 GLU A O 1
ATOM 1137 N N . GLY A 1 156 ? 13.164 16.406 14.336 1 97.5 156 GLY A N 1
ATOM 1138 C CA . GLY A 1 156 ? 12.195 16.891 15.312 1 97.5 156 GLY A CA 1
ATOM 1139 C C . GLY A 1 156 ? 10.781 16.938 14.766 1 97.5 156 GLY A C 1
ATOM 1140 O O . GLY A 1 156 ? 9.914 17.594 15.344 1 97.5 156 GLY A O 1
ATOM 1141 N N . ILE A 1 157 ? 10.547 16.391 13.641 1 98.62 157 ILE A N 1
ATOM 1142 C CA . ILE A 1 157 ? 9.219 16.359 13.039 1 98.62 157 ILE A CA 1
ATOM 1143 C C . ILE A 1 157 ? 8.555 15.008 13.32 1 98.62 157 ILE A C 1
ATOM 1145 O O . ILE A 1 157 ? 9.047 13.961 12.875 1 98.62 157 ILE A O 1
ATOM 1149 N N . ALA A 1 158 ? 7.438 14.992 14.07 1 98.88 158 ALA A N 1
ATOM 1150 C CA . ALA A 1 158 ? 6.699 13.773 14.398 1 98.88 158 ALA A CA 1
ATOM 1151 C C . ALA A 1 158 ? 5.629 13.484 13.352 1 98.88 158 ALA A C 1
ATOM 1153 O O . ALA A 1 158 ? 4.98 14.398 12.844 1 98.88 158 ALA A O 1
ATOM 1154 N N . VAL A 1 159 ? 5.469 12.227 13.031 1 98.88 159 VAL A N 1
ATOM 1155 C CA . VAL A 1 159 ? 4.465 11.766 12.078 1 98.88 159 VAL A CA 1
ATOM 1156 C C . VAL A 1 159 ? 3.51 10.789 12.766 1 98.88 159 VAL A C 1
ATOM 1158 O O . VAL A 1 159 ? 3.949 9.844 13.414 1 98.88 159 VAL A O 1
ATOM 1161 N N . GLY A 1 160 ? 2.219 11.039 12.734 1 98.81 160 GLY A N 1
ATOM 1162 C CA . GLY A 1 160 ? 1.198 10.125 13.219 1 98.81 160 GLY A CA 1
ATOM 1163 C C . GLY A 1 160 ? 0.227 9.688 12.133 1 98.81 160 GLY A C 1
ATOM 1164 O O . GLY A 1 160 ? -0.06 10.445 11.211 1 98.81 160 GLY A O 1
ATOM 1165 N N . ILE A 1 161 ? -0.215 8.461 12.219 1 98.88 161 ILE A N 1
ATOM 1166 C CA . ILE A 1 161 ? -1.197 7.895 11.305 1 98.88 161 ILE A CA 1
ATOM 1167 C C . ILE A 1 161 ? -2.482 7.57 12.062 1 98.88 161 ILE A C 1
ATOM 1169 O O . ILE A 1 161 ? -2.441 6.98 13.141 1 98.88 161 ILE A O 1
ATOM 1173 N N . TYR A 1 162 ? -3.652 7.93 11.461 1 98.81 162 TYR A N 1
ATOM 1174 C CA . TYR A 1 162 ? -4.871 7.871 12.258 1 98.81 162 TYR A CA 1
ATOM 1175 C C . TYR A 1 162 ? -6.02 7.273 11.461 1 98.81 162 TYR A C 1
ATOM 1177 O O . TYR A 1 162 ? -6.164 7.547 10.266 1 98.81 162 TYR A O 1
ATOM 1185 N N . HIS A 1 163 ? -6.82 6.48 12.055 1 98.62 163 HIS A N 1
ATOM 1186 C CA . HIS A 1 163 ? -8.156 6.098 11.609 1 98.62 163 HIS A CA 1
ATOM 1187 C C . HIS A 1 163 ? -9.211 7.043 12.172 1 98.62 163 HIS A C 1
ATOM 1189 O O . HIS A 1 163 ? -9.422 7.105 13.383 1 98.62 163 HIS A O 1
ATOM 1195 N N . PRO A 1 164 ? -9.883 7.723 11.328 1 98.25 164 PRO A N 1
ATOM 1196 C CA . PRO A 1 164 ? -10.773 8.781 11.812 1 98.25 164 PRO A CA 1
ATOM 1197 C C . PRO A 1 164 ? -12.094 8.234 12.359 1 98.25 164 PRO A C 1
ATOM 1199 O O . PRO A 1 164 ? -12.898 8.992 12.914 1 98.25 164 PRO A O 1
ATOM 1202 N N . GLY A 1 165 ? -12.305 6.902 12.273 1 97 165 GLY A N 1
ATOM 1203 C CA . GLY A 1 165 ? -13.617 6.32 12.508 1 97 165 GLY A CA 1
ATOM 1204 C C . GLY A 1 165 ? -14.414 6.117 11.234 1 97 165 GLY A C 1
ATOM 1205 O O . GLY A 1 165 ? -14.031 6.609 10.172 1 97 165 GLY A O 1
ATOM 1206 N N . TRP A 1 166 ? -15.406 5.242 11.32 1 96.38 166 TRP A N 1
ATOM 1207 C CA . TRP A 1 166 ? -16.406 5.215 10.25 1 96.38 166 TRP A CA 1
ATOM 1208 C C . TRP A 1 166 ? -17.391 6.359 10.398 1 96.38 166 TRP A C 1
ATOM 1210 O O . TRP A 1 166 ? -18.391 6.238 11.125 1 96.38 166 TRP A O 1
ATOM 1220 N N . VAL A 1 167 ? -17.094 7.418 9.633 1 96.5 167 VAL A N 1
ATOM 1221 C CA . VAL A 1 167 ? -17.734 8.719 9.844 1 96.5 167 VAL A CA 1
ATOM 1222 C C . VAL A 1 167 ? -18.875 8.906 8.852 1 96.5 167 VAL A C 1
ATOM 1224 O O . VAL A 1 167 ? -18.734 8.586 7.668 1 96.5 167 VAL A O 1
ATOM 1227 N N . ARG A 1 168 ? -19.969 9.438 9.305 1 94.88 168 ARG A N 1
ATOM 1228 C CA . ARG A 1 168 ? -21.078 9.766 8.414 1 94.88 168 ARG A CA 1
ATOM 1229 C C . ARG A 1 168 ? -20.734 10.961 7.531 1 94.88 168 ARG A C 1
ATOM 1231 O O . ARG A 1 168 ? -20.922 12.109 7.941 1 94.88 168 ARG A O 1
ATOM 1238 N N . THR A 1 169 ? -20.188 10.734 6.406 1 93.19 169 THR A N 1
ATOM 1239 C CA . THR A 1 169 ? -19.844 11.656 5.332 1 93.19 169 THR A CA 1
ATOM 1240 C C . THR A 1 169 ? -20.266 11.086 3.979 1 93.19 169 THR A C 1
ATOM 1242 O O . THR A 1 169 ? -20.797 9.977 3.904 1 93.19 169 THR A O 1
ATOM 1245 N N . ASP A 1 170 ? -20.141 11.922 2.969 1 88.5 170 ASP A N 1
ATOM 1246 C CA . ASP A 1 170 ? -20.406 11.398 1.634 1 88.5 170 ASP A CA 1
ATOM 1247 C C . ASP A 1 170 ? -19.594 10.133 1.368 1 88.5 170 ASP A C 1
ATOM 1249 O O . ASP A 1 170 ? -20.109 9.18 0.771 1 88.5 170 ASP A O 1
ATOM 1253 N N . MET A 1 171 ? -18.359 10.008 1.828 1 89.19 171 MET A N 1
ATOM 1254 C CA . MET A 1 171 ? -17.484 8.852 1.619 1 89.19 171 MET A CA 1
ATO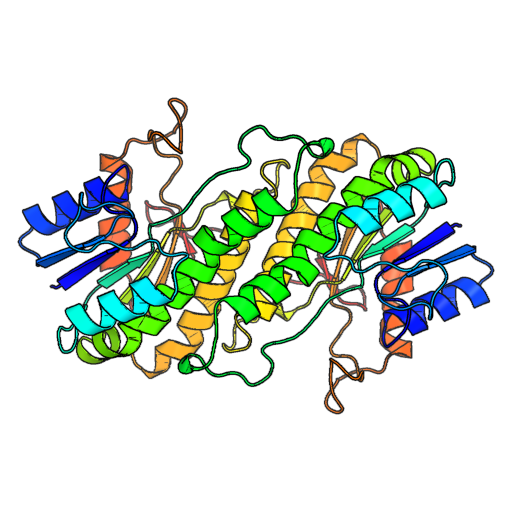M 1255 C C . MET A 1 171 ? -17.891 7.699 2.537 1 89.19 171 MET A C 1
ATOM 1257 O O . MET A 1 171 ? -17.984 6.555 2.098 1 89.19 171 MET A O 1
ATOM 1261 N N . GLY A 1 172 ? -18.172 7.984 3.838 1 91.75 172 GLY A N 1
ATOM 1262 C CA . GLY A 1 172 ? -18.469 6.961 4.824 1 91.75 172 GLY A CA 1
ATOM 1263 C C . GLY A 1 172 ? -19.875 6.402 4.703 1 91.75 172 GLY A C 1
ATOM 1264 O O . GLY A 1 172 ? -20.141 5.285 5.148 1 91.75 172 GLY A O 1
ATOM 1265 N N . GLY A 1 173 ? -20.75 7.234 4.156 1 90.38 173 GLY A N 1
ATOM 1266 C CA . GLY A 1 173 ? -22.141 6.844 4.008 1 90.38 173 GLY A CA 1
ATOM 1267 C C . GLY A 1 173 ? -22.953 7.047 5.27 1 90.38 173 GLY A C 1
ATOM 1268 O O . GLY A 1 173 ? -22.406 7.398 6.32 1 90.38 173 GLY A O 1
ATOM 1269 N N . GLN A 1 174 ? -24.219 6.746 5.164 1 89.06 174 GLN A N 1
ATOM 1270 C CA . GLN A 1 174 ? -25.156 6.961 6.262 1 89.06 174 GLN A CA 1
ATOM 1271 C C . GLN A 1 174 ? -24.984 5.91 7.355 1 89.06 174 GLN A C 1
ATOM 1273 O O . GLN A 1 174 ? -25.438 6.098 8.484 1 89.06 174 GLN A O 1
ATOM 1278 N N . GLY A 1 175 ? -24.344 4.852 7.051 1 89.62 175 GLY A N 1
ATOM 1279 C CA . GLY A 1 175 ? -24.141 3.764 8 1 89.62 175 GLY A CA 1
ATOM 1280 C C . GLY A 1 175 ? -22.969 3.986 8.938 1 89.62 175 GLY A C 1
ATOM 1281 O O . GLY A 1 175 ? -22.688 3.148 9.797 1 89.62 175 GLY A O 1
ATOM 1282 N N . GLY A 1 176 ? -22.281 5.082 8.836 1 92.81 176 GLY A N 1
ATOM 1283 C CA . GLY A 1 176 ? -21.141 5.371 9.695 1 92.81 176 GLY A CA 1
ATOM 1284 C C . GLY A 1 176 ? -21.469 5.34 11.172 1 92.81 176 GLY A C 1
ATOM 1285 O O . GLY A 1 176 ? -22.594 5.695 11.57 1 92.81 176 GLY A O 1
ATOM 1286 N N . ASP A 1 177 ? -20.453 5.012 12.016 1 94.38 177 ASP A N 1
ATOM 1287 C CA . ASP A 1 177 ? -20.656 4.789 13.445 1 94.38 177 ASP A CA 1
ATOM 1288 C C . ASP A 1 177 ? -20.672 6.113 14.211 1 94.38 177 ASP A C 1
ATOM 1290 O O . ASP A 1 177 ? -21.281 6.207 15.273 1 94.38 177 ASP A O 1
ATOM 1294 N N . ILE A 1 178 ? -19.984 7.164 13.641 1 95.69 178 ILE A N 1
ATOM 1295 C CA . ILE A 1 178 ? -19.859 8.43 14.359 1 95.69 178 ILE A CA 1
ATOM 1296 C C . ILE A 1 178 ? -20.078 9.594 13.406 1 95.69 178 ILE A C 1
ATOM 1298 O O . ILE A 1 178 ? -20.062 9.414 12.18 1 95.69 178 ILE A O 1
ATOM 1302 N N . ASP A 1 179 ? -20.312 10.727 13.984 1 96.06 179 ASP A N 1
ATOM 1303 C CA . ASP A 1 179 ? -20.5 11.891 13.117 1 96.06 179 ASP A CA 1
ATOM 1304 C C . ASP A 1 179 ? -19.188 12.664 12.953 1 96.06 179 ASP A C 1
ATOM 1306 O O . ASP A 1 179 ? -18.188 12.328 13.586 1 96.06 179 ASP A O 1
ATOM 1310 N N . VAL A 1 180 ? -19.219 13.602 12.094 1 97.38 180 VAL A N 1
ATOM 1311 C CA . VAL A 1 180 ? -18.031 14.336 11.695 1 97.38 180 VAL A CA 1
ATOM 1312 C C . VAL A 1 180 ? -17.484 15.109 12.891 1 97.38 180 VAL A C 1
ATOM 1314 O O . VAL A 1 180 ? -16.266 15.234 13.055 1 97.38 180 VAL A O 1
ATOM 1317 N N . ALA A 1 181 ? -18.344 15.656 13.75 1 97.31 181 ALA A N 1
ATOM 1318 C CA . ALA A 1 181 ? -17.938 16.422 14.922 1 97.31 181 ALA A CA 1
ATOM 1319 C C . ALA A 1 181 ? -17.172 15.555 15.906 1 97.31 181 ALA A C 1
ATOM 1321 O O . ALA A 1 181 ? -16.156 15.977 16.469 1 97.31 181 ALA A O 1
ATOM 1322 N N . GLU A 1 182 ? -17.719 14.367 16.125 1 97.62 182 GLU A N 1
ATOM 1323 C CA . GLU A 1 182 ? -17.062 13.422 17.016 1 97.62 182 GLU A CA 1
ATOM 1324 C C . GLU A 1 182 ? -15.695 13.023 16.5 1 97.62 182 GLU A C 1
ATOM 1326 O O . GLU A 1 182 ? -14.719 12.992 17.25 1 97.62 182 GLU A O 1
ATOM 1331 N N . ALA A 1 183 ? -15.594 12.719 15.273 1 98.12 183 ALA A N 1
ATOM 1332 C CA . ALA A 1 183 ? -14.328 12.352 14.648 1 98.12 183 ALA A CA 1
ATOM 1333 C C . ALA A 1 183 ? -13.312 13.484 14.758 1 98.12 183 ALA A C 1
ATOM 1335 O O . ALA A 1 183 ? -12.164 13.266 15.141 1 98.12 183 ALA A O 1
ATOM 1336 N N . ALA A 1 184 ? -13.742 14.695 14.453 1 98.5 184 ALA A N 1
ATOM 1337 C CA . ALA A 1 184 ? -12.859 15.852 14.453 1 98.5 184 ALA A CA 1
ATOM 1338 C C . ALA A 1 184 ? -12.328 16.141 15.852 1 98.5 184 ALA A C 1
ATOM 1340 O O . ALA A 1 184 ? -11.148 16.438 16.031 1 98.5 184 ALA A O 1
ATOM 1341 N N . THR A 1 185 ? -13.227 16.078 16.859 1 98.19 185 THR A N 1
ATOM 1342 C CA . THR A 1 185 ? -12.805 16.297 18.234 1 98.19 185 THR A CA 1
ATOM 1343 C C . THR A 1 185 ? -11.711 15.312 18.641 1 98.19 185 THR A C 1
ATOM 1345 O O . THR A 1 185 ? -10.68 15.711 19.188 1 98.19 185 THR A O 1
ATOM 1348 N N . GLY A 1 186 ? -12 14.039 18.375 1 98.69 186 GLY A N 1
ATOM 1349 C CA . GLY A 1 186 ? -11.023 13.016 18.703 1 98.69 186 GLY A CA 1
ATOM 1350 C C . GLY A 1 186 ? -9.695 13.195 17.984 1 98.69 186 GLY A C 1
ATOM 1351 O O . GLY A 1 186 ? -8.633 13.055 18.578 1 98.69 186 GLY A O 1
ATOM 1352 N N . LEU A 1 187 ? -9.734 13.523 16.719 1 98.81 187 LEU A N 1
ATOM 1353 C CA . LEU A 1 187 ? -8.531 13.695 15.906 1 98.81 187 LEU A CA 1
ATOM 1354 C C . LEU A 1 187 ? -7.707 14.883 16.391 1 98.81 187 LEU A C 1
ATOM 1356 O O . LEU A 1 187 ? -6.48 14.797 16.484 1 98.81 187 LEU A O 1
ATOM 1360 N N . ILE A 1 188 ? -8.367 15.992 16.703 1 98.81 188 ILE A N 1
ATOM 1361 C CA . ILE A 1 188 ? -7.672 17.172 17.203 1 98.81 188 ILE A CA 1
ATOM 1362 C C . ILE A 1 188 ? -6.914 16.828 18.484 1 98.81 188 ILE A C 1
ATOM 1364 O O . ILE A 1 188 ? -5.766 17.234 18.656 1 98.81 188 ILE A O 1
ATOM 1368 N N . ASP A 1 189 ? -7.566 16.016 19.344 1 98.75 189 ASP A N 1
ATOM 1369 C CA . ASP A 1 189 ? -6.891 15.57 20.562 1 98.75 189 ASP A CA 1
ATOM 1370 C C . ASP A 1 189 ? -5.68 14.703 20.219 1 98.75 189 ASP A C 1
ATOM 1372 O O . ASP A 1 189 ? -4.633 14.812 20.875 1 98.75 189 ASP A O 1
ATOM 1376 N N . ARG A 1 190 ? -5.82 13.797 19.219 1 98.69 190 ARG A N 1
ATOM 1377 C CA . ARG A 1 190 ? -4.719 12.93 18.812 1 98.69 190 ARG A CA 1
ATOM 1378 C C . ARG A 1 190 ? -3.566 13.75 18.234 1 98.69 190 ARG A C 1
ATOM 1380 O O . ARG A 1 190 ? -2.4 13.492 18.547 1 98.69 190 ARG A O 1
ATOM 1387 N N . PHE A 1 191 ? -3.898 14.742 17.406 1 98.81 191 PHE A N 1
ATOM 1388 C CA . PHE A 1 191 ? -2.875 15.594 16.797 1 98.81 191 PHE A CA 1
ATOM 1389 C C . PHE A 1 191 ? -2.109 16.359 17.875 1 98.81 191 PHE A C 1
ATOM 1391 O O . PHE A 1 191 ? -0.884 16.484 17.797 1 98.81 191 PHE A O 1
ATOM 1398 N N . ALA A 1 192 ? -2.828 16.891 18.859 1 98.5 192 ALA A N 1
ATOM 1399 C CA . ALA A 1 192 ? -2.211 17.625 19.969 1 98.5 192 ALA A CA 1
ATOM 1400 C C . ALA A 1 192 ? -1.255 16.734 20.75 1 98.5 192 ALA A C 1
ATOM 1402 O O . ALA A 1 192 ? -0.215 17.203 21.234 1 98.5 192 ALA A O 1
ATOM 1403 N N . ALA A 1 193 ? -1.595 15.438 20.859 1 98.31 193 ALA A N 1
ATOM 1404 C CA . ALA A 1 193 ? -0.829 14.508 21.688 1 98.31 193 ALA A CA 1
ATOM 1405 C C . ALA A 1 193 ? 0.386 13.977 20.922 1 98.31 193 ALA A C 1
ATOM 1407 O O . ALA A 1 193 ? 1.299 13.406 21.516 1 98.31 193 ALA A O 1
ATOM 1408 N N . LEU A 1 194 ? 0.413 14.133 19.609 1 98.62 194 LEU A N 1
ATOM 1409 C CA . LEU A 1 194 ? 1.529 13.648 18.797 1 98.62 194 LEU A CA 1
ATOM 1410 C C . LEU A 1 194 ? 2.83 14.336 19.203 1 98.62 194 LEU A C 1
ATOM 1412 O O . LEU A 1 194 ? 2.867 15.555 19.391 1 98.62 194 LEU A O 1
ATOM 1416 N N . SER A 1 195 ? 3.885 13.531 19.406 1 97.75 195 SER A N 1
ATOM 1417 C CA . SER A 1 195 ? 5.18 13.992 19.906 1 97.75 195 SER A CA 1
ATOM 1418 C C . SER A 1 195 ? 6.312 13.117 19.375 1 97.75 195 SER A C 1
ATOM 1420 O O . SER A 1 195 ? 6.066 12.086 18.734 1 97.75 195 SER A O 1
ATOM 1422 N N . PRO A 1 196 ? 7.555 13.57 19.594 1 96.31 196 PRO A N 1
ATOM 1423 C CA . PRO A 1 196 ? 8.688 12.727 19.203 1 96.31 196 PRO A CA 1
ATOM 1424 C C . PRO A 1 196 ? 8.633 11.344 19.859 1 96.31 196 PRO A C 1
ATOM 1426 O O . PRO A 1 196 ? 9.148 10.375 19.297 1 96.31 196 PRO A O 1
ATOM 1429 N N . GLN A 1 197 ? 7.945 11.18 21 1 96.75 197 GLN A N 1
ATOM 1430 C CA . GLN A 1 197 ? 7.852 9.914 21.719 1 96.75 197 GLN A CA 1
ATOM 1431 C C . GLN A 1 197 ? 6.805 9 21.094 1 96.75 197 GLN A C 1
ATOM 1433 O O . GLN A 1 197 ? 6.879 7.773 21.234 1 96.75 197 GLN A O 1
ATOM 1438 N N . THR A 1 198 ? 5.848 9.57 20.375 1 97.62 198 THR A N 1
ATOM 1439 C CA . THR A 1 198 ? 4.746 8.773 19.859 1 97.62 198 THR A CA 1
ATOM 1440 C C . THR A 1 198 ? 4.793 8.727 18.328 1 97.62 198 THR A C 1
ATOM 1442 O O . THR A 1 198 ? 3.881 8.195 17.688 1 97.62 198 THR A O 1
ATOM 1445 N N . THR A 1 199 ? 5.859 9.383 17.734 1 98.5 199 THR A N 1
ATOM 1446 C CA . THR A 1 199 ? 5.973 9.391 16.281 1 98.5 199 THR A CA 1
ATOM 1447 C C . THR A 1 199 ? 5.898 7.977 15.727 1 98.5 199 THR A C 1
ATOM 1449 O O . THR A 1 199 ? 6.348 7.027 16.375 1 98.5 199 THR A O 1
ATOM 1452 N N . GLY A 1 200 ? 5.199 7.805 14.586 1 98 200 GLY A N 1
ATOM 1453 C CA . GLY A 1 200 ? 5.031 6.508 13.945 1 98 200 GLY A CA 1
ATOM 1454 C C . GLY A 1 200 ? 3.812 5.754 14.438 1 98 200 GLY A C 1
ATOM 1455 O O . GLY A 1 200 ? 3.553 4.629 14 1 98 200 GLY A O 1
ATOM 1456 N N . CYS A 1 201 ? 3.016 6.363 15.297 1 97.88 201 CYS A N 1
ATOM 1457 C CA . CYS A 1 201 ? 1.856 5.691 15.875 1 97.88 201 CYS A CA 1
ATOM 1458 C C . CYS A 1 201 ? 0.773 5.477 14.82 1 97.88 201 CYS A C 1
ATOM 1460 O O . CYS A 1 201 ? 0.706 6.211 13.836 1 97.88 201 CYS A O 1
ATOM 1462 N N . PHE A 1 202 ? 0.037 4.477 14.961 1 98.31 202 PHE A N 1
ATOM 1463 C CA . PHE A 1 202 ? -1.239 4.242 14.305 1 98.31 202 PHE A CA 1
ATOM 1464 C C . PHE A 1 202 ? -2.365 4.125 15.32 1 98.31 202 PHE A C 1
ATOM 1466 O O . PHE A 1 202 ? -2.469 3.121 16.031 1 98.31 202 PHE A O 1
ATOM 1473 N N . GLU A 1 203 ? -3.217 5.125 15.359 1 98.5 203 GLU A N 1
ATOM 1474 C CA . GLU A 1 203 ? -4.25 5.211 16.391 1 98.5 203 GLU A CA 1
ATOM 1475 C C . GLU A 1 203 ? -5.617 5.504 15.773 1 98.5 203 GLU A C 1
ATOM 1477 O O . GLU A 1 203 ? -5.707 6.078 14.688 1 98.5 203 GLU A O 1
ATOM 1482 N N . THR A 1 204 ? -6.652 5.102 16.484 1 98.12 204 THR A N 1
ATOM 1483 C CA . THR A 1 204 ? -8.008 5.523 16.141 1 98.12 204 THR A CA 1
ATOM 1484 C C . THR A 1 204 ? -8.281 6.934 16.641 1 98.12 204 THR A C 1
ATOM 1486 O O . THR A 1 204 ? -7.547 7.449 17.5 1 98.12 204 THR A O 1
ATOM 1489 N N . TRP A 1 205 ? -9.312 7.527 16.141 1 97.75 205 TRP A N 1
ATOM 1490 C CA . TRP A 1 205 ? -9.695 8.898 16.453 1 97.75 205 TRP A CA 1
ATOM 1491 C C . TRP A 1 205 ? -9.836 9.094 17.953 1 97.75 205 TRP A C 1
ATOM 1493 O O . TRP A 1 205 ? -9.633 10.203 18.469 1 97.75 205 TRP A O 1
ATOM 1503 N N . ASP A 1 206 ? -10.133 8.031 18.641 1 96.62 206 ASP A N 1
ATOM 1504 C CA . ASP A 1 206 ? -10.398 8.156 20.078 1 96.62 206 ASP A CA 1
ATOM 1505 C C . ASP A 1 206 ? -9.18 7.738 20.891 1 96.62 206 ASP A C 1
ATOM 1507 O O . ASP A 1 206 ? -9.289 7.527 22.109 1 96.62 206 ASP A O 1
ATOM 1511 N N . GLY A 1 207 ? -8.109 7.5 20.281 1 96.81 207 GLY A N 1
ATOM 1512 C CA . GLY A 1 207 ? -6.832 7.402 20.984 1 96.81 207 GLY A CA 1
ATOM 1513 C C . GLY A 1 207 ? -6.406 5.973 21.234 1 96.81 207 GLY A C 1
ATOM 1514 O O . GLY A 1 207 ? -5.379 5.73 21.875 1 96.81 207 GLY A O 1
ATOM 1515 N N . ARG A 1 208 ? -7.117 4.965 20.766 1 96.44 208 ARG A N 1
ATOM 1516 C CA . ARG A 1 208 ? -6.719 3.57 20.922 1 96.44 208 ARG A CA 1
ATOM 1517 C C . ARG A 1 208 ? -5.668 3.186 19.891 1 96.44 208 ARG A C 1
ATOM 1519 O O . ARG A 1 208 ? -5.789 3.547 18.703 1 96.44 208 ARG A O 1
ATOM 1526 N N . ALA A 1 209 ? -4.645 2.561 20.359 1 96.75 209 ALA A N 1
ATOM 1527 C CA . ALA A 1 209 ? -3.701 1.968 19.422 1 96.75 209 ALA A CA 1
ATOM 1528 C C . ALA A 1 209 ? -4.402 0.981 18.484 1 96.75 209 ALA A C 1
ATOM 1530 O O . ALA A 1 209 ? -5.281 0.231 18.922 1 96.75 209 ALA A O 1
ATOM 1531 N N . HIS A 1 210 ? -4.07 1.045 17.25 1 94.94 210 HIS A N 1
ATOM 1532 C CA . HIS A 1 210 ? -4.645 0.11 16.281 1 94.94 210 HIS A CA 1
ATOM 1533 C C . HIS A 1 210 ? -3.568 -0.788 15.68 1 94.94 210 HIS A C 1
ATOM 1535 O O . HIS A 1 210 ? -2.449 -0.336 15.422 1 94.94 210 HIS A O 1
ATOM 1541 N N . ALA A 1 211 ? -3.953 -2.059 15.453 1 93.88 211 ALA A N 1
ATOM 1542 C CA . ALA A 1 211 ? -3.039 -2.975 14.773 1 93.88 211 ALA A CA 1
ATOM 1543 C C . ALA A 1 211 ? -2.762 -2.52 13.3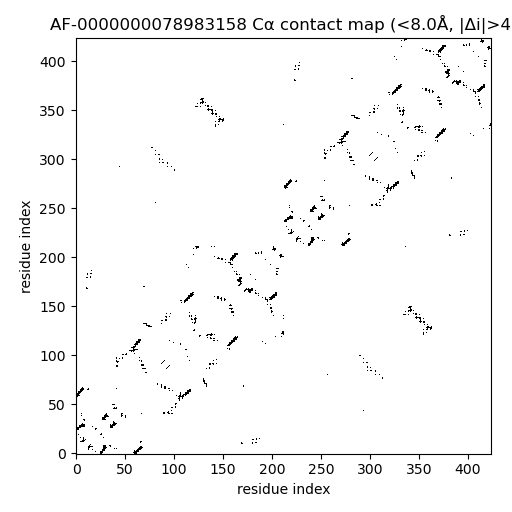44 1 93.88 211 ALA A C 1
ATOM 1545 O O . ALA A 1 211 ? -3.658 -2.016 12.664 1 93.88 211 ALA A O 1
ATOM 1546 N N . TYR A 1 212 ? -1.547 -2.744 12.938 1 89.38 212 TYR A N 1
ATOM 1547 C CA . TYR A 1 212 ? -1.156 -2.344 11.586 1 89.38 212 TYR A CA 1
ATOM 1548 C C . TYR A 1 212 ? -1.818 -3.232 10.539 1 89.38 212 TYR A C 1
ATOM 1550 O O . TYR A 1 212 ? -2.156 -4.387 10.82 1 89.38 212 TYR A O 1
ATOM 1558 N N . MET B 1 1 ? 1.622 -31 -11.656 1 96.56 1 MET B N 1
ATOM 1559 C CA . MET B 1 1 ? 0.848 -29.781 -11.469 1 96.56 1 MET B CA 1
ATOM 1560 C C . MET B 1 1 ? 1.239 -28.719 -12.492 1 96.56 1 MET B C 1
ATOM 1562 O O . MET B 1 1 ? 2.273 -28.828 -13.148 1 96.56 1 MET B O 1
ATOM 1566 N N . HIS B 1 2 ? 0.363 -27.75 -12.789 1 98.75 2 HIS B N 1
ATOM 1567 C CA . HIS B 1 2 ? 0.658 -26.594 -13.633 1 98.75 2 HIS B CA 1
ATOM 1568 C C . HIS B 1 2 ? 0.949 -25.359 -12.781 1 98.75 2 HIS B C 1
ATOM 1570 O O . HIS B 1 2 ? 0.08 -24.891 -12.047 1 98.75 2 HIS B O 1
ATOM 1576 N N . VAL B 1 3 ? 2.197 -24.875 -12.891 1 98.88 3 VAL B N 1
ATOM 1577 C CA . VAL B 1 3 ? 2.658 -23.703 -12.156 1 98.88 3 VAL B CA 1
ATOM 1578 C C . VAL B 1 3 ? 2.793 -22.516 -13.102 1 98.88 3 VAL B C 1
ATOM 1580 O O . VAL B 1 3 ? 3.414 -22.625 -14.164 1 98.88 3 VAL B O 1
ATOM 1583 N N . LEU B 1 4 ? 2.123 -21.422 -12.781 1 98.94 4 LEU B N 1
ATOM 1584 C CA . LEU B 1 4 ? 2.318 -20.188 -13.531 1 98.94 4 LEU B CA 1
ATOM 1585 C C . LEU B 1 4 ? 3.09 -19.156 -12.695 1 98.94 4 LEU B C 1
ATOM 1587 O O . LEU B 1 4 ? 2.75 -18.922 -11.539 1 98.94 4 LEU B O 1
ATOM 1591 N N . ILE B 1 5 ? 4.148 -18.609 -13.258 1 98.94 5 ILE B N 1
ATOM 1592 C CA . ILE B 1 5 ? 5.027 -17.688 -12.555 1 98.94 5 ILE B CA 1
ATOM 1593 C C . ILE B 1 5 ? 5.18 -16.391 -13.359 1 98.94 5 ILE B C 1
ATOM 1595 O O . ILE B 1 5 ? 5.582 -16.438 -14.523 1 98.94 5 ILE B O 1
ATOM 1599 N N . THR B 1 6 ? 4.824 -15.258 -12.766 1 98.88 6 THR B N 1
ATOM 1600 C CA . THR B 1 6 ? 5.121 -13.984 -13.422 1 98.88 6 THR B CA 1
ATOM 1601 C C . THR B 1 6 ? 6.555 -13.547 -13.125 1 98.88 6 THR B C 1
ATOM 1603 O O . THR B 1 6 ? 7.055 -13.758 -12.023 1 98.88 6 THR B O 1
ATOM 1606 N N . GLY B 1 7 ? 7.176 -12.867 -14.07 1 98.06 7 GLY B N 1
ATOM 1607 C CA . GLY B 1 7 ? 8.57 -12.508 -13.891 1 98.06 7 GLY B CA 1
ATOM 1608 C C . GLY B 1 7 ? 9.492 -13.711 -13.805 1 98.06 7 GLY B C 1
ATOM 1609 O O . GLY B 1 7 ? 10.297 -13.82 -12.875 1 98.06 7 GLY B O 1
ATOM 1610 N N . GLY B 1 8 ? 9.422 -14.594 -14.766 1 97.75 8 GLY B N 1
ATOM 1611 C CA . GLY B 1 8 ? 10.117 -15.867 -14.688 1 97.75 8 GLY B CA 1
ATOM 1612 C C . GLY B 1 8 ? 11.445 -15.867 -15.414 1 97.75 8 GLY B C 1
ATOM 1613 O O . GLY B 1 8 ? 12.094 -16.906 -15.531 1 97.75 8 GLY B O 1
ATOM 1614 N N . ASN B 1 9 ? 11.945 -14.703 -15.891 1 96.12 9 ASN B N 1
ATOM 1615 C CA . ASN B 1 9 ? 13.102 -14.711 -16.781 1 96.12 9 ASN B CA 1
ATOM 1616 C C . ASN B 1 9 ? 14.391 -14.391 -16.031 1 96.12 9 ASN B C 1
ATOM 1618 O O . ASN B 1 9 ? 15.484 -14.516 -16.578 1 96.12 9 ASN B O 1
ATOM 1622 N N . ARG B 1 10 ? 14.328 -13.977 -14.836 1 94.38 10 ARG B N 1
ATOM 1623 C CA . ARG B 1 10 ? 15.547 -13.703 -14.07 1 94.38 10 ARG B CA 1
ATOM 1624 C C . ARG B 1 10 ? 15.32 -13.93 -12.578 1 94.38 10 ARG B C 1
ATOM 1626 O O . ARG B 1 10 ? 14.188 -14.164 -12.148 1 94.38 10 ARG B O 1
ATOM 1633 N N . GLY B 1 11 ? 16.375 -14.008 -11.852 1 96.19 11 GLY B N 1
ATOM 1634 C CA . GLY B 1 11 ? 16.344 -14.016 -10.398 1 96.19 11 GLY B CA 1
ATOM 1635 C C . GLY B 1 11 ? 15.555 -15.188 -9.828 1 96.19 11 GLY B C 1
ATOM 1636 O O . GLY B 1 11 ? 15.773 -16.328 -10.219 1 96.19 11 GLY B O 1
ATOM 1637 N N . ILE B 1 12 ? 14.734 -14.883 -8.852 1 97.81 12 ILE B N 1
ATOM 1638 C CA . ILE B 1 12 ? 13.984 -15.867 -8.078 1 97.81 12 ILE B CA 1
ATOM 1639 C C . ILE B 1 12 ? 12.992 -16.594 -8.992 1 97.81 12 ILE B C 1
ATOM 1641 O O . ILE B 1 12 ? 12.891 -17.828 -8.953 1 97.81 12 ILE B O 1
ATOM 1645 N N . GLY B 1 13 ? 12.305 -15.805 -9.898 1 98.38 13 GLY B N 1
ATOM 1646 C CA . GLY B 1 13 ? 11.328 -16.391 -10.805 1 98.38 13 GLY B CA 1
ATOM 1647 C C . GLY B 1 13 ? 11.93 -17.438 -11.742 1 98.38 13 GLY B C 1
ATOM 1648 O O . GLY B 1 13 ? 11.344 -18.5 -11.953 1 98.38 13 GLY B O 1
ATOM 1649 N N . ARG B 1 14 ? 13.062 -17.078 -12.266 1 98.06 14 ARG B N 1
ATOM 1650 C CA . ARG B 1 14 ? 13.75 -18 -13.164 1 98.06 14 ARG B CA 1
ATOM 1651 C C . ARG B 1 14 ? 14.133 -19.297 -12.438 1 98.06 14 ARG B C 1
ATOM 1653 O O . ARG B 1 14 ? 13.969 -20.391 -12.977 1 98.06 14 ARG B O 1
ATOM 1660 N N . GLU B 1 15 ? 14.68 -19.156 -11.227 1 98.56 15 GLU B N 1
ATOM 1661 C CA . GLU B 1 15 ? 15.094 -20.328 -10.438 1 98.56 15 GLU B CA 1
ATOM 1662 C C . GLU B 1 15 ? 13.898 -21.188 -10.07 1 98.56 15 GLU B C 1
ATOM 1664 O O . GLU B 1 15 ? 13.961 -22.422 -10.156 1 98.56 15 GLU B O 1
ATOM 1669 N N . LEU B 1 16 ? 12.789 -20.578 -9.656 1 98.81 16 LEU B N 1
ATOM 1670 C CA . LEU B 1 16 ? 11.578 -21.328 -9.32 1 98.81 16 LEU B CA 1
ATOM 1671 C C . LEU B 1 16 ? 11.062 -22.094 -10.531 1 98.81 16 LEU B C 1
ATOM 1673 O O . LEU B 1 16 ? 10.719 -23.281 -10.414 1 98.81 16 LEU B O 1
ATOM 1677 N N . ALA B 1 17 ? 11.023 -21.406 -11.68 1 98.69 17 ALA B N 1
ATOM 1678 C CA . ALA B 1 17 ? 10.57 -22.062 -12.906 1 98.69 17 ALA B CA 1
ATOM 1679 C C . ALA B 1 17 ? 11.438 -23.281 -13.227 1 98.69 17 ALA B C 1
ATOM 1681 O O . ALA B 1 17 ? 10.914 -24.344 -13.539 1 98.69 17 ALA B O 1
ATOM 1682 N N . ALA B 1 18 ? 12.719 -23.141 -13.148 1 98.5 18 ALA B N 1
ATOM 1683 C CA . ALA B 1 18 ? 13.656 -24.219 -13.461 1 98.5 18 ALA B CA 1
ATOM 1684 C C . ALA B 1 18 ? 13.453 -25.406 -12.516 1 98.5 18 ALA B C 1
ATOM 1686 O O . ALA B 1 18 ? 13.469 -26.547 -12.953 1 98.5 18 ALA B O 1
ATOM 1687 N N . ARG B 1 19 ? 13.273 -25.141 -11.281 1 98.62 19 ARG B N 1
ATOM 1688 C CA . ARG B 1 19 ? 13.125 -26.188 -10.273 1 98.62 19 ARG B CA 1
ATOM 1689 C C . ARG B 1 19 ? 11.82 -26.953 -10.469 1 98.62 19 ARG B C 1
ATOM 1691 O O . ARG B 1 19 ? 11.789 -28.172 -10.359 1 98.62 19 ARG B O 1
ATOM 1698 N N . TYR B 1 20 ? 10.758 -26.297 -10.711 1 98.75 20 TYR B N 1
ATOM 1699 C CA . TYR B 1 20 ? 9.484 -26.969 -10.945 1 98.75 20 TYR B CA 1
ATOM 1700 C C . TYR B 1 20 ? 9.539 -27.812 -12.219 1 98.75 20 TYR B C 1
ATOM 1702 O O . TYR B 1 20 ? 9.016 -28.922 -12.25 1 98.75 20 TYR B O 1
ATOM 1710 N N . ARG B 1 21 ? 10.188 -27.281 -13.281 1 98.62 21 ARG B N 1
ATOM 1711 C CA . ARG B 1 21 ? 10.344 -28.062 -14.5 1 98.62 21 ARG B CA 1
ATOM 1712 C C . ARG B 1 21 ? 11.172 -29.328 -14.242 1 98.62 21 ARG B C 1
ATOM 1714 O O . ARG B 1 21 ? 10.82 -30.406 -14.711 1 98.62 21 ARG B O 1
ATOM 1721 N N . ALA B 1 22 ? 12.211 -29.141 -13.477 1 98.44 22 ALA B N 1
ATOM 1722 C CA . ALA B 1 22 ? 13.094 -30.25 -13.156 1 98.44 22 ALA B CA 1
ATOM 1723 C C . ALA B 1 22 ? 12.359 -31.328 -12.359 1 98.44 22 ALA B C 1
ATOM 1725 O O . ALA B 1 22 ? 12.648 -32.5 -12.484 1 98.44 22 ALA B O 1
ATOM 1726 N N . ALA B 1 23 ? 11.414 -30.906 -11.594 1 98.38 23 ALA B N 1
ATOM 1727 C CA . ALA B 1 23 ? 10.641 -31.828 -10.766 1 98.38 23 ALA B CA 1
ATOM 1728 C C . ALA B 1 23 ? 9.5 -32.469 -11.562 1 98.38 23 ALA B C 1
ATOM 1730 O O . ALA B 1 23 ? 8.703 -33.219 -11.023 1 98.38 23 ALA B O 1
ATOM 1731 N N . GLY B 1 24 ? 9.312 -32.094 -12.836 1 98.38 24 GLY B N 1
ATOM 1732 C CA . GLY B 1 24 ? 8.375 -32.75 -13.734 1 98.38 24 GLY B CA 1
ATOM 1733 C C . GLY B 1 24 ? 7.039 -32.031 -13.836 1 98.38 24 GLY B C 1
ATOM 1734 O O . GLY B 1 24 ? 6.086 -32.562 -14.406 1 98.38 24 GLY B O 1
ATOM 1735 N N . HIS B 1 25 ? 6.941 -30.859 -13.273 1 98.5 25 HIS B N 1
ATOM 1736 C CA . HIS B 1 25 ? 5.695 -30.094 -13.336 1 98.5 25 HIS B CA 1
ATOM 1737 C C . HIS B 1 25 ? 5.602 -29.281 -14.625 1 98.5 25 HIS B C 1
ATOM 1739 O O . HIS B 1 25 ? 6.621 -28.969 -15.234 1 98.5 25 HIS B O 1
ATOM 1745 N N . GLY B 1 26 ? 4.363 -29.047 -15.133 1 98.5 26 GLY B N 1
ATOM 1746 C CA . GLY B 1 26 ? 4.152 -28.047 -16.172 1 98.5 26 GLY B CA 1
ATOM 1747 C C . GLY B 1 26 ? 4.344 -26.625 -15.664 1 98.5 26 GLY B C 1
ATOM 1748 O O . GLY B 1 26 ? 3.85 -26.266 -14.594 1 98.5 26 GLY B O 1
ATOM 1749 N N . VAL B 1 27 ? 5.16 -25.844 -16.422 1 98.75 27 VAL B N 1
ATOM 1750 C CA . VAL B 1 27 ? 5.43 -24.484 -15.969 1 98.75 27 VAL B CA 1
ATOM 1751 C C . VAL B 1 27 ? 5.121 -23.5 -17.094 1 98.75 27 VAL B C 1
ATOM 1753 O O . VAL B 1 27 ? 5.523 -23.719 -18.25 1 98.75 27 VAL B O 1
ATOM 1756 N N . THR B 1 28 ? 4.32 -22.5 -16.859 1 98.75 28 THR B N 1
ATOM 1757 C CA . THR B 1 28 ? 4.176 -21.312 -17.688 1 98.75 28 THR B CA 1
ATOM 1758 C C . THR B 1 28 ? 4.848 -20.109 -17.016 1 98.75 28 THR B C 1
ATOM 1760 O O . THR B 1 28 ? 4.305 -19.531 -16.078 1 98.75 28 THR B O 1
ATOM 1763 N N . ALA B 1 29 ? 6 -19.766 -17.484 1 98.69 29 ALA B N 1
ATOM 1764 C CA . ALA B 1 29 ? 6.688 -18.562 -17.016 1 98.69 29 ALA B CA 1
ATOM 1765 C C . ALA B 1 29 ? 6.398 -17.375 -17.922 1 98.69 29 ALA B C 1
ATOM 1767 O O . ALA B 1 29 ? 6.262 -17.547 -19.141 1 98.69 29 ALA B O 1
ATOM 1768 N N . THR B 1 30 ? 6.27 -16.203 -17.328 1 98.69 30 THR B N 1
ATOM 1769 C CA . THR B 1 30 ? 6.023 -15.008 -18.125 1 98.69 30 THR B CA 1
ATOM 1770 C C . THR B 1 30 ? 7.148 -13.992 -17.953 1 98.69 30 THR B C 1
ATOM 1772 O O . THR B 1 30 ? 7.867 -14.016 -16.953 1 98.69 30 THR B O 1
ATOM 1775 N N . ALA B 1 31 ? 7.352 -13.164 -18.906 1 97.88 31 ALA B N 1
ATOM 1776 C CA . ALA B 1 31 ? 8.258 -12.016 -18.875 1 97.88 31 ALA B CA 1
ATOM 1777 C C . ALA B 1 31 ? 7.797 -10.922 -19.844 1 97.88 31 ALA B C 1
ATOM 1779 O O . ALA B 1 31 ? 6.961 -11.172 -20.719 1 97.88 31 ALA B O 1
ATOM 1780 N N . ARG B 1 32 ? 8.273 -9.773 -19.688 1 95.12 32 ARG B N 1
ATOM 1781 C CA . ARG B 1 32 ? 7.875 -8.648 -20.531 1 95.12 32 ARG B CA 1
ATOM 1782 C C . ARG B 1 32 ? 8.312 -8.859 -21.969 1 95.12 32 ARG B C 1
ATOM 1784 O O . ARG B 1 32 ? 7.641 -8.398 -22.906 1 95.12 32 ARG B O 1
ATOM 1791 N N . ASP B 1 33 ? 9.375 -9.57 -22.047 1 90.12 33 ASP B N 1
ATOM 1792 C CA . ASP B 1 33 ? 9.867 -9.859 -23.391 1 90.12 33 ASP B CA 1
ATOM 1793 C C . ASP B 1 33 ? 9.547 -11.297 -23.797 1 90.12 33 ASP B C 1
ATOM 1795 O O . ASP B 1 33 ? 8.789 -11.984 -23.109 1 90.12 33 ASP B O 1
ATOM 1799 N N . ASP B 1 34 ? 10.039 -11.75 -24.906 1 90.69 34 ASP B N 1
ATOM 1800 C CA . ASP B 1 34 ? 9.695 -13.07 -25.453 1 90.69 34 ASP B CA 1
ATOM 1801 C C . ASP B 1 34 ? 10.656 -14.133 -24.938 1 90.69 34 ASP B C 1
ATOM 1803 O O . ASP B 1 34 ? 10.828 -15.188 -25.562 1 90.69 34 ASP B O 1
ATOM 1807 N N . SER B 1 35 ? 11.18 -13.875 -23.734 1 93.12 35 SER B N 1
ATOM 1808 C CA . SER B 1 35 ? 12.195 -14.789 -23.219 1 93.12 35 SER B CA 1
ATOM 1809 C C . SER B 1 35 ? 11.555 -15.938 -22.438 1 93.12 35 SER B C 1
ATOM 1811 O O . SER B 1 35 ? 12.242 -16.891 -22.047 1 93.12 35 SER B O 1
ATOM 1813 N N . CYS B 1 36 ? 10.242 -15.883 -22.203 1 96.12 36 CYS B N 1
ATOM 1814 C CA . CYS B 1 36 ? 9.531 -16.922 -21.469 1 96.12 36 CYS B CA 1
ATOM 1815 C C . CYS B 1 36 ? 8.391 -17.5 -22.297 1 96.12 36 CYS B C 1
ATOM 1817 O O . CYS B 1 36 ? 8.297 -17.234 -23.5 1 96.12 36 CYS B O 1
ATOM 1819 N N . ASP B 1 37 ? 7.617 -18.391 -21.656 1 96.69 37 ASP B N 1
ATOM 1820 C CA . ASP B 1 37 ? 6.543 -19.109 -22.328 1 96.69 37 ASP B CA 1
ATOM 1821 C C . ASP B 1 37 ? 5.445 -18.141 -22.797 1 96.69 37 ASP B C 1
ATOM 1823 O O . ASP B 1 37 ? 4.824 -18.375 -23.844 1 96.69 37 ASP B O 1
ATOM 1827 N N . VAL B 1 38 ? 5.145 -17.125 -22.062 1 97.69 38 VAL B N 1
ATOM 1828 C CA . VAL B 1 38 ? 4.105 -16.141 -22.359 1 97.69 38 VAL B CA 1
ATOM 1829 C C . VAL B 1 38 ? 4.648 -14.734 -22.141 1 97.69 38 VAL B C 1
ATOM 1831 O O . VAL B 1 38 ? 5.289 -14.453 -21.125 1 97.69 38 VAL B O 1
ATOM 1834 N N . ALA B 1 39 ? 4.488 -13.867 -23.141 1 97.5 39 ALA B N 1
ATOM 1835 C CA . ALA B 1 39 ? 4.809 -12.453 -22.969 1 97.5 39 ALA B CA 1
ATOM 1836 C C . ALA B 1 39 ? 3.771 -11.758 -22.094 1 97.5 39 ALA B C 1
ATOM 1838 O O . ALA B 1 39 ? 2.576 -11.789 -22.406 1 97.5 39 ALA B O 1
ATOM 1839 N N . LEU B 1 40 ? 4.27 -11.117 -20.969 1 98.56 40 LEU B N 1
ATOM 1840 C CA . LEU B 1 40 ? 3.355 -10.414 -20.078 1 98.56 40 LEU B CA 1
ATOM 1841 C C . LEU B 1 40 ? 4.07 -9.273 -19.344 1 98.56 40 LEU B C 1
ATOM 1843 O O . LEU B 1 40 ? 4.961 -9.523 -18.531 1 98.56 40 LEU B O 1
ATOM 1847 N N . ASP B 1 41 ? 3.768 -8.078 -19.75 1 98.62 41 ASP B N 1
ATOM 1848 C CA . ASP B 1 41 ? 3.953 -6.949 -18.844 1 98.62 41 ASP B CA 1
ATOM 1849 C C . ASP B 1 41 ? 2.805 -6.852 -17.844 1 98.62 41 ASP B C 1
ATOM 1851 O O . ASP B 1 41 ? 1.678 -6.516 -18.219 1 98.62 41 ASP B O 1
ATOM 1855 N N . VAL B 1 42 ? 3.08 -7.113 -16.562 1 98.75 42 VAL B N 1
ATOM 1856 C CA . VAL B 1 42 ? 2.016 -7.238 -15.578 1 98.75 42 VAL B CA 1
ATOM 1857 C C . VAL B 1 42 ? 1.306 -5.898 -15.406 1 98.75 42 VAL B C 1
ATOM 1859 O O . VAL B 1 42 ? 0.235 -5.824 -14.805 1 98.75 42 VAL B O 1
ATOM 1862 N N . THR B 1 43 ? 1.889 -4.797 -15.953 1 98.56 43 THR B N 1
ATOM 1863 C CA . THR B 1 43 ? 1.243 -3.494 -15.844 1 98.56 43 THR B CA 1
ATOM 1864 C C . THR B 1 43 ? 0.298 -3.26 -17.016 1 98.56 43 THR B C 1
ATOM 1866 O O . THR B 1 43 ? -0.369 -2.225 -17.094 1 98.56 43 THR B O 1
ATOM 1869 N N . ASP B 1 44 ? 0.177 -4.199 -17.984 1 98.5 44 ASP B N 1
ATOM 1870 C CA . ASP B 1 44 ? -0.598 -4.008 -19.203 1 98.5 44 ASP B CA 1
ATOM 1871 C C . ASP B 1 44 ? -1.852 -4.879 -19.203 1 98.5 44 ASP B C 1
ATOM 1873 O O . ASP B 1 44 ? -1.783 -6.074 -19.5 1 98.5 44 ASP B O 1
ATOM 1877 N N . PRO B 1 45 ? -3.029 -4.254 -19 1 98.19 45 PRO B N 1
ATOM 1878 C CA . PRO B 1 45 ? -4.266 -5.035 -18.953 1 98.19 45 PRO B CA 1
ATOM 1879 C C . PRO B 1 45 ? -4.516 -5.824 -20.234 1 98.19 45 PRO B C 1
ATOM 1881 O O . PRO B 1 45 ? -5.078 -6.922 -20.188 1 98.19 45 PRO B O 1
ATOM 1884 N N . ALA B 1 46 ? -4.121 -5.285 -21.328 1 98.19 46 ALA B N 1
ATOM 1885 C CA . ALA B 1 46 ? -4.348 -5.977 -22.594 1 98.19 46 ALA B CA 1
ATOM 1886 C C . ALA B 1 46 ? -3.555 -7.277 -22.656 1 98.19 46 ALA B C 1
ATOM 1888 O O . ALA B 1 46 ? -4.031 -8.273 -23.203 1 98.19 46 ALA B O 1
ATOM 1889 N N . GLN B 1 47 ? -2.383 -7.328 -22.125 1 98.44 47 GLN B N 1
ATOM 1890 C CA . GLN B 1 47 ? -1.569 -8.539 -22.141 1 98.44 47 GLN B CA 1
ATOM 1891 C C . GLN B 1 47 ? -2.109 -9.578 -21.172 1 98.44 47 GLN B C 1
ATOM 1893 O O . GLN B 1 47 ? -1.954 -10.781 -21.375 1 98.44 47 GLN B O 1
ATOM 1898 N N . HIS B 1 48 ? -2.766 -9.141 -20.094 1 98.62 48 HIS B N 1
ATOM 1899 C CA . HIS B 1 48 ? -3.443 -10.078 -19.203 1 98.62 48 HIS B CA 1
ATOM 1900 C C . HIS B 1 48 ? -4.586 -10.789 -19.922 1 98.62 48 HIS B C 1
ATOM 1902 O O . HIS B 1 48 ? -4.766 -12 -19.766 1 98.62 48 HIS B O 1
ATOM 1908 N N . ARG B 1 49 ? -5.324 -9.984 -20.641 1 97.81 49 ARG B N 1
ATOM 1909 C CA . ARG B 1 49 ? -6.418 -10.578 -21.406 1 97.81 49 ARG B CA 1
ATOM 1910 C C . ARG B 1 49 ? -5.898 -11.602 -22.406 1 97.81 49 ARG B C 1
ATOM 1912 O O . ARG B 1 49 ? -6.469 -12.68 -22.547 1 97.81 49 ARG B O 1
ATOM 1919 N N . ALA B 1 50 ? -4.863 -11.266 -23.094 1 98 50 ALA B N 1
ATOM 1920 C CA . ALA B 1 50 ? -4.262 -12.164 -24.062 1 98 50 ALA B CA 1
ATOM 1921 C C . ALA B 1 50 ? -3.775 -13.453 -23.406 1 98 50 ALA B C 1
ATOM 1923 O O . ALA B 1 50 ? -3.961 -14.547 -23.938 1 98 50 ALA B O 1
ATOM 1924 N N . MET B 1 51 ? -3.127 -13.328 -22.25 1 98.31 51 MET B N 1
ATOM 1925 C CA . MET B 1 51 ? -2.658 -14.492 -21.5 1 98.31 51 MET B CA 1
ATOM 1926 C C . MET B 1 51 ? -3.826 -15.375 -21.094 1 98.31 51 MET B C 1
ATOM 1928 O O . MET B 1 51 ? -3.754 -16.594 -21.203 1 98.31 51 MET B O 1
ATOM 1932 N N . ALA B 1 52 ? -4.875 -14.75 -20.578 1 98 52 ALA B N 1
ATOM 1933 C CA . ALA B 1 52 ? -6.055 -15.5 -20.156 1 98 52 ALA B CA 1
ATOM 1934 C C . ALA B 1 52 ? -6.645 -16.281 -21.328 1 98 52 ALA B C 1
ATOM 1936 O O . ALA B 1 52 ? -7.051 -17.438 -21.172 1 98 52 ALA B O 1
ATOM 1937 N N . GLU B 1 53 ? -6.66 -15.633 -22.453 1 98.06 53 GLU B N 1
ATOM 1938 C CA . GLU B 1 53 ? -7.164 -16.312 -23.656 1 98.06 53 GLU B CA 1
ATOM 1939 C C . GLU B 1 53 ? -6.27 -17.484 -24.047 1 98.06 53 GLU B C 1
ATOM 1941 O O . GLU B 1 53 ? -6.762 -18.562 -24.375 1 98.06 53 GLU B O 1
ATOM 1946 N N . GLN B 1 54 ? -5.008 -17.281 -24 1 97.56 54 GLN B N 1
ATOM 1947 C CA . GLN B 1 54 ? -4.039 -18.312 -24.359 1 97.56 54 GLN B CA 1
ATOM 1948 C C . GLN B 1 54 ? -4.148 -19.516 -23.438 1 97.56 54 GLN B C 1
ATOM 1950 O O . GLN B 1 54 ? -3.928 -20.656 -23.844 1 97.56 54 GLN B O 1
ATOM 1955 N N . LEU B 1 55 ? -4.496 -19.25 -22.203 1 98.06 55 LEU B N 1
ATOM 1956 C CA . LEU B 1 55 ? -4.492 -20.312 -21.203 1 98.06 55 LEU B CA 1
ATOM 1957 C C . LEU B 1 55 ? -5.906 -20.797 -20.922 1 98.06 55 LEU B C 1
ATOM 1959 O O . LEU B 1 55 ? -6.137 -21.531 -19.953 1 98.06 55 LEU B O 1
ATOM 1963 N N . ALA B 1 56 ? -6.852 -20.344 -21.766 1 96.94 56 ALA B N 1
ATOM 1964 C CA . ALA B 1 56 ? -8.258 -20.672 -21.547 1 96.94 56 ALA B CA 1
ATOM 1965 C C . ALA B 1 56 ? -8.438 -22.188 -21.406 1 96.94 56 ALA B C 1
ATOM 1967 O O . ALA B 1 56 ? -7.914 -22.953 -22.219 1 96.94 56 ALA B O 1
ATOM 1968 N N . GLY B 1 57 ? -9.125 -22.562 -20.328 1 96.44 57 GLY B N 1
ATOM 1969 C CA . GLY B 1 57 ? -9.445 -23.969 -20.109 1 96.44 57 GLY B CA 1
ATOM 1970 C C . GLY B 1 57 ? -8.32 -24.75 -19.469 1 96.44 57 GLY B C 1
ATOM 1971 O O . GLY B 1 57 ? -8.484 -25.922 -19.141 1 96.44 57 GLY B O 1
ATOM 1972 N N . ARG B 1 58 ? -7.18 -24.203 -19.312 1 98.19 58 ARG B N 1
ATOM 1973 C CA . ARG B 1 58 ? -6.047 -24.891 -18.688 1 98.19 58 ARG B CA 1
ATOM 1974 C C . ARG B 1 58 ? -5.984 -24.594 -17.188 1 98.19 58 ARG B C 1
ATOM 1976 O O . ARG B 1 58 ? -5.727 -23.453 -16.797 1 98.19 58 ARG B O 1
ATOM 1983 N N . PRO B 1 59 ? -6.23 -25.625 -16.422 1 98.69 59 PRO B N 1
ATOM 1984 C CA . PRO B 1 59 ? -6.168 -25.391 -14.984 1 98.69 59 PRO B CA 1
ATOM 1985 C C . PRO B 1 59 ? -4.789 -24.938 -14.516 1 98.69 59 PRO B C 1
ATOM 1987 O O . PRO B 1 59 ? -3.773 -25.359 -15.07 1 98.69 59 PRO B O 1
ATOM 1990 N N . VAL B 1 60 ? -4.723 -24.031 -13.539 1 98.81 60 VAL B N 1
ATOM 1991 C CA . VAL B 1 60 ? -3.5 -23.578 -12.883 1 98.81 60 VAL B CA 1
ATOM 1992 C C . VAL B 1 60 ? -3.523 -23.984 -11.406 1 98.81 60 VAL B C 1
ATOM 1994 O O . VAL B 1 60 ? -4.359 -23.5 -10.641 1 98.81 60 VAL B O 1
ATOM 1997 N N . ASP B 1 61 ? -2.59 -24.828 -11.016 1 98.88 61 ASP B N 1
ATOM 1998 C CA . ASP B 1 61 ? -2.555 -25.375 -9.664 1 98.88 61 ASP B CA 1
ATOM 1999 C C . ASP B 1 61 ? -1.876 -24.406 -8.695 1 98.88 61 ASP B C 1
ATOM 2001 O O . ASP B 1 61 ? -2.178 -24.406 -7.504 1 98.88 61 ASP B O 1
ATOM 2005 N N . LEU B 1 62 ? -0.932 -23.672 -9.18 1 98.94 62 LEU B N 1
ATOM 2006 C CA . LEU B 1 62 ? -0.163 -22.719 -8.383 1 98.94 62 LEU B CA 1
ATOM 2007 C C . LEU B 1 62 ? 0.2 -21.484 -9.203 1 98.94 62 LEU B C 1
ATOM 2009 O O . LEU B 1 62 ? 0.87 -21.594 -10.234 1 98.94 62 LEU B O 1
ATOM 2013 N N . LEU B 1 63 ? -0.32 -20.375 -8.828 1 98.94 63 LEU B N 1
ATOM 2014 C CA . LEU B 1 63 ? 0.071 -19.078 -9.375 1 98.94 63 LEU B CA 1
ATOM 2015 C C . LEU B 1 63 ? 1.073 -18.391 -8.461 1 98.94 63 LEU B C 1
ATOM 2017 O O . LEU B 1 63 ? 0.803 -18.188 -7.277 1 98.94 63 LEU B O 1
ATOM 2021 N N . ILE B 1 64 ? 2.238 -18.109 -8.969 1 98.94 64 ILE B N 1
ATOM 2022 C CA . ILE B 1 64 ? 3.264 -17.375 -8.234 1 98.94 64 ILE B CA 1
ATOM 2023 C C . ILE B 1 64 ? 3.387 -15.961 -8.805 1 98.94 64 ILE B C 1
ATOM 2025 O O . ILE B 1 64 ? 3.934 -15.766 -9.898 1 98.94 64 ILE B O 1
ATOM 2029 N N . CYS B 1 65 ? 2.852 -15.008 -8.086 1 98.94 65 CYS B N 1
ATOM 2030 C CA . CYS B 1 65 ? 3.027 -13.602 -8.422 1 98.94 65 CYS B CA 1
ATOM 2031 C C . CYS B 1 65 ? 4.387 -13.094 -7.957 1 98.94 65 CYS B C 1
ATOM 2033 O O . CYS B 1 65 ? 4.516 -12.578 -6.844 1 98.94 65 CYS B O 1
ATOM 2035 N N . ASN B 1 66 ? 5.336 -13.164 -8.836 1 98.75 66 ASN B N 1
ATOM 2036 C CA . ASN B 1 66 ? 6.734 -12.898 -8.516 1 98.75 66 ASN B CA 1
ATOM 2037 C C . ASN B 1 66 ? 7.215 -11.594 -9.156 1 98.75 66 ASN B C 1
ATOM 2039 O O . ASN B 1 66 ? 8.117 -10.938 -8.633 1 98.75 66 ASN B O 1
ATOM 2043 N N . ALA B 1 67 ? 6.582 -11.219 -10.289 1 98.5 67 ALA B N 1
ATOM 2044 C CA . ALA B 1 67 ? 7 -10 -10.977 1 98.5 67 ALA B CA 1
ATOM 2045 C C . ALA B 1 67 ? 6.918 -8.789 -10.055 1 98.5 67 ALA B C 1
ATOM 2047 O O . ALA B 1 67 ? 5.938 -8.625 -9.328 1 98.5 67 ALA B O 1
ATOM 2048 N N . GLY B 1 68 ? 7.906 -8.016 -9.977 1 97.81 68 GLY B N 1
ATOM 2049 C CA . GLY B 1 68 ? 7.965 -6.805 -9.172 1 97.81 68 GLY B CA 1
ATOM 2050 C C . GLY B 1 68 ? 9.172 -5.938 -9.484 1 97.81 68 GLY B C 1
ATOM 2051 O O . GLY B 1 68 ? 10.062 -6.352 -10.227 1 97.81 68 GLY B O 1
ATOM 2052 N N . VAL B 1 69 ? 9.141 -4.711 -8.992 1 98.19 69 VAL B N 1
ATOM 2053 C CA . VAL B 1 69 ? 10.234 -3.775 -9.242 1 98.19 69 VAL B CA 1
ATOM 2054 C C . VAL B 1 69 ? 10.625 -3.076 -7.938 1 98.19 69 VAL B C 1
ATOM 2056 O O . VAL B 1 69 ? 9.82 -2.998 -7.004 1 98.19 69 VAL B O 1
ATOM 2059 N N . TYR B 1 70 ? 11.836 -2.732 -7.809 1 98 70 TYR B N 1
ATOM 2060 C CA . TYR B 1 70 ? 12.406 -1.87 -6.777 1 98 70 TYR B CA 1
ATOM 2061 C C . TYR B 1 70 ? 13.078 -0.65 -7.398 1 98 70 TYR B C 1
ATOM 2063 O O . TYR B 1 70 ? 14.305 -0.614 -7.543 1 98 70 TYR B O 1
ATOM 2071 N N . LEU B 1 71 ? 12.312 0.426 -7.633 1 98.25 71 LEU B N 1
ATOM 2072 C CA . LEU B 1 71 ? 12.727 1.499 -8.531 1 98.25 71 LEU B CA 1
ATOM 2073 C C . LEU B 1 71 ? 13.344 2.652 -7.754 1 98.25 71 LEU B C 1
ATOM 2075 O O . LEU B 1 71 ? 13.984 3.529 -8.336 1 98.25 71 LEU B O 1
ATOM 2079 N N . ASP B 1 72 ? 13.164 2.697 -6.43 1 98.06 72 ASP B N 1
ATOM 2080 C CA . ASP B 1 72 ? 13.547 3.895 -5.688 1 98.06 72 ASP B CA 1
ATOM 2081 C C . ASP B 1 72 ? 14.719 3.604 -4.75 1 98.06 72 ASP B C 1
ATOM 2083 O O . ASP B 1 72 ? 14.883 4.277 -3.732 1 98.06 72 ASP B O 1
ATOM 2087 N N . LYS B 1 73 ? 15.453 2.518 -5.098 1 94.88 73 LYS B N 1
ATOM 2088 C CA . LYS B 1 73 ? 16.656 2.209 -4.316 1 94.88 73 LYS B CA 1
ATOM 2089 C C . LYS B 1 73 ? 17.609 3.396 -4.289 1 94.88 73 LYS B C 1
ATOM 2091 O O . LYS B 1 73 ? 17.984 3.92 -5.34 1 94.88 73 LYS B O 1
ATOM 2096 N N . GLY B 1 74 ? 17.891 3.889 -3.111 1 93.88 74 GLY B N 1
ATOM 2097 C CA . GLY B 1 74 ? 18.906 4.918 -2.936 1 93.88 74 GLY B CA 1
ATOM 2098 C C . GLY B 1 74 ? 18.359 6.324 -3.105 1 93.88 74 GLY B C 1
ATOM 2099 O O . GLY B 1 74 ? 19.094 7.301 -2.924 1 93.88 74 GLY B O 1
ATOM 2100 N N . LEU B 1 75 ? 17.078 6.457 -3.453 1 96.38 75 LEU B N 1
ATOM 2101 C CA . LEU B 1 75 ? 16.5 7.789 -3.609 1 96.38 75 LEU B CA 1
ATOM 2102 C C . LEU B 1 75 ? 16.328 8.469 -2.254 1 96.38 75 LEU B C 1
ATOM 2104 O O . LEU B 1 75 ? 16.109 7.797 -1.244 1 96.38 75 LEU B O 1
ATOM 2108 N N . THR B 1 76 ? 16.438 9.766 -2.322 1 95.25 76 THR B N 1
ATOM 2109 C CA . THR B 1 76 ? 16.188 10.57 -1.134 1 95.25 76 THR B CA 1
ATOM 2110 C C . THR B 1 76 ? 14.836 11.273 -1.232 1 95.25 76 THR B C 1
ATOM 2112 O O . THR B 1 76 ? 14.273 11.406 -2.322 1 95.25 76 THR B O 1
ATOM 2115 N N . LEU B 1 77 ? 14.352 11.711 -0.084 1 94.62 77 LEU B N 1
ATOM 2116 C CA . LEU B 1 77 ? 13.023 12.297 0.052 1 94.62 77 LEU B CA 1
ATOM 2117 C C . LEU B 1 77 ? 12.789 13.375 -1 1 94.62 77 LEU B C 1
ATOM 2119 O O . LEU B 1 77 ? 11.695 13.484 -1.548 1 94.62 77 LEU B O 1
ATOM 2123 N N . ASP B 1 78 ? 13.789 14.109 -1.394 1 93.44 78 ASP B N 1
ATOM 2124 C CA . ASP B 1 78 ? 13.641 15.281 -2.258 1 93.44 78 ASP B CA 1
ATOM 2125 C C . ASP B 1 78 ? 13.719 14.883 -3.73 1 93.44 78 ASP B C 1
ATOM 2127 O O . ASP B 1 78 ? 13.438 15.695 -4.613 1 93.44 78 ASP B O 1
ATOM 2131 N N . THR B 1 79 ? 13.977 13.602 -4.02 1 95.31 79 THR B N 1
ATOM 2132 C CA . THR B 1 79 ? 14.25 13.234 -5.402 1 95.31 79 THR B CA 1
ATOM 2133 C C . THR B 1 79 ? 13.102 12.398 -5.977 1 95.31 79 THR B C 1
ATOM 2135 O O . THR B 1 79 ? 13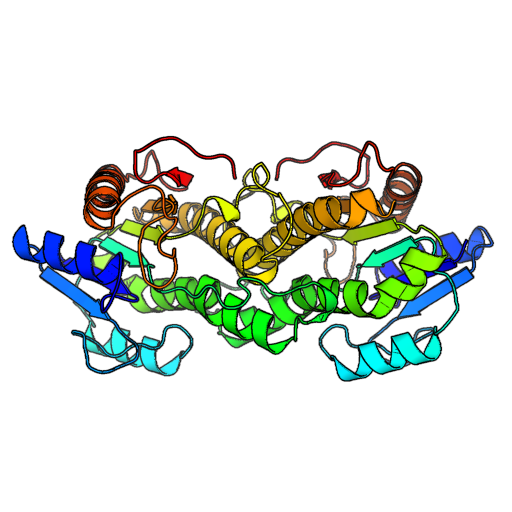.07 12.125 -7.176 1 95.31 79 THR B O 1
ATOM 2138 N N . TYR B 1 80 ? 12.133 12.031 -5.137 1 97.56 80 TYR B N 1
ATOM 2139 C CA . TYR B 1 80 ? 11.023 11.211 -5.598 1 97.56 80 TYR B CA 1
ATOM 2140 C C . TYR B 1 80 ? 10.148 11.977 -6.586 1 97.56 80 TYR B C 1
ATOM 2142 O O . TYR B 1 80 ? 9.891 13.164 -6.398 1 97.56 80 TYR B O 1
ATOM 2150 N N . THR B 1 81 ? 9.773 11.32 -7.613 1 97.75 81 THR B N 1
ATOM 2151 C CA . THR B 1 81 ? 8.773 11.836 -8.539 1 97.75 81 THR B CA 1
ATOM 2152 C C . THR B 1 81 ? 7.484 11.031 -8.453 1 97.75 81 THR B C 1
ATOM 2154 O O . THR B 1 81 ? 7.492 9.883 -7.992 1 97.75 81 THR B O 1
ATOM 2157 N N . ALA B 1 82 ? 6.363 11.625 -8.953 1 98.25 82 ALA B N 1
ATOM 2158 C CA . ALA B 1 82 ? 5.09 10.906 -9 1 98.25 82 ALA B CA 1
ATOM 2159 C C . ALA B 1 82 ? 5.203 9.648 -9.852 1 98.25 82 ALA B C 1
ATOM 2161 O O . ALA B 1 82 ? 4.551 8.641 -9.562 1 98.25 82 ALA B O 1
ATOM 2162 N N . GLN B 1 83 ? 6.031 9.727 -10.812 1 98.31 83 GLN B N 1
ATOM 2163 C CA . GLN B 1 83 ? 6.141 8.625 -11.758 1 98.31 83 GLN B CA 1
ATOM 2164 C C . GLN B 1 83 ? 6.758 7.395 -11.094 1 98.31 83 GLN B C 1
ATOM 2166 O O . GLN B 1 83 ? 6.379 6.262 -11.398 1 98.31 83 GLN B O 1
ATOM 2171 N N . ILE B 1 84 ? 7.715 7.547 -10.195 1 98.56 84 ILE B N 1
ATOM 2172 C CA . ILE B 1 84 ? 8.328 6.434 -9.477 1 98.56 84 ILE B CA 1
ATOM 2173 C C . ILE B 1 84 ? 7.27 5.68 -8.68 1 98.56 84 ILE B C 1
ATOM 2175 O O . ILE B 1 84 ? 7.258 4.449 -8.664 1 98.56 84 ILE B O 1
ATOM 2179 N N . TRP B 1 85 ? 6.406 6.414 -8.055 1 98.81 85 TRP B N 1
ATOM 2180 C CA . TRP B 1 85 ? 5.309 5.82 -7.297 1 98.81 85 TRP B CA 1
ATOM 2181 C C . TRP B 1 85 ? 4.363 5.055 -8.219 1 98.81 85 TRP B C 1
ATOM 2183 O O . TRP B 1 85 ? 4.051 3.889 -7.965 1 98.81 85 TRP B O 1
ATOM 2193 N N . ALA B 1 86 ? 3.977 5.723 -9.273 1 98.75 86 ALA B N 1
ATOM 2194 C CA . ALA B 1 86 ? 3.02 5.121 -10.195 1 98.75 86 ALA B CA 1
ATOM 2195 C C . ALA B 1 86 ? 3.551 3.805 -10.758 1 98.75 86 ALA B C 1
ATOM 2197 O O . ALA B 1 86 ? 2.84 2.799 -10.781 1 98.75 86 ALA B O 1
ATOM 2198 N N . ASP B 1 87 ? 4.797 3.828 -11.203 1 98.75 87 ASP B N 1
ATOM 2199 C CA . ASP B 1 87 ? 5.41 2.637 -11.781 1 98.75 87 ASP B CA 1
ATOM 2200 C C . ASP B 1 87 ? 5.539 1.523 -10.75 1 98.75 87 ASP B C 1
ATOM 2202 O O . ASP B 1 87 ? 5.328 0.35 -11.062 1 98.75 87 ASP B O 1
ATOM 2206 N N . SER B 1 88 ? 5.895 1.86 -9.531 1 98.88 88 SER B N 1
ATOM 2207 C CA . SER B 1 88 ? 6.066 0.878 -8.461 1 98.88 88 SER B CA 1
ATOM 2208 C C . SER B 1 88 ? 4.746 0.196 -8.125 1 98.88 88 SER B C 1
ATOM 2210 O O . SER B 1 88 ? 4.68 -1.032 -8.039 1 98.88 88 SER B O 1
ATOM 2212 N N . PHE B 1 89 ? 3.67 0.972 -7.961 1 98.94 89 PHE B N 1
ATOM 2213 C CA . PHE B 1 89 ? 2.379 0.403 -7.594 1 98.94 89 PHE B CA 1
ATOM 2214 C C . PHE B 1 89 ? 1.78 -0.381 -8.758 1 98.94 89 PHE B C 1
ATOM 2216 O O . PHE B 1 89 ? 1.119 -1.4 -8.547 1 98.94 89 PHE B O 1
ATOM 2223 N N . ALA B 1 90 ? 2.008 0.104 -9.977 1 98.88 90 ALA B N 1
ATOM 2224 C CA . ALA B 1 90 ? 1.489 -0.6 -11.148 1 98.88 90 ALA B CA 1
ATOM 2225 C C . ALA B 1 90 ? 2.053 -2.016 -11.227 1 98.88 90 ALA B C 1
ATOM 2227 O O . ALA B 1 90 ? 1.316 -2.969 -11.5 1 98.88 90 ALA B O 1
ATOM 2228 N N . ALA B 1 91 ? 3.295 -2.158 -10.961 1 98.81 91 ALA B N 1
ATOM 2229 C CA . ALA B 1 91 ? 3.939 -3.463 -11.078 1 98.81 91 ALA B CA 1
ATOM 2230 C C . ALA B 1 91 ? 3.697 -4.309 -9.836 1 98.81 91 ALA B C 1
ATOM 2232 O O . ALA B 1 91 ? 3.244 -5.453 -9.93 1 98.81 91 ALA B O 1
ATOM 2233 N N . ASN B 1 92 ? 3.92 -3.734 -8.656 1 98.94 92 ASN B N 1
ATOM 2234 C CA . ASN B 1 92 ? 4.027 -4.516 -7.426 1 98.94 92 ASN B CA 1
ATOM 2235 C C . ASN B 1 92 ? 2.654 -4.824 -6.836 1 98.94 92 ASN B C 1
ATOM 2237 O O . ASN B 1 92 ? 2.523 -5.715 -5.996 1 98.94 92 ASN B O 1
ATOM 2241 N N . VAL B 1 93 ? 1.639 -4.062 -7.207 1 98.94 93 VAL B N 1
ATOM 2242 C CA . VAL B 1 93 ? 0.334 -4.242 -6.578 1 98.94 93 VAL B CA 1
ATOM 2243 C C . VAL B 1 93 ? -0.722 -4.512 -7.645 1 98.94 93 VAL B C 1
ATOM 2245 O O . VAL B 1 93 ? -1.312 -5.594 -7.684 1 98.94 93 VAL B O 1
ATOM 2248 N N . THR B 1 94 ? -0.887 -3.531 -8.562 1 98.88 94 THR B N 1
ATOM 2249 C CA . THR B 1 94 ? -1.913 -3.66 -9.586 1 98.88 94 THR B CA 1
ATOM 2250 C C . THR B 1 94 ? -1.644 -4.875 -10.469 1 98.88 94 THR B C 1
ATOM 2252 O O . THR B 1 94 ? -2.572 -5.59 -10.852 1 98.88 94 THR B O 1
ATOM 2255 N N . GLY B 1 95 ? -0.378 -5.062 -10.805 1 98.88 95 GLY B N 1
ATOM 2256 C CA . GLY B 1 95 ? 0.003 -6.219 -11.594 1 98.88 95 GLY B CA 1
ATOM 2257 C C . GLY B 1 95 ? -0.366 -7.539 -10.945 1 98.88 95 GLY B C 1
ATOM 2258 O O . GLY B 1 95 ? -0.79 -8.477 -11.625 1 98.88 95 GLY B O 1
ATOM 2259 N N . VAL B 1 96 ? -0.195 -7.66 -9.625 1 98.94 96 VAL B N 1
ATOM 2260 C CA . VAL B 1 96 ? -0.583 -8.852 -8.875 1 98.94 96 VAL B CA 1
ATOM 2261 C C . VAL B 1 96 ? -2.088 -9.07 -8.992 1 98.94 96 VAL B C 1
ATOM 2263 O O . VAL B 1 96 ? -2.535 -10.164 -9.336 1 98.94 96 VAL B O 1
ATOM 2266 N N . PHE B 1 97 ? -2.883 -8.078 -8.742 1 98.94 97 PHE B N 1
ATOM 2267 C CA . PHE B 1 97 ? -4.336 -8.188 -8.773 1 98.94 97 PHE B CA 1
ATOM 2268 C C . PHE B 1 97 ? -4.816 -8.602 -10.164 1 98.94 97 PHE B C 1
ATOM 2270 O O . PHE B 1 97 ? -5.641 -9.508 -10.297 1 98.94 97 PHE B O 1
ATOM 2277 N N . LEU B 1 98 ? -4.281 -7.848 -11.195 1 98.88 98 LEU B N 1
ATOM 2278 C CA . LEU B 1 98 ? -4.715 -8.125 -12.562 1 98.88 98 LEU B CA 1
ATOM 2279 C C . LEU B 1 98 ? -4.375 -9.555 -12.961 1 98.88 98 LEU B C 1
ATOM 2281 O O . LEU B 1 98 ? -5.125 -10.188 -13.711 1 98.88 98 LEU B O 1
ATOM 2285 N N . THR B 1 99 ? -3.242 -10.047 -12.516 1 98.88 99 THR B N 1
ATOM 2286 C CA . THR B 1 99 ? -2.857 -11.43 -12.797 1 98.88 99 THR B CA 1
ATOM 2287 C C . THR B 1 99 ? -3.857 -12.406 -12.188 1 98.88 99 THR B C 1
ATOM 2289 O O . THR B 1 99 ? -4.344 -13.312 -12.867 1 98.88 99 THR B O 1
ATOM 2292 N N . VAL B 1 100 ? -4.172 -12.195 -10.883 1 98.81 100 VAL B N 1
ATOM 2293 C CA . VAL B 1 100 ? -5.133 -13.055 -10.195 1 98.81 100 VAL B CA 1
ATOM 2294 C C . VAL B 1 100 ? -6.492 -12.961 -10.883 1 98.81 100 VAL B C 1
ATOM 2296 O O . VAL B 1 100 ? -7.117 -13.984 -11.172 1 98.81 100 VAL B O 1
ATOM 2299 N N . GLN B 1 101 ? -6.91 -11.734 -11.188 1 98.56 101 GLN B N 1
ATOM 2300 C CA . GLN B 1 101 ? -8.195 -11.492 -11.828 1 98.56 101 GLN B CA 1
ATOM 2301 C C . GLN B 1 101 ? -8.297 -12.234 -13.156 1 98.56 101 GLN B C 1
ATOM 2303 O O . GLN B 1 101 ? -9.297 -12.906 -13.422 1 98.56 101 GLN B O 1
ATOM 2308 N N . ALA B 1 102 ? -7.285 -12.148 -13.984 1 98.5 102 ALA B N 1
ATOM 2309 C CA . ALA B 1 102 ? -7.277 -12.742 -15.32 1 98.5 102 ALA B CA 1
ATOM 2310 C C . ALA B 1 102 ? -7.297 -14.266 -15.25 1 98.5 102 ALA B C 1
ATOM 2312 O O . ALA B 1 102 ? -7.863 -14.922 -16.125 1 98.5 102 ALA B O 1
ATOM 2313 N N . LEU B 1 103 ? -6.715 -14.836 -14.172 1 98.62 103 LEU B N 1
ATOM 2314 C CA . LEU B 1 103 ? -6.496 -16.281 -14.133 1 98.62 103 LEU B CA 1
ATOM 2315 C C . LEU B 1 103 ? -7.484 -16.953 -13.188 1 98.62 103 LEU B C 1
ATOM 2317 O O . LEU B 1 103 ? -7.367 -18.141 -12.906 1 98.62 103 LEU B O 1
ATOM 2321 N N . LEU B 1 104 ? -8.453 -16.188 -12.703 1 98.19 104 LEU B N 1
ATOM 2322 C CA . LEU B 1 104 ? -9.414 -16.719 -11.742 1 98.19 104 LEU B CA 1
ATOM 2323 C C . LEU B 1 104 ? -10.094 -17.969 -12.289 1 98.19 104 LEU B C 1
ATOM 2325 O O . LEU B 1 104 ? -10.203 -18.984 -11.586 1 98.19 104 LEU B O 1
ATOM 2329 N N . PRO B 1 105 ? -10.523 -18 -13.617 1 98.25 105 PRO B N 1
ATOM 2330 C CA . PRO B 1 105 ? -11.133 -19.234 -14.125 1 98.25 105 PRO B CA 1
ATOM 2331 C C . PRO B 1 105 ? -10.18 -20.422 -14.086 1 98.25 105 PRO B C 1
ATOM 2333 O O . PRO B 1 105 ? -10.594 -21.547 -13.781 1 98.25 105 PRO B O 1
ATOM 2336 N N . ASN B 1 106 ? -8.914 -20.219 -14.422 1 98.75 106 ASN B N 1
ATOM 2337 C CA . ASN B 1 106 ? -7.906 -21.266 -14.406 1 98.75 106 ASN B CA 1
ATOM 2338 C C . ASN B 1 106 ? -7.664 -21.781 -12.992 1 98.75 106 ASN B C 1
ATOM 2340 O O . ASN B 1 106 ? -7.504 -22.984 -12.781 1 98.75 106 ASN B O 1
ATOM 2344 N N . LEU B 1 107 ? -7.645 -20.859 -12.023 1 98.69 107 LEU B N 1
ATOM 2345 C CA . LEU B 1 107 ? -7.426 -21.203 -10.617 1 98.69 107 LEU B CA 1
ATOM 2346 C C . LEU B 1 107 ? -8.609 -21.969 -10.055 1 98.69 107 LEU B C 1
ATOM 2348 O O . LEU B 1 107 ? -8.43 -22.953 -9.32 1 98.69 107 LEU B O 1
ATOM 2352 N N . ARG B 1 108 ? -9.797 -21.516 -10.391 1 98.06 108 ARG B N 1
ATOM 2353 C CA . ARG B 1 108 ? -11.008 -22.188 -9.938 1 98.06 108 ARG B CA 1
ATOM 2354 C C . ARG B 1 108 ? -11.086 -23.609 -10.492 1 98.06 108 ARG B C 1
ATOM 2356 O O . ARG B 1 108 ? -11.477 -24.547 -9.789 1 98.06 108 ARG B O 1
ATOM 2363 N N . ALA B 1 109 ? -10.695 -23.766 -11.727 1 98.06 109 ALA B N 1
ATOM 2364 C CA . ALA B 1 109 ? -10.742 -25.062 -12.375 1 98.06 109 ALA B CA 1
ATOM 2365 C C . ALA B 1 109 ? -9.836 -26.062 -11.664 1 98.06 109 ALA B C 1
ATOM 2367 O O . ALA B 1 109 ? -10.125 -27.266 -11.625 1 98.06 109 ALA B O 1
ATOM 2368 N N . ALA B 1 110 ? -8.766 -25.625 -11.039 1 98 110 ALA B N 1
ATOM 2369 C CA . ALA B 1 110 ? -7.777 -26.5 -10.414 1 98 110 ALA B CA 1
ATOM 2370 C C . ALA B 1 110 ? -7.941 -26.516 -8.891 1 98 110 ALA B C 1
ATOM 2372 O O . ALA B 1 110 ? -7.273 -27.281 -8.195 1 98 110 ALA B O 1
ATOM 2373 N N . SER B 1 111 ? -8.891 -25.641 -8.383 1 96.94 111 SER B N 1
ATOM 2374 C CA . SER B 1 111 ? -8.82 -25.359 -6.953 1 96.94 111 SER B CA 1
ATOM 2375 C C . SER B 1 111 ? -7.395 -25.031 -6.52 1 96.94 111 SER B C 1
ATOM 2377 O O . SER B 1 111 ? -6.883 -25.625 -5.566 1 96.94 111 SER B O 1
ATOM 2379 N N . GLY B 1 112 ? -6.809 -24.141 -7.297 1 98.38 112 GLY B N 1
ATOM 2380 C CA . GLY B 1 112 ? -5.391 -23.844 -7.18 1 98.38 112 GLY B CA 1
ATOM 2381 C C . GLY B 1 112 ? -5.062 -22.953 -5.996 1 98.38 112 GLY B C 1
ATOM 2382 O O . GLY B 1 112 ? -5.922 -22.703 -5.148 1 98.38 112 GLY B O 1
ATOM 2383 N N . LYS B 1 113 ? -3.736 -22.562 -5.859 1 98.81 113 LYS B N 1
ATOM 2384 C CA . LYS B 1 113 ? -3.191 -21.672 -4.832 1 98.81 113 LYS B CA 1
ATOM 2385 C C . LYS B 1 113 ? -2.512 -20.469 -5.453 1 98.81 113 LYS B C 1
ATOM 2387 O O . LYS B 1 113 ? -2.109 -20.5 -6.617 1 98.81 113 LYS B O 1
ATOM 2392 N N . ILE B 1 114 ? -2.48 -19.438 -4.656 1 98.94 114 ILE B N 1
ATOM 2393 C CA . ILE B 1 114 ? -1.809 -18.219 -5.078 1 98.94 114 ILE B CA 1
ATOM 2394 C C . ILE B 1 114 ? -0.695 -17.875 -4.094 1 98.94 114 ILE B C 1
ATOM 2396 O O . ILE B 1 114 ? -0.923 -17.828 -2.881 1 98.94 114 ILE B O 1
ATOM 2400 N N . ALA B 1 115 ? 0.482 -17.719 -4.578 1 98.94 115 ALA B N 1
ATOM 2401 C CA . ALA B 1 115 ? 1.615 -17.219 -3.807 1 98.94 115 ALA B CA 1
ATOM 2402 C C . ALA B 1 115 ? 2.021 -15.82 -4.281 1 98.94 115 ALA B C 1
ATOM 2404 O O . ALA B 1 115 ? 2.336 -15.625 -5.457 1 98.94 115 ALA B O 1
ATOM 2405 N N . ILE B 1 116 ? 1.982 -14.859 -3.398 1 98.94 116 ILE B N 1
ATOM 2406 C CA . ILE B 1 116 ? 2.396 -13.492 -3.695 1 98.94 116 ILE B CA 1
ATOM 2407 C C . ILE B 1 116 ? 3.758 -13.219 -3.062 1 98.94 116 ILE B C 1
ATOM 2409 O O . ILE B 1 116 ? 3.932 -13.375 -1.853 1 98.94 116 ILE B O 1
ATOM 2413 N N . ILE B 1 117 ? 4.73 -12.82 -3.889 1 98.75 117 ILE B N 1
ATOM 2414 C CA . ILE B 1 117 ? 6.043 -12.469 -3.367 1 98.75 117 ILE B CA 1
ATOM 2415 C C . ILE B 1 117 ? 6.051 -11 -2.941 1 98.75 117 ILE B C 1
ATOM 2417 O O . ILE B 1 117 ? 6.043 -10.102 -3.787 1 98.75 117 ILE B O 1
ATOM 2421 N N . SER B 1 118 ? 5.98 -10.773 -1.694 1 98.19 118 SER B N 1
ATOM 2422 C CA . SER B 1 118 ? 6.145 -9.453 -1.091 1 98.19 118 SER B CA 1
ATOM 2423 C C . SER B 1 118 ? 7.551 -9.273 -0.53 1 98.19 118 SER B C 1
ATOM 2425 O O . SER B 1 118 ? 8.539 -9.625 -1.184 1 98.19 118 SER B O 1
ATOM 2427 N N . SER B 1 119 ? 7.672 -8.609 0.561 1 97.88 119 SER B N 1
ATOM 2428 C CA . SER B 1 119 ? 8.961 -8.328 1.19 1 97.88 119 SER B CA 1
ATOM 2429 C C . SER B 1 119 ? 8.797 -8.047 2.68 1 97.88 119 SER B C 1
ATOM 2431 O O . SER B 1 119 ? 7.758 -7.531 3.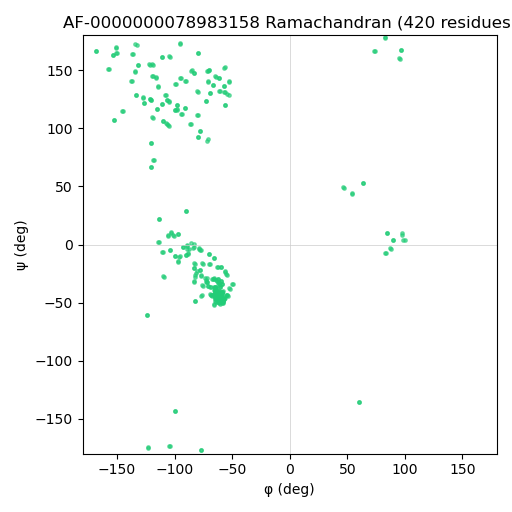109 1 97.88 119 SER B O 1
ATOM 2433 N N . GLN B 1 120 ? 9.867 -8.383 3.449 1 97.12 120 GLN B N 1
ATOM 2434 C CA . GLN B 1 120 ? 9.898 -7.953 4.84 1 97.12 120 GLN B CA 1
ATOM 2435 C C . GLN B 1 120 ? 9.844 -6.43 4.945 1 97.12 120 GLN B C 1
ATOM 2437 O O . GLN B 1 120 ? 9.477 -5.887 5.988 1 97.12 120 GLN B O 1
ATOM 2442 N N . MET B 1 121 ? 10.164 -5.75 3.883 1 97.5 121 MET B N 1
ATOM 2443 C CA . MET B 1 121 ? 10.148 -4.289 3.863 1 97.5 121 MET B CA 1
ATOM 2444 C C . MET B 1 121 ? 8.719 -3.766 3.914 1 97.5 121 MET B C 1
ATOM 2446 O O . MET B 1 121 ? 8.5 -2.568 4.117 1 97.5 121 MET B O 1
ATOM 2450 N N . ALA B 1 122 ? 7.738 -4.648 3.801 1 97.75 122 ALA B N 1
ATOM 2451 C CA . ALA B 1 122 ? 6.324 -4.312 3.963 1 97.75 122 ALA B CA 1
ATOM 2452 C C . ALA B 1 122 ? 5.961 -4.176 5.438 1 97.75 122 ALA B C 1
ATOM 2454 O O . ALA B 1 122 ? 4.934 -3.582 5.777 1 97.75 122 ALA B O 1
ATOM 2455 N N . SER B 1 123 ? 6.75 -4.789 6.32 1 96.31 123 SER B N 1
ATOM 2456 C CA . SER B 1 123 ? 6.387 -4.969 7.723 1 96.31 123 SER B CA 1
ATOM 2457 C C . SER B 1 123 ? 6.43 -3.643 8.477 1 96.31 123 SER B C 1
ATOM 2459 O O . SER B 1 123 ? 7.336 -2.836 8.273 1 96.31 123 SER B O 1
ATOM 2461 N N . HIS B 1 124 ? 5.41 -3.506 9.344 1 91.31 124 HIS B N 1
ATOM 2462 C CA . HIS B 1 124 ? 5.395 -2.309 10.18 1 91.31 124 HIS B CA 1
ATOM 2463 C C . HIS B 1 124 ? 6.516 -2.34 11.211 1 91.31 124 HIS B C 1
ATOM 2465 O O . HIS B 1 124 ? 6.859 -1.309 11.789 1 91.31 124 HIS B O 1
ATOM 2471 N N . THR B 1 125 ? 7.086 -3.482 11.445 1 94.44 125 THR B N 1
ATOM 2472 C CA . THR B 1 125 ? 8.125 -3.605 12.453 1 94.44 125 THR B CA 1
ATOM 2473 C C . THR B 1 125 ? 9.508 -3.367 11.844 1 94.44 125 THR B C 1
ATOM 2475 O O . THR B 1 125 ? 10.508 -3.314 12.562 1 94.44 125 THR B O 1
ATOM 2478 N N . ARG B 1 126 ? 9.555 -3.283 10.547 1 94.5 126 ARG B N 1
ATOM 2479 C CA . ARG B 1 126 ? 10.781 -2.963 9.82 1 94.5 126 ARG B CA 1
ATOM 2480 C C . ARG B 1 126 ? 10.633 -1.661 9.047 1 94.5 126 ARG B C 1
ATOM 2482 O O . ARG B 1 126 ? 10.523 -1.677 7.816 1 94.5 126 ARG B O 1
ATOM 2489 N N . ALA B 1 127 ? 10.633 -0.577 9.742 1 95.94 127 ALA B N 1
ATOM 2490 C CA . ALA B 1 127 ? 10.43 0.737 9.133 1 95.94 127 ALA B CA 1
ATOM 2491 C C . ALA B 1 127 ? 11.633 1.645 9.391 1 95.94 127 ALA B C 1
ATOM 2493 O O . ALA B 1 127 ? 11.508 2.678 10.055 1 95.94 127 ALA B O 1
ATOM 2494 N N . PRO B 1 128 ? 12.789 1.333 8.836 1 96.62 128 PRO B N 1
ATOM 2495 C CA . PRO B 1 128 ? 14 2.111 9.102 1 96.62 128 PRO B CA 1
ATOM 2496 C C . PRO B 1 128 ? 14.039 3.426 8.328 1 96.62 128 PRO B C 1
ATOM 2498 O O . PRO B 1 128 ? 14.953 4.23 8.516 1 96.62 128 PRO B O 1
ATOM 2501 N N . GLY B 1 129 ? 13.086 3.697 7.453 1 96.81 129 GLY B N 1
ATOM 2502 C CA . GLY B 1 129 ? 13.117 4.832 6.543 1 96.81 129 GLY B CA 1
ATOM 2503 C C . GLY B 1 129 ? 13.633 4.477 5.16 1 96.81 129 GLY B C 1
ATOM 2504 O O . GLY B 1 129 ? 14.102 3.359 4.941 1 96.81 129 GLY B O 1
ATOM 2505 N N . GLY B 1 130 ? 13.453 5.398 4.191 1 97.06 130 GLY B N 1
ATOM 2506 C CA . GLY B 1 130 ? 13.938 5.195 2.838 1 97.06 130 GLY B CA 1
ATOM 2507 C C . GLY B 1 130 ? 13.125 4.184 2.055 1 97.06 130 GLY B C 1
ATOM 2508 O O . GLY B 1 130 ? 12.25 3.516 2.613 1 97.06 130 GLY B O 1
ATOM 2509 N N . SER B 1 131 ? 13.344 4.168 0.73 1 98.31 131 SER B N 1
ATOM 2510 C CA . SER B 1 131 ? 12.672 3.229 -0.16 1 98.31 131 SER B CA 1
ATOM 2511 C C . SER B 1 131 ? 11.156 3.303 0.004 1 98.31 131 SER B C 1
ATOM 2513 O O . SER B 1 131 ? 10.484 2.273 0.089 1 98.31 131 SER B O 1
ATOM 2515 N N . TYR B 1 132 ? 10.656 4.477 0.081 1 98.62 132 TYR B N 1
ATOM 2516 C CA . TYR B 1 132 ? 9.266 4.699 0.466 1 98.62 132 TYR B CA 1
ATOM 2517 C C . TYR B 1 132 ? 8.32 3.99 -0.493 1 98.62 132 TYR B C 1
ATOM 2519 O O . TYR B 1 132 ? 7.395 3.297 -0.062 1 98.62 132 TYR B O 1
ATOM 2527 N N . ALA B 1 133 ? 8.531 4.168 -1.813 1 98.81 133 ALA B N 1
ATOM 2528 C CA . ALA B 1 133 ? 7.613 3.617 -2.805 1 98.81 133 ALA B CA 1
ATOM 2529 C C . ALA B 1 133 ? 7.633 2.092 -2.785 1 98.81 133 ALA B C 1
ATOM 2531 O O . ALA B 1 133 ? 6.582 1.448 -2.859 1 98.81 133 ALA B O 1
ATOM 2532 N N . TYR B 1 134 ? 8.812 1.509 -2.678 1 98.75 134 TYR B N 1
ATOM 2533 C CA . TYR B 1 134 ? 8.93 0.055 -2.641 1 98.75 134 TYR B CA 1
ATOM 2534 C C . TYR B 1 134 ? 8.281 -0.511 -1.38 1 98.75 134 TYR B C 1
ATOM 2536 O O . TYR B 1 134 ? 7.453 -1.42 -1.454 1 98.75 134 TYR B O 1
ATOM 2544 N N . ARG B 1 135 ? 8.672 0.033 -0.214 1 98.69 135 ARG B N 1
ATOM 2545 C CA . ARG B 1 135 ? 8.125 -0.438 1.055 1 98.69 135 ARG B CA 1
ATOM 2546 C C . ARG B 1 135 ? 6.605 -0.325 1.07 1 98.69 135 ARG B C 1
ATOM 2548 O O . ARG B 1 135 ? 5.91 -1.275 1.437 1 98.69 135 ARG B O 1
ATOM 2555 N N . ALA B 1 136 ? 6.113 0.799 0.656 1 98.81 136 ALA B N 1
ATOM 2556 C CA . ALA B 1 136 ? 4.668 1.025 0.631 1 98.81 136 ALA B CA 1
ATOM 2557 C C . ALA B 1 136 ? 3.982 0.073 -0.344 1 98.81 136 ALA B C 1
ATOM 2559 O O . ALA B 1 136 ? 2.9 -0.445 -0.057 1 98.81 136 ALA B O 1
ATOM 2560 N N . SER B 1 137 ? 4.559 -0.143 -1.513 1 98.88 137 SER B N 1
ATOM 2561 C CA . SER B 1 137 ? 3.959 -1.036 -2.5 1 98.88 137 SER B CA 1
ATOM 2562 C C . SER B 1 137 ? 3.904 -2.471 -1.985 1 98.88 137 SER B C 1
ATOM 2564 O O . SER B 1 137 ? 2.924 -3.182 -2.215 1 98.88 137 SER B O 1
ATOM 2566 N N . LYS B 1 138 ? 4.938 -2.904 -1.318 1 98.88 138 LYS B N 1
ATOM 2567 C CA . LYS B 1 138 ? 4.953 -4.27 -0.796 1 98.88 138 LYS B CA 1
ATOM 2568 C C . LYS B 1 138 ? 3.994 -4.418 0.381 1 98.88 138 LYS B C 1
ATOM 2570 O O . LYS B 1 138 ? 3.4 -5.484 0.572 1 98.88 138 LYS B O 1
ATOM 2575 N N . ALA B 1 139 ? 3.816 -3.355 1.166 1 98.69 139 ALA B N 1
ATOM 2576 C CA . ALA B 1 139 ? 2.779 -3.354 2.193 1 98.69 139 ALA B CA 1
ATOM 2577 C C . ALA B 1 139 ? 1.39 -3.449 1.57 1 98.69 139 ALA B C 1
ATOM 2579 O O . ALA B 1 139 ? 0.518 -4.152 2.086 1 98.69 139 ALA B O 1
ATOM 2580 N N . ALA B 1 140 ? 1.193 -2.723 0.52 1 98.81 140 ALA B N 1
ATOM 2581 C CA . ALA B 1 140 ? -0.075 -2.779 -0.203 1 98.81 140 ALA B CA 1
ATOM 2582 C C . ALA B 1 140 ? -0.326 -4.176 -0.761 1 98.81 140 ALA B C 1
ATOM 2584 O O . ALA B 1 140 ? -1.441 -4.695 -0.673 1 98.81 140 ALA B O 1
ATOM 2585 N N . ALA B 1 141 ? 0.701 -4.773 -1.349 1 98.81 141 ALA B N 1
ATOM 2586 C CA . ALA B 1 141 ? 0.575 -6.129 -1.879 1 98.81 141 ALA B CA 1
ATOM 2587 C C . ALA B 1 141 ? 0.227 -7.121 -0.773 1 98.81 141 ALA B C 1
ATOM 2589 O O . ALA B 1 141 ? -0.558 -8.047 -0.986 1 98.81 141 ALA B O 1
ATOM 2590 N N . LEU B 1 142 ? 0.867 -6.961 0.361 1 98.5 142 LEU B N 1
ATOM 2591 C CA . LEU B 1 142 ? 0.569 -7.785 1.525 1 98.5 142 LEU B CA 1
ATOM 2592 C C . LEU B 1 142 ? -0.9 -7.66 1.917 1 98.5 142 LEU B C 1
ATOM 2594 O O . LEU B 1 142 ? -1.581 -8.672 2.117 1 98.5 142 LEU B O 1
ATOM 2598 N N . ASN B 1 143 ? -1.398 -6.422 2.029 1 98.56 143 ASN B N 1
ATOM 2599 C CA . ASN B 1 143 ? -2.797 -6.176 2.361 1 98.56 143 ASN B CA 1
ATOM 2600 C C . ASN B 1 143 ? -3.734 -6.773 1.317 1 98.56 143 ASN B C 1
ATOM 2602 O O . ASN B 1 143 ? -4.75 -7.379 1.663 1 98.56 143 ASN B O 1
ATOM 2606 N N . LEU B 1 144 ? -3.369 -6.629 0.068 1 98.62 144 LEU B N 1
ATOM 2607 C CA . LEU B 1 144 ? -4.129 -7.223 -1.029 1 98.62 144 LEU B CA 1
ATOM 2608 C C . LEU B 1 144 ? -4.238 -8.734 -0.863 1 98.62 144 LEU B C 1
ATOM 2610 O O . LEU B 1 144 ? -5.332 -9.297 -0.946 1 98.62 144 LEU B O 1
ATOM 2614 N N . GLY B 1 145 ? -3.115 -9.344 -0.608 1 98.62 145 GLY B N 1
ATOM 2615 C CA . GLY B 1 145 ? -3.1 -10.789 -0.434 1 98.62 145 GLY B CA 1
ATOM 2616 C C . GLY B 1 145 ? -3.992 -11.266 0.697 1 98.62 145 GLY B C 1
ATOM 2617 O O . GLY B 1 145 ? -4.691 -12.266 0.563 1 98.62 145 GLY B O 1
ATOM 2618 N N . ARG B 1 146 ? -3.945 -10.539 1.81 1 98.19 146 ARG B N 1
ATOM 2619 C CA . ARG B 1 146 ? -4.766 -10.891 2.963 1 98.19 146 ARG B CA 1
ATOM 2620 C C . ARG B 1 146 ? -6.25 -10.828 2.619 1 98.19 146 ARG B C 1
ATOM 2622 O O . ARG B 1 146 ? -7.023 -11.703 3.012 1 98.19 146 ARG B O 1
ATOM 2629 N N . ASN B 1 147 ? -6.633 -9.82 1.911 1 98.5 147 ASN B N 1
ATOM 2630 C CA . ASN B 1 147 ? -8.039 -9.656 1.578 1 98.5 147 ASN B CA 1
ATOM 2631 C C . ASN B 1 147 ? -8.477 -10.625 0.478 1 98.5 147 ASN B C 1
ATOM 2633 O O . ASN B 1 147 ? -9.609 -11.109 0.487 1 98.5 147 ASN B O 1
ATOM 2637 N N . LEU B 1 148 ? -7.617 -10.922 -0.481 1 98.69 148 LEU B N 1
ATOM 2638 C CA . LEU B 1 148 ? -7.902 -11.953 -1.469 1 98.69 148 LEU B CA 1
ATOM 2639 C C . LEU B 1 148 ? -8.094 -13.312 -0.796 1 98.69 148 LEU B C 1
ATOM 2641 O O . LEU B 1 148 ? -8.977 -14.078 -1.183 1 98.69 148 LEU B O 1
ATOM 2645 N N . ALA B 1 149 ? -7.215 -13.594 0.182 1 98.69 149 ALA B N 1
ATOM 2646 C CA . ALA B 1 149 ? -7.312 -14.852 0.914 1 98.69 149 ALA B CA 1
ATOM 2647 C C . ALA B 1 149 ? -8.711 -15.039 1.501 1 98.69 149 ALA B C 1
ATOM 2649 O O . ALA B 1 149 ? -9.289 -16.125 1.41 1 98.69 149 ALA B O 1
ATOM 2650 N N . THR B 1 150 ? -9.234 -13.992 2.082 1 98.06 150 THR B N 1
ATOM 2651 C CA . THR B 1 150 ? -10.562 -14.047 2.686 1 98.06 150 THR B CA 1
ATOM 2652 C C . THR B 1 150 ? -11.625 -14.312 1.627 1 98.06 150 THR B C 1
ATOM 2654 O O . THR B 1 150 ? -12.469 -15.195 1.795 1 98.06 150 THR B O 1
ATOM 2657 N N . ASP B 1 151 ? -11.586 -13.648 0.538 1 98 151 ASP B N 1
ATOM 2658 C CA . ASP B 1 151 ? -12.633 -13.727 -0.478 1 98 151 ASP B CA 1
ATOM 2659 C C . ASP B 1 151 ? -12.578 -15.062 -1.217 1 98 151 ASP B C 1
ATOM 2661 O O . ASP B 1 151 ? -13.609 -15.586 -1.638 1 98 151 ASP B O 1
ATOM 2665 N N . LEU B 1 152 ? -11.398 -15.617 -1.369 1 98.38 152 LEU B N 1
ATOM 2666 C CA . LEU B 1 152 ? -11.25 -16.797 -2.207 1 98.38 152 LEU B CA 1
ATOM 2667 C C . LEU B 1 152 ? -11.312 -18.078 -1.369 1 98.38 152 LEU B C 1
ATOM 2669 O O . LEU B 1 152 ? -11.461 -19.172 -1.91 1 98.38 152 LEU B O 1
ATOM 2673 N N . ALA B 1 153 ? -11.273 -17.922 -0.045 1 97.88 153 ALA B N 1
ATOM 2674 C CA . ALA B 1 153 ? -11.297 -19.062 0.865 1 97.88 153 ALA B CA 1
ATOM 2675 C C . ALA B 1 153 ? -12.531 -19.922 0.627 1 97.88 153 ALA B C 1
ATOM 2677 O O . ALA B 1 153 ? -12.422 -21.156 0.529 1 97.88 153 ALA B O 1
ATOM 2678 N N . PRO B 1 154 ? -13.711 -19.312 0.49 1 97.12 154 PRO B N 1
ATOM 2679 C CA . PRO B 1 154 ? -14.898 -20.141 0.284 1 97.12 154 PRO B CA 1
ATOM 2680 C C . PRO B 1 154 ? -14.844 -20.953 -1.015 1 97.12 154 PRO B C 1
ATOM 2682 O O . PRO B 1 154 ? -15.578 -21.922 -1.172 1 97.12 154 PRO B O 1
ATOM 2685 N N . GLU B 1 155 ? -14 -20.547 -1.935 1 96.88 155 GLU B N 1
ATOM 2686 C CA . GLU B 1 155 ? -13.875 -21.234 -3.215 1 96.88 155 GLU B CA 1
ATOM 2687 C C . GLU B 1 155 ? -12.781 -22.297 -3.16 1 96.88 155 GLU B C 1
ATOM 2689 O O . GLU B 1 155 ? -12.5 -22.953 -4.164 1 96.88 155 GLU B O 1
ATOM 2694 N N . GLY B 1 156 ? -12.117 -22.391 -2.021 1 97.44 156 GLY B N 1
ATOM 2695 C CA . GLY B 1 156 ? -11.078 -23.391 -1.855 1 97.44 156 GLY B CA 1
ATOM 2696 C C . GLY B 1 156 ? -9.727 -22.953 -2.385 1 97.44 156 GLY B C 1
ATOM 2697 O O . GLY B 1 156 ? -8.836 -23.766 -2.607 1 97.44 156 GLY B O 1
ATOM 2698 N N . ILE B 1 157 ? -9.594 -21.719 -2.721 1 98.56 157 ILE B N 1
ATOM 2699 C CA . ILE B 1 157 ? -8.328 -21.172 -3.219 1 98.56 157 ILE B CA 1
ATOM 2700 C C . ILE B 1 157 ? -7.582 -20.484 -2.084 1 98.56 157 ILE B C 1
ATOM 2702 O O . ILE B 1 157 ? -8.062 -19.5 -1.531 1 98.56 157 ILE B O 1
ATOM 2706 N N . ALA B 1 158 ? -6.395 -20.984 -1.694 1 98.88 158 ALA B N 1
ATOM 2707 C CA . ALA B 1 158 ? -5.574 -20.422 -0.633 1 98.88 158 ALA B CA 1
ATOM 2708 C C . ALA B 1 158 ? -4.594 -19.391 -1.193 1 98.88 158 ALA B C 1
ATOM 2710 O O . ALA B 1 158 ? -4.043 -19.578 -2.279 1 98.88 158 ALA B O 1
ATOM 2711 N N . VAL B 1 159 ? -4.414 -18.328 -0.462 1 98.88 159 VAL B N 1
ATOM 2712 C CA . VAL B 1 159 ? -3.488 -17.25 -0.827 1 98.88 159 VAL B CA 1
ATOM 2713 C C . VAL B 1 159 ? -2.43 -17.094 0.261 1 98.88 159 VAL B C 1
ATOM 2715 O O . VAL B 1 159 ? -2.758 -16.984 1.445 1 98.88 159 VAL B O 1
ATOM 2718 N N . GLY B 1 160 ? -1.155 -17.172 -0.077 1 98.81 160 GLY B N 1
ATOM 2719 C CA . GLY B 1 160 ? -0.051 -16.906 0.829 1 98.81 160 GLY B CA 1
ATOM 2720 C C . GLY B 1 160 ? 0.831 -15.758 0.367 1 98.81 160 GLY B C 1
ATOM 2721 O O . GLY B 1 160 ? 0.993 -15.539 -0.835 1 98.81 160 GLY B O 1
ATOM 2722 N N . ILE B 1 161 ? 1.335 -15.008 1.306 1 98.88 161 ILE B N 1
ATOM 2723 C CA . ILE B 1 161 ? 2.248 -13.906 1.042 1 98.88 161 ILE B CA 1
ATOM 2724 C C . ILE B 1 161 ? 3.617 -14.211 1.646 1 98.88 161 ILE B C 1
ATOM 2726 O O . ILE B 1 161 ? 3.711 -14.648 2.797 1 98.88 161 ILE B O 1
ATOM 2730 N N . TYR B 1 162 ? 4.707 -13.93 0.879 1 98.81 162 TYR B N 1
ATOM 2731 C CA . TYR B 1 162 ? 6.004 -14.445 1.312 1 98.81 162 TYR B CA 1
ATOM 2732 C C . TYR B 1 162 ? 7.094 -13.398 1.133 1 98.81 162 TYR B C 1
ATOM 2734 O O . TYR B 1 162 ? 7.098 -12.656 0.146 1 98.81 162 TYR B O 1
ATOM 2742 N N . HIS B 1 163 ? 7.98 -13.305 2.033 1 98.56 163 HIS B N 1
ATOM 2743 C CA . HIS B 1 163 ? 9.281 -12.664 1.896 1 98.56 163 HIS B CA 1
ATOM 2744 C C . HIS B 1 163 ? 10.344 -13.656 1.435 1 98.56 163 HIS B C 1
ATOM 2746 O O . HIS B 1 163 ? 10.656 -14.617 2.148 1 98.56 163 HIS B O 1
ATOM 2752 N N . PRO B 1 164 ? 10.898 -13.438 0.316 1 98.19 164 PRO B N 1
ATOM 2753 C CA . PRO B 1 164 ? 11.781 -14.453 -0.259 1 98.19 164 PRO B CA 1
ATOM 2754 C C . PRO B 1 164 ? 13.172 -14.453 0.379 1 98.19 164 PRO B C 1
ATOM 2756 O O . PRO B 1 164 ? 13.984 -15.336 0.088 1 98.19 164 PRO B O 1
ATOM 2759 N N . GLY B 1 165 ? 13.445 -13.5 1.304 1 96.88 165 GLY B N 1
ATOM 2760 C CA . GLY B 1 165 ? 14.805 -13.242 1.767 1 96.88 165 GLY B CA 1
ATOM 2761 C C . GLY B 1 165 ? 15.477 -12.109 1.022 1 96.88 165 GLY B C 1
ATOM 2762 O O . GLY B 1 165 ? 14.977 -11.641 0.001 1 96.88 165 GLY B O 1
ATOM 2763 N N . TRP B 1 166 ? 16.5 -11.57 1.642 1 96.31 166 TRP B N 1
ATOM 2764 C CA . TRP B 1 166 ? 17.391 -10.688 0.877 1 96.31 166 TRP B CA 1
ATOM 2765 C C . TRP B 1 166 ? 18.344 -11.5 0.003 1 96.31 166 TRP B C 1
ATOM 2767 O O . TRP B 1 166 ? 19.406 -11.922 0.461 1 96.31 166 TRP B O 1
ATOM 2777 N N . VAL B 1 167 ? 17.922 -11.609 -1.263 1 96.31 167 VAL B N 1
ATOM 2778 C CA . VAL B 1 167 ? 18.5 -12.586 -2.17 1 96.31 167 VAL B CA 1
ATOM 2779 C C . VAL B 1 167 ? 19.531 -11.906 -3.064 1 96.31 167 VAL B C 1
ATOM 2781 O O . VAL B 1 167 ? 19.297 -10.805 -3.568 1 96.31 167 VAL B O 1
ATOM 2784 N N . ARG B 1 168 ? 20.656 -12.555 -3.289 1 94.75 168 ARG B N 1
ATOM 2785 C CA . ARG B 1 168 ? 21.656 -12.039 -4.215 1 94.75 168 ARG B CA 1
ATOM 2786 C C . ARG B 1 168 ? 21.188 -12.164 -5.66 1 94.75 168 ARG B C 1
ATOM 2788 O O . ARG B 1 168 ? 21.391 -13.203 -6.293 1 94.75 168 ARG B O 1
ATOM 2795 N N . THR B 1 169 ? 20.516 -11.188 -6.145 1 92.88 169 THR B N 1
ATOM 2796 C CA . THR B 1 169 ? 20.016 -10.984 -7.504 1 92.88 169 THR B CA 1
ATOM 2797 C C . THR B 1 169 ? 20.344 -9.57 -7.988 1 92.88 169 THR B C 1
ATOM 2799 O O . THR B 1 169 ? 20.922 -8.773 -7.25 1 92.88 169 THR B O 1
ATOM 2802 N N . ASP B 1 170 ? 20.078 -9.352 -9.266 1 88.06 170 ASP B N 1
ATOM 2803 C CA . ASP B 1 170 ? 20.234 -7.984 -9.75 1 88.06 170 ASP B CA 1
ATOM 2804 C C . ASP B 1 170 ? 19.469 -6.992 -8.875 1 88.06 170 ASP B C 1
ATOM 2806 O O . ASP B 1 170 ? 19.969 -5.902 -8.586 1 88.06 170 ASP B O 1
ATOM 2810 N N . MET B 1 171 ? 18.266 -7.309 -8.375 1 88.56 171 MET B N 1
ATOM 2811 C CA . MET B 1 171 ? 17.438 -6.434 -7.543 1 88.56 171 MET B CA 1
ATOM 2812 C C . MET B 1 171 ? 17.984 -6.371 -6.117 1 88.56 171 MET B C 1
ATOM 2814 O O . MET B 1 171 ? 18.094 -5.289 -5.535 1 88.56 171 MET B O 1
ATOM 2818 N N . GLY B 1 172 ? 18.391 -7.527 -5.527 1 91.38 172 GLY B N 1
ATOM 2819 C CA . GLY B 1 172 ? 18.844 -7.602 -4.145 1 91.38 172 GLY B CA 1
ATOM 2820 C C . GLY B 1 172 ? 20.25 -7.086 -3.943 1 91.38 172 GLY B C 1
ATOM 2821 O O . GLY B 1 172 ? 20.625 -6.68 -2.84 1 91.38 172 GLY B O 1
ATOM 2822 N N . GLY B 1 173 ? 21.016 -7.18 -5.016 1 89.88 173 GLY B N 1
ATOM 2823 C CA . GLY B 1 173 ? 22.406 -6.754 -4.957 1 89.88 173 GLY B CA 1
ATOM 2824 C C . GLY B 1 173 ? 23.328 -7.809 -4.379 1 89.88 173 GLY B C 1
ATOM 2825 O O . GLY B 1 173 ? 22.875 -8.859 -3.93 1 89.88 173 GLY B O 1
ATOM 2826 N N . GLN B 1 174 ? 24.594 -7.469 -4.34 1 88.81 174 GLN B N 1
ATOM 2827 C CA . GLN B 1 174 ? 25.625 -8.406 -3.889 1 88.81 174 GLN B CA 1
ATOM 2828 C C . GLN B 1 174 ? 25.609 -8.555 -2.371 1 88.81 174 GLN B C 1
ATOM 2830 O O . GLN B 1 174 ? 26.156 -9.516 -1.829 1 88.81 174 GLN B O 1
ATOM 2835 N N . GLY B 1 175 ? 24.969 -7.672 -1.685 1 89.38 175 GLY B N 1
ATOM 2836 C CA . GLY B 1 175 ? 24.938 -7.691 -0.231 1 89.38 175 GLY B CA 1
ATOM 2837 C C . GLY B 1 175 ? 23.844 -8.594 0.321 1 89.38 175 GLY B C 1
ATOM 2838 O O . GLY B 1 175 ? 23.688 -8.711 1.537 1 89.38 175 GLY B O 1
ATOM 2839 N N . GLY B 1 176 ? 23.094 -9.258 -0.512 1 92.69 176 GLY B N 1
ATOM 2840 C CA . GLY B 1 176 ? 22.031 -10.148 -0.069 1 92.69 176 GLY B CA 1
ATOM 2841 C C . GLY B 1 176 ? 22.516 -11.227 0.878 1 92.69 176 GLY B C 1
ATOM 2842 O O . GLY B 1 176 ? 23.641 -11.703 0.758 1 92.69 176 GLY B O 1
ATOM 2843 N N . ASP B 1 177 ? 21.594 -11.711 1.764 1 94.19 177 ASP B N 1
ATOM 2844 C CA . ASP B 1 177 ? 21.938 -12.641 2.832 1 94.19 177 ASP B CA 1
ATOM 2845 C C . ASP B 1 177 ? 21.984 -14.078 2.316 1 94.19 177 ASP B C 1
ATOM 2847 O O . ASP B 1 177 ? 22.703 -14.922 2.867 1 94.19 177 ASP B O 1
ATOM 2851 N N . ILE B 1 178 ? 21.172 -14.352 1.235 1 95.56 178 ILE B N 1
ATOM 2852 C CA . ILE B 1 178 ? 21.062 -15.727 0.753 1 95.56 178 ILE B CA 1
ATOM 2853 C C . ILE B 1 178 ? 21.141 -15.742 -0.771 1 95.56 178 ILE B C 1
ATOM 2855 O O . ILE B 1 178 ? 21 -14.703 -1.42 1 95.56 178 ILE B O 1
ATOM 2859 N N . ASP B 1 179 ? 21.391 -16.922 -1.288 1 96 179 ASP B N 1
ATOM 2860 C CA . ASP B 1 179 ? 21.422 -17 -2.746 1 96 179 ASP B CA 1
ATOM 2861 C C . ASP B 1 179 ? 20.078 -17.438 -3.305 1 96 179 ASP B C 1
ATOM 2863 O O . ASP B 1 179 ? 19.156 -17.75 -2.545 1 96 179 ASP B O 1
ATOM 2867 N N . VAL B 1 180 ? 19.984 -17.406 -4.574 1 97.31 180 VAL B N 1
ATOM 2868 C CA . VAL B 1 180 ? 18.719 -17.641 -5.273 1 97.31 180 VAL B CA 1
ATOM 2869 C C . VAL B 1 180 ? 18.25 -19.062 -5.035 1 97.31 180 VAL B C 1
ATOM 2871 O O . VAL B 1 180 ? 17.062 -19.328 -4.895 1 97.31 180 VAL B O 1
ATOM 2874 N N . ALA B 1 181 ? 19.172 -20.031 -4.992 1 97.25 181 ALA B N 1
ATOM 2875 C CA . ALA B 1 181 ? 18.844 -21.438 -4.777 1 97.25 181 ALA B CA 1
ATOM 2876 C C . ALA B 1 181 ? 18.219 -21.656 -3.398 1 97.25 181 ALA B C 1
ATOM 2878 O O . ALA B 1 181 ? 17.25 -22.391 -3.256 1 97.25 181 ALA B O 1
ATOM 2879 N N . GLU B 1 182 ? 18.844 -21.016 -2.404 1 97.62 182 GLU B N 1
ATOM 2880 C CA . GLU B 1 182 ? 18.328 -21.109 -1.042 1 97.62 182 GLU B CA 1
ATOM 2881 C C . GLU B 1 182 ? 16.922 -20.516 -0.944 1 97.62 182 GLU B C 1
ATOM 2883 O O . GLU B 1 182 ? 16.031 -21.109 -0.329 1 97.62 182 GLU B O 1
ATOM 2888 N N . ALA B 1 183 ? 16.719 -19.391 -1.492 1 98.12 183 ALA B N 1
ATOM 2889 C CA . ALA B 1 183 ? 15.414 -18.734 -1.49 1 98.12 183 ALA B CA 1
ATOM 2890 C C . ALA B 1 183 ? 14.367 -19.609 -2.178 1 98.12 183 ALA B C 1
ATOM 2892 O O . ALA B 1 183 ? 13.273 -19.812 -1.648 1 98.12 183 ALA B O 1
ATOM 2893 N N . ALA B 1 184 ? 14.703 -20.141 -3.334 1 98.5 184 ALA B N 1
ATOM 2894 C CA . ALA B 1 184 ? 13.766 -20.938 -4.125 1 98.5 184 ALA B CA 1
ATOM 2895 C C . ALA B 1 184 ? 13.375 -22.219 -3.387 1 98.5 184 ALA B C 1
ATOM 2897 O O . ALA B 1 184 ? 12.203 -22.594 -3.383 1 98.5 184 ALA B O 1
ATOM 2898 N N . THR B 1 185 ? 14.367 -22.891 -2.775 1 98.12 185 THR B N 1
ATOM 2899 C CA . THR B 1 185 ? 14.078 -24.109 -2.016 1 98.12 185 THR B CA 1
ATOM 2900 C C . THR B 1 185 ? 13.078 -23.812 -0.898 1 98.12 185 THR B C 1
ATOM 2902 O O . THR B 1 185 ? 12.094 -24.531 -0.742 1 98.12 185 THR B O 1
ATOM 2905 N N . GLY B 1 186 ? 13.398 -22.766 -0.134 1 98.69 186 GLY B N 1
ATOM 2906 C CA . GLY B 1 186 ? 12.508 -22.406 0.955 1 98.69 186 GLY B CA 1
ATOM 2907 C C . GLY B 1 186 ? 11.117 -22.031 0.486 1 98.69 186 GLY B C 1
ATOM 2908 O O . GLY B 1 186 ? 10.125 -22.453 1.086 1 98.69 186 GLY B O 1
ATOM 2909 N N . LEU B 1 187 ? 11 -21.281 -0.59 1 98.81 187 LEU B N 1
ATOM 2910 C CA . LEU B 1 187 ? 9.719 -20.828 -1.116 1 98.81 187 LEU B CA 1
ATOM 2911 C C . LEU B 1 187 ? 8.891 -22.016 -1.619 1 98.81 187 LEU B C 1
ATOM 2913 O O . LEU B 1 187 ? 7.688 -22.078 -1.376 1 98.81 187 LEU B O 1
ATOM 2917 N N . ILE B 1 188 ? 9.531 -22.938 -2.326 1 98.81 188 ILE B N 1
ATOM 2918 C CA . ILE B 1 188 ? 8.828 -24.125 -2.834 1 98.81 188 ILE B CA 1
ATOM 2919 C C . ILE B 1 188 ? 8.219 -24.891 -1.67 1 98.81 188 ILE B C 1
ATOM 2921 O O . ILE B 1 188 ? 7.078 -25.359 -1.752 1 98.81 188 ILE B O 1
ATOM 2925 N N . ASP B 1 189 ? 9 -25 -0.569 1 98.75 189 ASP B N 1
ATOM 2926 C CA . ASP B 1 189 ? 8.469 -25.656 0.624 1 98.75 189 ASP B CA 1
ATOM 2927 C C . ASP B 1 189 ? 7.273 -24.891 1.186 1 98.75 189 ASP B C 1
ATOM 2929 O O . ASP B 1 189 ? 6.289 -25.5 1.617 1 98.75 189 ASP B O 1
ATOM 2933 N N . ARG B 1 190 ? 7.359 -23.531 1.216 1 98.69 190 ARG B N 1
ATOM 2934 C CA . ARG B 1 190 ? 6.266 -22.719 1.719 1 98.69 190 ARG B CA 1
ATOM 2935 C C . ARG B 1 190 ? 5.023 -22.859 0.846 1 98.69 190 ARG B C 1
ATOM 2937 O O . ARG B 1 190 ? 3.908 -22.984 1.358 1 98.69 190 ARG B O 1
ATOM 2944 N N . PHE B 1 191 ? 5.223 -22.859 -0.48 1 98.81 191 PHE B N 1
ATOM 2945 C CA . PHE B 1 191 ? 4.105 -23 -1.406 1 98.81 191 PHE B CA 1
ATOM 2946 C C . PHE B 1 191 ? 3.414 -24.344 -1.217 1 98.81 191 PHE B C 1
ATOM 2948 O O . PHE B 1 191 ? 2.184 -24.422 -1.237 1 98.81 191 PHE B O 1
ATOM 2955 N N . ALA B 1 192 ? 4.195 -25.406 -1.062 1 98.5 192 ALA B N 1
ATOM 2956 C CA . ALA B 1 192 ? 3.654 -26.75 -0.856 1 98.5 192 ALA B CA 1
ATOM 2957 C C . ALA B 1 192 ? 2.824 -26.812 0.423 1 98.5 192 ALA B C 1
ATOM 2959 O O . ALA B 1 192 ? 1.814 -27.516 0.48 1 98.5 192 ALA B O 1
ATOM 2960 N N . ALA B 1 193 ? 3.234 -26.031 1.45 1 98.25 193 ALA B N 1
ATOM 2961 C CA . ALA B 1 193 ? 2.6 -26.078 2.764 1 98.25 193 ALA B CA 1
ATOM 2962 C C . ALA B 1 193 ? 1.342 -25.219 2.795 1 98.25 193 ALA B C 1
ATOM 2964 O O . ALA B 1 193 ? 0.521 -25.344 3.709 1 98.25 193 ALA B O 1
ATOM 2965 N N . LEU B 1 194 ? 1.175 -24.312 1.837 1 98.62 194 LEU B N 1
ATOM 2966 C CA . LEU B 1 194 ? 0.009 -23.438 1.79 1 98.62 194 LEU B CA 1
ATOM 2967 C C . LEU B 1 194 ? -1.276 -24.25 1.673 1 98.62 194 LEU B C 1
ATOM 2969 O O . LEU B 1 194 ? -1.356 -25.188 0.868 1 98.62 194 LEU B O 1
ATOM 2973 N N . SER B 1 195 ? -2.26 -23.922 2.512 1 97.75 195 SER B N 1
ATOM 2974 C CA . SER B 1 195 ? -3.518 -24.656 2.611 1 97.75 195 SER B CA 1
ATOM 2975 C C . SER B 1 195 ? -4.656 -23.75 3.053 1 97.75 195 SER B C 1
ATOM 2977 O O . SER B 1 195 ? -4.426 -22.578 3.395 1 97.75 195 SER B O 1
ATOM 2979 N N . PRO B 1 196 ? -5.898 -24.25 2.965 1 96.25 196 PRO B N 1
ATOM 2980 C CA . PRO B 1 196 ? -7.02 -23.453 3.477 1 96.25 196 PRO B CA 1
ATOM 2981 C C . PRO B 1 196 ? -6.84 -23.062 4.938 1 96.25 196 PRO B C 1
ATOM 2983 O O . PRO B 1 196 ? -7.367 -22.031 5.367 1 96.25 196 PRO B O 1
ATOM 2986 N N . GLN B 1 197 ? -6.031 -23.781 5.73 1 96.69 197 GLN B N 1
ATOM 2987 C CA . GLN B 1 197 ? -5.809 -23.516 7.145 1 96.69 197 GLN B CA 1
ATOM 2988 C C . GLN B 1 197 ? -4.785 -22.391 7.328 1 96.69 197 GLN B C 1
ATOM 2990 O O . GLN B 1 197 ? -4.781 -21.703 8.352 1 96.69 197 GLN B O 1
ATOM 2995 N N . THR B 1 198 ? -3.928 -22.188 6.336 1 97.62 198 THR B N 1
ATOM 2996 C CA . THR B 1 198 ? -2.848 -21.219 6.492 1 97.62 198 THR B CA 1
ATOM 2997 C C . THR B 1 198 ? -3.041 -20.031 5.547 1 97.62 198 THR B C 1
ATOM 2999 O O . THR B 1 198 ? -2.174 -19.156 5.453 1 97.62 198 THR B O 1
ATOM 3002 N N . THR B 1 199 ? -4.191 -20.047 4.762 1 98.44 199 THR B N 1
ATOM 3003 C CA . THR B 1 199 ? -4.449 -18.969 3.83 1 98.44 199 THR B CA 1
ATOM 3004 C C . THR B 1 199 ? -4.367 -17.609 4.539 1 98.44 199 THR B C 1
ATOM 3006 O O . THR B 1 199 ? -4.703 -17.5 5.723 1 98.44 199 THR B O 1
ATOM 3009 N N . GLY B 1 200 ? -3.777 -16.609 3.877 1 97.94 200 GLY B N 1
ATOM 3010 C CA . GLY B 1 200 ? -3.615 -15.281 4.434 1 97.94 200 GLY B CA 1
ATOM 3011 C C . GLY B 1 200 ? -2.316 -15.109 5.203 1 97.94 200 GLY B C 1
ATOM 3012 O O . GLY B 1 200 ? -2.047 -14.031 5.742 1 97.94 200 GLY B O 1
ATOM 3013 N N . CYS B 1 201 ? -1.467 -16.125 5.207 1 97.81 201 CYS B N 1
ATOM 3014 C CA . CYS B 1 201 ? -0.225 -16.062 5.973 1 97.81 201 CYS B CA 1
ATOM 3015 C C . CYS B 1 201 ? 0.757 -15.078 5.344 1 97.81 201 CYS B C 1
ATOM 3017 O O . CYS B 1 201 ? 0.692 -14.812 4.145 1 97.81 201 CYS B O 1
ATOM 3019 N N . PHE B 1 202 ? 1.553 -14.508 6.117 1 98.25 202 PHE B N 1
ATOM 3020 C CA . PHE B 1 202 ? 2.768 -13.789 5.734 1 98.25 202 PHE B CA 1
ATOM 3021 C C . PHE B 1 202 ? 3.994 -14.438 6.371 1 98.25 202 PHE B C 1
ATOM 3023 O O . PHE B 1 202 ? 4.211 -14.32 7.578 1 98.25 202 PHE B O 1
ATOM 3030 N N . GLU B 1 203 ? 4.797 -15.07 5.551 1 98.5 203 GLU B N 1
ATOM 3031 C CA . GLU B 1 203 ? 5.926 -15.859 6.047 1 98.5 203 GLU B CA 1
ATOM 3032 C C . GLU B 1 203 ? 7.207 -15.523 5.289 1 98.5 203 GLU B C 1
ATOM 3034 O O . GLU B 1 203 ? 7.156 -15.062 4.145 1 98.5 203 GLU B O 1
ATOM 3039 N N . THR B 1 204 ? 8.328 -15.75 5.945 1 98.06 204 THR B N 1
ATOM 3040 C CA . THR B 1 204 ? 9.617 -15.703 5.262 1 98.06 204 THR B CA 1
ATOM 3041 C C . THR B 1 204 ? 9.867 -17 4.5 1 98.06 204 THR B C 1
ATOM 3043 O O . THR B 1 204 ? 9.203 -18.016 4.742 1 98.06 204 THR B O 1
ATOM 3046 N N . TRP B 1 205 ? 10.82 -16.969 3.619 1 97.75 205 TRP B N 1
ATOM 3047 C CA . TRP B 1 205 ? 11.156 -18.094 2.746 1 97.75 205 TRP B CA 1
ATOM 3048 C C . TRP B 1 205 ? 11.445 -19.344 3.562 1 97.75 205 TRP B C 1
ATOM 3050 O O . TRP B 1 205 ? 11.242 -20.469 3.08 1 97.75 205 TRP B O 1
ATOM 3060 N N . ASP B 1 206 ? 11.852 -19.156 4.785 1 96.56 206 ASP B N 1
ATOM 3061 C CA . ASP B 1 206 ? 12.258 -20.297 5.59 1 96.56 206 ASP B CA 1
ATOM 3062 C C . ASP B 1 206 ? 11.148 -20.703 6.562 1 96.56 206 ASP B C 1
ATOM 3064 O O . ASP B 1 206 ? 11.383 -21.484 7.492 1 96.56 206 ASP B O 1
ATOM 3068 N N . GLY B 1 207 ? 10.031 -20.156 6.449 1 96.75 207 GLY B N 1
ATOM 3069 C CA . GLY B 1 207 ? 8.836 -20.656 7.105 1 96.75 207 GLY B CA 1
ATOM 3070 C C . GLY B 1 207 ? 8.508 -19.922 8.391 1 96.75 207 GLY B C 1
ATOM 3071 O O . GLY B 1 207 ? 7.555 -20.281 9.094 1 96.75 207 GLY B O 1
ATOM 3072 N N . ARG B 1 208 ? 9.227 -18.891 8.781 1 96.44 208 ARG B N 1
ATOM 3073 C CA . ARG B 1 208 ? 8.922 -18.109 9.969 1 96.44 208 ARG B CA 1
ATOM 3074 C C . ARG B 1 208 ? 7.797 -17.109 9.688 1 96.44 208 ARG B C 1
ATOM 3076 O O . ARG B 1 208 ? 7.789 -16.453 8.648 1 96.44 208 ARG B O 1
ATOM 3083 N N . ALA B 1 209 ? 6.84 -17.125 10.578 1 96.75 209 ALA B N 1
ATOM 3084 C CA . ALA B 1 209 ? 5.832 -16.078 10.508 1 96.75 209 ALA B CA 1
ATOM 3085 C C . ALA B 1 209 ? 6.473 -14.695 10.594 1 96.75 209 ALA B C 1
ATOM 3087 O O . ALA B 1 209 ? 7.418 -14.492 11.359 1 96.75 209 ALA B O 1
ATOM 3088 N N . HIS B 1 210 ? 6.023 -13.797 9.773 1 94.81 210 HIS B N 1
ATOM 3089 C CA . HIS B 1 210 ? 6.535 -12.43 9.812 1 94.81 210 HIS B CA 1
ATOM 3090 C C . HIS B 1 210 ? 5.441 -11.445 10.203 1 94.81 210 HIS B C 1
ATOM 3092 O O . HIS B 1 210 ? 4.285 -11.602 9.805 1 94.81 210 HIS B O 1
ATOM 3098 N N . ALA B 1 211 ? 5.852 -10.43 10.961 1 93.69 211 ALA B N 1
ATOM 3099 C CA . ALA B 1 211 ? 4.91 -9.367 11.312 1 93.69 211 ALA B CA 1
ATOM 3100 C C . ALA B 1 211 ? 4.469 -8.594 10.07 1 93.69 211 ALA B C 1
ATOM 3102 O O . ALA B 1 211 ? 5.273 -8.359 9.164 1 93.69 211 ALA B O 1
ATOM 3103 N N . TYR B 1 212 ? 3.23 -8.195 10.102 1 88.88 212 TYR B N 1
ATOM 3104 C CA . TYR B 1 212 ? 2.695 -7.441 8.977 1 88.88 212 TYR B CA 1
ATOM 3105 C C . TYR B 1 212 ? 3.305 -6.047 8.914 1 88.88 212 TYR B C 1
ATOM 3107 O O . TYR B 1 212 ? 3.727 -5.5 9.938 1 88.88 212 TYR B O 1
#

Organism: Ruegeria pomeroyi (strain ATCC 700808 / DSM 15171 / DSS-3) (NCBI:txid246200)

Nearest PDB structures (foldseek):
  1sny-assembly1_A-2  TM=9.416E-01  e=5.261E-19  Drosophila melanogaster
  5uzx-assembly1_A  TM=9.270E-01  e=1.274E-17  Burkholderia multivorans ATCC 17616
  3wye-assembly1_B-2  TM=8.211E-01  e=4.535E-14  Klebsiella pneumoniae
  3wye-assembly1_A-2  TM=8.333E-01  e=9.909E-14  Klebsiella pneumoniae
  5wqp-assembly1_B  TM=8.790E-01  e=2.127E-12  Pseudomonas aeruginosa PAO1

InterPro domains:
  IPR002347 Short-chain dehydrogenase/reductase SDR [PF00106] (2-173)
  IPR002347 Short-chain dehydrogenase/reductase SDR [PR00080] (58-69)
  IPR002347 Short-chain dehydrogenase/reductase SDR [PR00080] (112-120)
  IPR002347 Short-chain dehydrogenase/reductase SDR [PR00080] (134-153)
  IPR002347 Short-chain dehydrogenase/reductase SDR [PR00081] (2-19)
  IPR002347 Short-chain dehydrogenase/reductase SDR [PR00081] (58-69)
  IPR002347 Short-chain dehydrogenase/reductase SDR [PR00081] (106-122)
  IPR002347 Short-chain dehydrogenase/reductase SDR [PR00081] (134-153)
  IPR002347 Short-chain dehydrogenase/reductase SDR [PR00081] (155-172)
  IPR036291 NAD(P)-binding domain superfamily [SSF51735] (2-209)
  IPR052184 Short-chain dehydrogenases/reductases (SDR) enzymes [PTHR45458] (3-208)

Sequence (424 aa):
MHVLITGGNRGIGRELAARYRAAGHGVTATARDDSCDVALDVTDPAQHRAMAEQLAGRPVDLLICNAGVYLDKGLTLDTYTAQIWADSFAANVTGVFLTVQALLPNLRAASGKIAIISSQMASHTRAPGGSYAYRASKAAALNLGRNLATDLAPEGIAVGIYHPGWVRTDMGGQGGDIDVAEAATGLIDRFAALSPQTTGCFETWDGRAHAYMHVLITGGNRGIGRELAARYRAAGHGVTATARDDSCDVALDVTDPAQHRAMAEQLAGRPVDLLICNAGVYLDKGLTLDTYTAQIWADSFAANVTGVFLTVQALLPNLRAASGKIAIISSQMASHTRAPGGSYAYRASKAAALNLGRNLATDLAPEGIAVGIYHPGWVRTDMGGQGGDIDVAEAATGLIDRFAALSPQTTGCFETWDGRAHAY

Radius of gyration: 21.67 Å; Cα contacts (8 Å, |Δi|>4): 998; chains: 2; bounding box: 51×64×47 Å

Secondary structure (DSSP, 8-state):
-EEEESS-SSHHHHHHHHHHHHTT-EEEEEESSTTSSEE--TT-HHHHHHHHHHTTT---SEEEE-----TTTT--GGG--HHHHHHHHIIIIIHHHHHHHHHHHHHHHHT-EEEEE--GGG-TT---S--HHHHHHHHHHHHHHHHHHHHHGGGT-EEEEEE--SB-STTT-TT-SB-HHHHHHHHHHHHHH--TTTTT-EEETTS-B---/-EEEESS-SSHHHHHHHHHHHHTT-EEEEEESSTTSSEE--TT-HHHHHHHHHHTTT---SEEEE-----TTTT--GGG--HHHHHHHHIIIIIHHHHHHHHHHHHHHHHT-EEEEE--GGG-TT---S--HHHHHHHHHHHHHHHHHHHHHGGGT-EEEEEE--SB-STTT-TT-SB-HHHHHHHHHHHHHH--TTTTT-EEETTS-B---

Solvent-accessible surface area (backbone atoms only — not comparable to full-atom values): 20688 Å² total; per-residue (Å²): 99,31,36,36,32,34,36,23,73,47,61,58,30,26,49,42,50,51,52,43,43,73,72,70,30,48,67,46,28,17,17,69,48,83,81,38,78,38,58,35,44,61,68,37,70,69,37,38,51,50,48,34,60,74,43,60,92,44,52,28,40,33,38,36,41,49,45,64,66,71,87,41,74,86,52,49,84,88,68,70,50,73,62,59,42,53,56,33,36,32,32,37,30,49,12,45,51,48,51,52,54,48,38,42,70,24,25,60,69,46,48,12,35,39,38,36,59,42,40,63,53,25,13,70,87,47,43,83,33,68,38,52,54,42,26,14,22,25,21,16,32,46,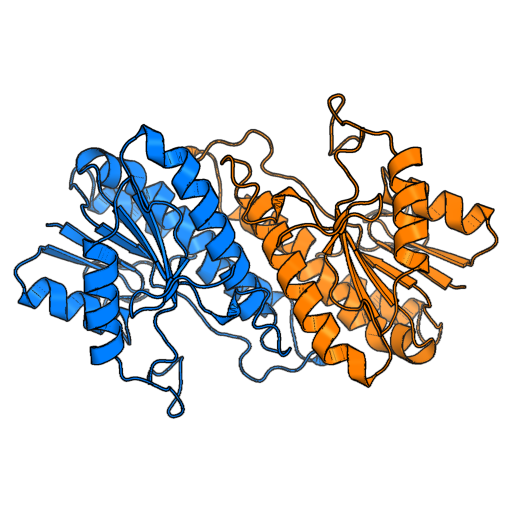44,36,39,31,18,47,14,48,62,31,42,88,66,56,27,24,20,38,31,30,17,55,64,52,30,45,30,91,88,51,30,88,80,28,83,41,45,45,68,59,26,36,55,27,38,53,54,48,60,72,66,58,32,83,90,48,40,41,39,44,26,36,23,83,65,46,80,48,72,86,99,33,36,37,31,34,36,22,73,48,60,57,31,27,49,42,49,52,51,43,42,72,73,69,29,49,68,45,30,17,16,69,48,82,81,37,79,38,59,35,44,60,67,37,70,69,37,39,53,52,49,33,62,74,43,59,91,44,52,28,41,32,39,36,40,49,45,63,67,72,89,44,74,86,51,49,83,88,66,68,51,74,62,60,40,52,55,34,35,33,32,36,30,50,12,46,51,47,51,51,55,47,38,42,68,24,27,61,69,46,48,12,36,38,38,37,59,44,39,65,55,25,14,70,85,47,43,83,33,69,36,51,52,42,27,14,20,24,20,16,30,47,44,36,40,32,18,48,14,47,61,31,42,87,69,56,27,25,20,38,31,30,16,55,64,52,29,46,31,90,88,49,30,89,80,30,83,40,45,46,67,60,28,36,55,26,37,54,54,49,60,70,66,58,33,82,88,48,40,41,38,43,26,37,21,83,65,47,79,48,74,86

pLDDT: mean 97.46, std 2.15, range [88.06, 98.94]